Protein AF-A0A2E1M6Z7-F1 (afdb_monomer_lite)

Radius of gyration: 29.44 Å; chains: 1; bounding box: 86×69×82 Å

Foldseek 3Di:
DVVVVVVLVVLLVQLVDPVSLVVQLVVVLVVLCVPLVVLLVLLVVLVVQLVQQLVLQQPDFVVVVDPQLVCCQPPVWGDTPNDIFGHVVSNVCNVVQADPRRGGPCSNVSSCVRCVPSDDPVDQPVLSPDSVNSVVVSVVVSVLSNLCSVLVLVSLVVVLVVQLVVLLVVCVVVVNNLVSVLSNLLSVLLSLLVSLLSVLLVVLPDPDLLSVLLNVLSVVCVVVCLLVVLLNCLSVVLSVLLVPDDPPDQLLVSLVSSVVVLVVSLVVSLVVLLVVSLCVVVVCCVVVVVVVVVVPDPADPVSNVSSSVNSSVSSSVSSVVSSVVSSVVVSSVSLPDDAPPDPVRVVSSVCNCVPPVDDDDDDDDDDDPDDPVRVVVVQVVCCVVDPVQVVVVGDPD

Sequence (397 aa):
MTKLRDFWRWAERVQERFVVRVVLTVLSLAVIGGSLGQIALRAGSINQDRNAILEALTTTSLMAGDDVARSLKEKGTFEAGGREWGDISLRDASGAIFGSDGRVAIPLEVAEYCLRNEAPSWAPDWLVTQPQTARLGAVSISAFVLLVVMLRGFHELLLAGTLTIGAALLSRTLGLLDLGWALAGVGVLGWCFLLLLRAARTALAGRGGVRATAQLVLMEGARTGLPLVFIVVMLVALPLIPLSLDPDAPLRYRVQTFMSWSLGLSFWLAALMTLLLGCSTIATEIRDRQIWQVVTKPISRFRWLVGKWLGLAVLNFVLTATSCVSIFFFIQFLRSQPTADGLAGREDSFLLQETVLTARSGAYPTWDVLDNEQLRQRIAQIEETDPEIRARGGMGI

Secondary structure (DSSP, 8-state):
-HHHHHHHHHHHHHHHSHHHHHHHHHHHHHHHIIIIIHHHHHHHHHHHHHHHHHHHHHH-BTTTT-HHHHHHHHHSEEEETTEEEE-HHHHHTHHHHB-TTSBBS-HHHHHHHHHTTTS-TTS-HHHHS-HHHHHHHHHHHHHHHHHHHHTTTHHHHHHHHHHHHHHHHHHHHTT-HHHHHHHHHHHHHHHHHHHHHHHHHHHT-SSSHHHHHHHHHHHHHHHH-HHHHHHHHHHHHHHHHHHTS-TTS-HHHHHHHHHHHHHHHHHHHHHHHHHHHHHHHHHHHHHTTHHHHHHTSS--HHHHHHHHHHHHHHHHHHHHHHHHHHHHHHHHHHHTSPPSTTHHHHHHHHHHHHHTSSPPPP---------HHHHHHHHHHHHHH-HHHHHTTS---

pLDDT: mean 83.99, std 7.27, range [54.25, 97.31]

Structure (mmCIF, N/CA/C/O backbone):
data_AF-A0A2E1M6Z7-F1
#
_entry.id   AF-A0A2E1M6Z7-F1
#
loop_
_atom_site.group_PDB
_atom_site.id
_atom_site.type_symbol
_atom_site.label_atom_id
_atom_site.label_alt_id
_atom_site.label_comp_id
_atom_site.label_asym_id
_atom_site.label_entity_id
_atom_site.label_seq_id
_atom_site.pdbx_PDB_ins_code
_atom_site.Cartn_x
_atom_site.Cartn_y
_atom_site.Cartn_z
_atom_site.occupancy
_atom_site.B_iso_or_equiv
_atom_site.auth_seq_id
_atom_site.auth_comp_id
_atom_site.auth_asym_id
_atom_site.auth_atom_id
_atom_site.pdbx_PDB_model_num
ATOM 1 N N . MET A 1 1 ? -26.000 26.908 6.364 1.00 60.38 1 MET A N 1
ATOM 2 C CA . MET A 1 1 ? -25.544 25.729 7.145 1.00 60.38 1 MET A CA 1
ATOM 3 C C . MET A 1 1 ? -26.624 24.656 7.353 1.00 60.38 1 MET A C 1
ATOM 5 O O . MET A 1 1 ? -26.279 23.482 7.343 1.00 60.38 1 MET A O 1
ATOM 9 N N . THR A 1 2 ? -27.910 25.002 7.491 1.00 71.38 2 THR A N 1
ATOM 10 C CA . THR A 1 2 ? -29.024 24.038 7.672 1.00 71.38 2 THR A CA 1
ATOM 11 C C . THR A 1 2 ? -29.228 23.105 6.473 1.00 71.38 2 THR A C 1
ATOM 13 O O . THR A 1 2 ? -29.154 21.892 6.637 1.00 71.38 2 THR A O 1
ATOM 16 N N . LYS A 1 3 ? -29.312 23.650 5.249 1.00 79.12 3 LYS A N 1
ATOM 17 C CA . LYS A 1 3 ? -29.472 22.853 4.014 1.00 79.12 3 LYS A CA 1
ATOM 18 C C . LYS A 1 3 ? -28.373 21.800 3.795 1.00 79.12 3 LYS A C 1
ATOM 20 O O . LYS A 1 3 ? -28.668 20.713 3.314 1.00 79.12 3 LYS A O 1
ATOM 25 N N . LEU A 1 4 ? -27.126 22.092 4.186 1.00 73.31 4 LEU A N 1
ATOM 26 C CA . LEU A 1 4 ? -26.024 21.123 4.099 1.00 73.31 4 LEU A CA 1
ATOM 27 C C . LEU A 1 4 ? -26.234 19.957 5.076 1.00 73.31 4 LEU A C 1
ATOM 29 O O . LEU A 1 4 ? -26.134 18.804 4.678 1.00 73.31 4 LEU A O 1
ATOM 33 N N . ARG A 1 5 ? -26.565 20.236 6.346 1.00 75.12 5 ARG A N 1
ATOM 34 C CA . ARG A 1 5 ? -26.846 19.184 7.345 1.00 75.12 5 ARG A CA 1
ATOM 35 C C . ARG A 1 5 ? -28.038 18.316 6.946 1.00 75.12 5 ARG A C 1
ATOM 37 O O . ARG A 1 5 ? -28.005 17.110 7.181 1.00 75.12 5 ARG A O 1
ATOM 44 N N . ASP A 1 6 ? -29.061 18.909 6.340 1.00 79.38 6 ASP A N 1
ATOM 45 C CA . ASP A 1 6 ? -30.243 18.173 5.889 1.00 79.38 6 ASP A CA 1
ATOM 46 C C . ASP A 1 6 ? -29.933 17.280 4.684 1.00 79.38 6 ASP A C 1
ATOM 48 O O . ASP A 1 6 ? -30.374 16.128 4.655 1.00 79.38 6 ASP A O 1
ATOM 52 N N . PHE A 1 7 ? -29.099 17.758 3.755 1.00 78.12 7 PHE A N 1
ATOM 53 C CA . PHE A 1 7 ? -28.560 16.949 2.662 1.00 78.12 7 PHE A CA 1
ATOM 54 C C . PHE A 1 7 ? -27.745 15.756 3.184 1.00 78.12 7 PHE A C 1
ATOM 56 O O . PHE A 1 7 ? -27.979 14.625 2.764 1.00 78.12 7 PHE A O 1
ATOM 63 N N . TRP A 1 8 ? -26.859 15.972 4.163 1.00 72.56 8 TRP A N 1
ATOM 64 C CA . TRP A 1 8 ? -26.061 14.898 4.767 1.00 72.56 8 TRP A CA 1
ATOM 65 C C . TRP A 1 8 ? -26.919 13.825 5.438 1.00 72.56 8 TRP A C 1
ATOM 67 O O . TRP A 1 8 ? -26.744 12.635 5.182 1.00 72.56 8 TRP A O 1
ATOM 77 N N . ARG A 1 9 ? -27.905 14.237 6.242 1.00 77.44 9 ARG A N 1
ATOM 78 C CA . ARG A 1 9 ? -28.855 13.313 6.885 1.00 77.44 9 ARG A CA 1
ATOM 79 C C . ARG A 1 9 ? -29.714 12.573 5.867 1.00 77.44 9 ARG A C 1
ATOM 81 O O . ARG A 1 9 ? -30.105 11.431 6.090 1.00 77.44 9 ARG A O 1
ATOM 88 N N . TRP A 1 10 ? -30.067 13.226 4.763 1.00 82.00 10 TRP A N 1
ATOM 89 C CA . TRP A 1 10 ? -30.774 12.577 3.666 1.00 82.00 10 TRP A CA 1
ATOM 90 C C . TRP A 1 10 ? -29.911 11.500 3.001 1.00 82.00 10 TRP A C 1
ATOM 92 O O . TRP A 1 10 ? -30.370 10.365 2.903 1.00 82.00 10 TRP A O 1
ATOM 102 N N . ALA A 1 11 ? -28.662 11.811 2.642 1.00 74.00 11 ALA A N 1
ATOM 103 C CA . ALA A 1 11 ? -27.741 10.855 2.026 1.00 74.00 11 ALA A CA 1
ATOM 104 C C . ALA A 1 11 ? -27.507 9.625 2.922 1.00 74.00 11 ALA A C 1
ATOM 106 O O . ALA A 1 11 ? -27.546 8.488 2.449 1.00 74.00 11 ALA A O 1
ATOM 107 N N . GLU A 1 12 ? -27.354 9.839 4.230 1.00 74.19 12 GLU A N 1
ATOM 108 C CA . GLU A 1 12 ? -27.179 8.761 5.203 1.00 74.19 12 GLU A CA 1
ATOM 109 C C . GLU A 1 12 ? -28.402 7.830 5.267 1.00 74.19 12 GLU A C 1
ATOM 111 O O . GLU A 1 12 ? -28.258 6.611 5.163 1.00 74.19 12 GLU A O 1
ATOM 116 N N . ARG A 1 13 ? -29.617 8.393 5.334 1.00 78.44 13 ARG A N 1
ATOM 117 C CA . ARG A 1 13 ? -30.877 7.622 5.320 1.00 78.44 13 ARG A CA 1
ATOM 118 C C . ARG A 1 13 ? -31.095 6.858 4.016 1.00 78.44 13 ARG A C 1
ATOM 120 O O . ARG A 1 13 ? -31.697 5.787 4.013 1.00 78.44 13 ARG A O 1
ATOM 127 N N . VAL A 1 14 ? -30.638 7.408 2.894 1.00 79.19 14 VAL A N 1
ATOM 128 C CA . VAL A 1 14 ? -30.720 6.736 1.592 1.00 79.19 14 VAL A CA 1
ATOM 129 C C . VAL A 1 14 ? -29.789 5.522 1.566 1.00 79.19 14 VAL A C 1
ATOM 131 O O . VAL A 1 14 ? -30.219 4.444 1.155 1.00 79.19 14 VAL A O 1
ATOM 134 N N . GLN A 1 15 ? -28.565 5.650 2.085 1.00 76.62 15 GLN A N 1
ATOM 135 C CA . GLN A 1 15 ? -27.599 4.550 2.143 1.00 76.62 15 GLN A CA 1
ATOM 136 C C . GLN A 1 15 ? -27.972 3.447 3.154 1.00 76.62 15 GLN A C 1
ATOM 138 O O . GLN A 1 15 ? -27.513 2.313 3.026 1.00 76.62 15 GLN A O 1
ATOM 143 N N . GLU A 1 16 ? -28.832 3.721 4.139 1.00 78.19 16 GLU A N 1
ATOM 144 C CA . GLU A 1 16 ? -29.349 2.690 5.055 1.00 78.19 16 GLU A CA 1
ATOM 145 C C . GLU A 1 16 ? -30.168 1.610 4.347 1.00 78.19 16 GLU A C 1
ATOM 147 O O . GLU A 1 16 ? -30.173 0.440 4.754 1.00 78.19 16 GLU A O 1
ATOM 152 N N . ARG A 1 17 ? -30.838 1.979 3.253 1.00 84.94 17 ARG A N 1
ATOM 153 C CA . ARG A 1 17 ? -31.710 1.066 2.519 1.00 84.94 17 ARG A CA 1
ATOM 154 C C . ARG A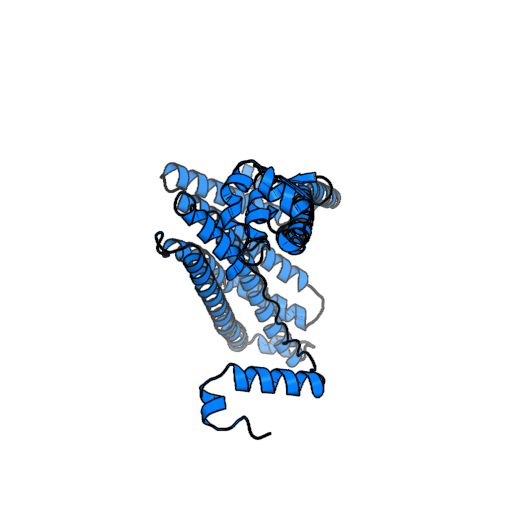 1 17 ? -30.885 -0.054 1.892 1.00 84.94 17 ARG A C 1
ATOM 156 O O . ARG A 1 17 ? -29.928 0.185 1.160 1.00 84.94 17 ARG A O 1
ATOM 163 N N . PHE A 1 18 ? -31.284 -1.298 2.153 1.00 81.94 18 PHE A N 1
ATOM 164 C CA . PHE A 1 18 ? -30.612 -2.487 1.619 1.00 81.94 18 PHE A CA 1
ATOM 165 C C . PHE A 1 18 ? -30.497 -2.454 0.087 1.00 81.94 18 PHE A C 1
ATOM 167 O O . PHE A 1 18 ? -29.414 -2.670 -0.446 1.00 81.94 18 PHE A O 1
ATOM 174 N N . VAL A 1 19 ? -31.579 -2.079 -0.605 1.00 85.62 19 VAL A N 1
ATOM 175 C CA . VAL A 1 19 ? -31.613 -1.978 -2.074 1.00 85.62 19 VAL A CA 1
ATOM 176 C C . VAL A 1 19 ? -30.570 -0.990 -2.594 1.00 85.62 19 VAL A C 1
ATOM 178 O O . VAL A 1 19 ? -29.825 -1.310 -3.512 1.00 85.62 19 VAL A O 1
ATOM 181 N N . VAL A 1 20 ? -30.459 0.186 -1.971 1.00 84.81 20 VAL A N 1
ATOM 182 C CA . VAL A 1 20 ? -29.487 1.211 -2.376 1.00 84.81 20 VAL A CA 1
ATOM 183 C C . VAL A 1 20 ? -28.057 0.704 -2.204 1.00 84.81 20 VAL A C 1
ATOM 185 O O . VAL A 1 20 ? -27.221 0.953 -3.065 1.00 84.81 20 VAL A O 1
ATOM 188 N N . ARG A 1 21 ? -27.772 -0.058 -1.139 1.00 81.31 21 ARG A N 1
ATOM 189 C CA . ARG A 1 21 ? -26.448 -0.665 -0.934 1.00 81.31 21 ARG A CA 1
ATOM 190 C C . ARG A 1 21 ? -26.106 -1.668 -2.024 1.00 81.31 21 ARG A C 1
ATOM 192 O O . ARG A 1 21 ? -25.021 -1.575 -2.581 1.00 81.31 21 ARG A O 1
ATOM 199 N N . VAL A 1 22 ? -27.027 -2.574 -2.352 1.00 85.19 22 VAL A N 1
ATOM 200 C CA . VAL A 1 22 ? -26.810 -3.564 -3.418 1.00 85.19 22 VAL A CA 1
ATOM 201 C C . VAL A 1 22 ? -26.577 -2.862 -4.757 1.00 85.19 22 VAL A C 1
ATOM 203 O O . VAL A 1 22 ? -25.594 -3.151 -5.437 1.00 85.19 22 VAL A O 1
ATOM 206 N N . VAL A 1 23 ? -27.402 -1.867 -5.094 1.00 87.94 23 VAL A N 1
ATOM 207 C CA . VAL A 1 23 ? -27.244 -1.080 -6.327 1.00 87.94 23 VAL A CA 1
ATOM 208 C C . VAL A 1 23 ? -25.896 -0.354 -6.356 1.00 87.94 23 VAL A C 1
ATOM 210 O O . VAL A 1 23 ? -25.178 -0.460 -7.346 1.00 87.94 23 VAL A O 1
ATOM 213 N N . LEU A 1 24 ? -25.502 0.319 -5.269 1.00 85.81 24 LEU A N 1
ATOM 214 C CA . LEU A 1 24 ? -24.200 0.987 -5.177 1.00 85.81 24 LEU A CA 1
ATOM 215 C C . LEU A 1 24 ? -23.033 0.004 -5.297 1.00 85.81 24 LEU A C 1
ATOM 217 O O . LEU A 1 24 ? -22.061 0.321 -5.978 1.00 85.81 24 LEU A O 1
ATOM 221 N N . THR A 1 25 ? -23.112 -1.180 -4.679 1.00 86.25 25 THR A N 1
ATOM 222 C CA . THR A 1 25 ? -22.059 -2.198 -4.816 1.00 86.25 25 THR A CA 1
ATOM 223 C C . THR A 1 25 ? -21.930 -2.693 -6.250 1.00 86.25 25 THR A C 1
ATOM 225 O O . THR A 1 25 ? -20.816 -2.745 -6.763 1.00 86.25 25 THR A O 1
ATOM 228 N N . VAL A 1 26 ? -23.047 -3.000 -6.917 1.00 88.44 26 VAL A N 1
ATOM 229 C CA . VAL A 1 26 ? -23.046 -3.498 -8.300 1.00 88.44 26 VAL A CA 1
ATOM 230 C C . VAL A 1 26 ? -22.526 -2.427 -9.252 1.00 88.44 26 VAL A C 1
ATOM 232 O O . VAL A 1 26 ? -21.658 -2.713 -10.070 1.00 88.44 26 VAL A O 1
ATOM 235 N N . LEU A 1 27 ? -22.988 -1.182 -9.106 1.00 90.38 27 LEU A N 1
ATOM 236 C CA . LEU A 1 27 ? -22.541 -0.068 -9.939 1.00 90.38 27 LEU A CA 1
ATOM 237 C C . LEU A 1 27 ? -21.051 0.224 -9.726 1.00 90.38 27 LEU A C 1
ATOM 239 O O . LEU A 1 27 ? -20.314 0.385 -10.693 1.00 90.38 27 LEU A O 1
ATOM 243 N N . SER A 1 28 ? -20.585 0.223 -8.475 1.00 86.44 28 SER A N 1
ATOM 244 C CA . SER A 1 28 ? -19.168 0.445 -8.165 1.00 86.44 28 SER A CA 1
ATOM 245 C C . SER A 1 28 ? -18.282 -0.664 -8.732 1.00 86.44 28 SER A C 1
ATOM 247 O O . SER A 1 28 ? -17.264 -0.373 -9.351 1.00 86.44 28 SER A O 1
ATOM 249 N N . LEU A 1 29 ? -18.680 -1.932 -8.576 1.00 87.94 29 LEU A N 1
ATOM 250 C CA . LEU A 1 29 ? -17.955 -3.067 -9.150 1.00 87.94 29 LEU A CA 1
ATOM 251 C C . LEU A 1 29 ? -17.969 -3.048 -10.682 1.00 87.94 29 LEU A C 1
ATOM 253 O O . LEU A 1 29 ? -16.954 -3.377 -11.285 1.00 87.94 29 LEU A O 1
ATOM 257 N N . ALA A 1 30 ? -19.066 -2.623 -11.314 1.00 89.00 30 ALA A N 1
ATOM 258 C CA . ALA A 1 30 ? -19.132 -2.471 -12.765 1.00 89.00 30 ALA A CA 1
ATOM 259 C C . ALA A 1 30 ? -18.172 -1.378 -13.267 1.00 89.00 30 ALA A C 1
ATOM 261 O O . ALA A 1 30 ? -17.431 -1.607 -14.220 1.00 89.00 30 ALA A O 1
ATOM 262 N N . VAL A 1 31 ? -18.122 -0.220 -12.596 1.00 88.50 31 VAL A N 1
ATOM 263 C CA . VAL A 1 31 ? -17.194 0.877 -12.934 1.00 88.50 31 VAL A CA 1
ATOM 264 C C . VAL A 1 31 ? -15.736 0.454 -12.735 1.00 88.50 31 VAL A C 1
ATOM 266 O O . VAL A 1 31 ? -14.888 0.707 -13.593 1.00 88.50 31 VAL A O 1
ATOM 269 N N . ILE A 1 32 ? -15.428 -0.223 -11.627 1.00 85.75 32 ILE A N 1
ATOM 270 C CA . ILE A 1 32 ? -14.072 -0.698 -11.328 1.00 85.75 32 ILE A CA 1
ATOM 271 C C . ILE A 1 32 ? -13.658 -1.812 -12.295 1.00 85.75 32 ILE A C 1
ATOM 273 O O . ILE A 1 32 ? -12.564 -1.766 -12.853 1.00 85.75 32 ILE A O 1
ATOM 277 N N . GLY A 1 33 ? -14.536 -2.784 -12.547 1.00 85.25 33 GLY A N 1
ATOM 278 C CA . GLY A 1 33 ? -14.290 -3.867 -13.496 1.00 85.25 33 GLY A CA 1
ATOM 279 C C . GLY A 1 33 ? -14.116 -3.357 -14.927 1.00 85.25 33 GLY A C 1
ATOM 280 O O . GLY A 1 33 ? -13.229 -3.819 -15.637 1.00 85.25 33 GLY A O 1
ATOM 281 N N . GLY A 1 34 ? -14.898 -2.353 -15.331 1.00 85.94 34 GLY A N 1
ATOM 282 C CA . GLY A 1 34 ? -14.771 -1.718 -16.641 1.00 85.94 34 GLY A CA 1
ATOM 283 C C . GLY A 1 34 ? -13.490 -0.897 -16.812 1.00 85.94 34 GLY A C 1
ATOM 284 O O . GLY A 1 34 ? -12.929 -0.885 -17.899 1.00 85.94 34 GLY A O 1
ATOM 285 N N . SER A 1 35 ? -12.996 -0.241 -15.759 1.00 84.19 35 SER A N 1
ATOM 286 C CA . SER A 1 35 ? -11.775 0.578 -15.830 1.00 84.19 35 SER A CA 1
ATOM 287 C C . SER A 1 35 ? -10.513 -0.234 -15.520 1.00 84.19 35 SER A C 1
ATOM 289 O O . SER A 1 35 ? -9.720 -0.542 -16.408 1.00 84.19 35 SER A O 1
ATOM 291 N N . LEU A 1 36 ? -10.336 -0.631 -14.259 1.00 84.25 36 LEU A N 1
ATOM 292 C CA . LEU A 1 36 ? -9.154 -1.344 -13.772 1.00 84.25 36 LEU A CA 1
ATOM 293 C C . LEU A 1 36 ? -9.083 -2.785 -14.279 1.00 84.25 36 LEU A C 1
ATOM 295 O O . LEU A 1 36 ? -7.988 -3.292 -14.509 1.00 84.25 36 LEU A O 1
ATOM 299 N N . GLY A 1 37 ? -10.227 -3.439 -14.495 1.00 84.62 37 GLY A N 1
ATOM 300 C CA . GLY A 1 37 ? -10.254 -4.776 -15.090 1.00 84.62 37 GLY A CA 1
ATOM 301 C C . GLY A 1 37 ? -9.716 -4.782 -16.522 1.00 84.62 37 GLY A C 1
ATOM 302 O O . GLY A 1 37 ? -8.922 -5.653 -16.865 1.00 84.62 37 GLY A O 1
ATOM 303 N N . GLN A 1 38 ? -10.049 -3.770 -17.330 1.00 85.62 38 GLN A N 1
ATOM 304 C CA . GLN A 1 38 ? -9.485 -3.620 -18.677 1.00 85.62 38 GLN A CA 1
ATOM 305 C C . GLN A 1 38 ? -7.973 -3.390 -18.636 1.00 85.62 38 GLN A C 1
ATOM 307 O O . GLN A 1 38 ? -7.244 -4.026 -19.394 1.00 85.62 38 GLN A O 1
ATOM 312 N N . ILE A 1 39 ? -7.485 -2.557 -17.709 1.00 86.06 39 ILE A N 1
ATOM 313 C CA . ILE A 1 39 ? -6.040 -2.362 -17.519 1.00 86.06 39 ILE A CA 1
ATOM 314 C C . ILE A 1 39 ? -5.362 -3.686 -17.149 1.00 86.06 39 ILE A C 1
ATOM 316 O O . ILE A 1 39 ? -4.354 -4.043 -17.747 1.00 86.06 39 ILE A O 1
ATOM 320 N N . ALA A 1 40 ? -5.927 -4.450 -16.211 1.00 86.75 40 ALA A N 1
ATOM 321 C CA . ALA A 1 40 ? -5.356 -5.723 -15.777 1.00 86.75 40 ALA A CA 1
ATOM 322 C C . ALA A 1 40 ? -5.341 -6.791 -16.886 1.00 86.75 40 ALA A C 1
ATOM 324 O O . ALA A 1 40 ? -4.416 -7.606 -16.940 1.00 86.75 40 ALA A O 1
ATOM 325 N N . LEU A 1 41 ? -6.339 -6.786 -17.775 1.00 86.50 41 LEU A N 1
ATOM 326 C CA . LEU A 1 41 ? -6.369 -7.650 -18.957 1.00 86.50 41 LEU A CA 1
ATOM 327 C C . LEU A 1 41 ? -5.300 -7.240 -19.976 1.00 86.50 41 LEU A C 1
ATOM 329 O O . LEU A 1 41 ? -4.556 -8.099 -20.441 1.00 86.50 41 LEU A O 1
ATOM 333 N N . ARG A 1 42 ? -5.172 -5.938 -20.266 1.00 87.12 42 ARG A N 1
ATOM 334 C CA . ARG A 1 42 ? -4.155 -5.402 -21.189 1.00 87.12 42 ARG A CA 1
ATOM 335 C C . ARG A 1 42 ? -2.730 -5.597 -20.680 1.00 87.12 42 ARG A C 1
ATOM 337 O O . ARG A 1 42 ? -1.866 -6.020 -21.434 1.00 87.12 42 ARG A O 1
ATOM 344 N N . ALA A 1 43 ? -2.498 -5.382 -19.390 1.00 87.19 43 ALA A N 1
ATOM 345 C CA . ALA A 1 43 ? -1.229 -5.710 -18.748 1.00 87.19 43 ALA A CA 1
ATOM 346 C C . ALA A 1 43 ? -0.905 -7.211 -18.882 1.00 87.19 43 ALA A C 1
ATOM 348 O O . ALA A 1 43 ? 0.243 -7.603 -19.075 1.00 87.19 43 ALA A O 1
ATOM 349 N N . GLY A 1 44 ? -1.933 -8.066 -18.808 1.00 86.44 44 GLY A N 1
ATOM 350 C CA . GLY A 1 44 ? -1.808 -9.502 -19.039 1.00 86.44 44 GLY A CA 1
ATOM 351 C C . GLY A 1 44 ? -1.378 -9.849 -20.464 1.00 86.44 44 GLY A C 1
ATOM 352 O O . GLY A 1 44 ? -0.458 -10.648 -20.612 1.00 86.44 44 GLY A O 1
ATOM 353 N N . SER A 1 45 ? -2.002 -9.244 -21.480 1.00 87.31 45 SER A N 1
ATOM 354 C CA . SER A 1 45 ? -1.646 -9.491 -22.884 1.00 87.31 45 SER A CA 1
ATOM 355 C C . SER A 1 45 ? -0.240 -8.989 -23.208 1.00 87.31 45 SER A C 1
ATOM 357 O O . SER A 1 45 ? 0.562 -9.748 -23.730 1.00 87.31 45 SER A O 1
ATOM 359 N N . ILE A 1 46 ? 0.111 -7.771 -22.780 1.00 86.44 46 ILE A N 1
ATOM 360 C CA . ILE A 1 46 ? 1.451 -7.199 -23.001 1.00 86.44 46 ILE A CA 1
ATOM 361 C C . ILE A 1 46 ? 2.533 -8.069 -22.356 1.00 86.44 46 ILE A C 1
ATOM 363 O O . ILE A 1 46 ? 3.595 -8.281 -22.932 1.00 86.44 46 ILE A O 1
ATOM 367 N N . ASN A 1 47 ? 2.273 -8.626 -21.170 1.00 87.44 47 ASN A N 1
ATOM 368 C CA . ASN A 1 47 ? 3.221 -9.538 -20.539 1.00 87.44 47 ASN A CA 1
ATOM 369 C C . ASN A 1 47 ? 3.332 -10.889 -21.269 1.00 87.44 47 ASN A C 1
ATOM 371 O O . ASN A 1 47 ? 4.397 -11.501 -21.237 1.00 87.44 47 ASN A O 1
ATOM 375 N N . GLN A 1 48 ? 2.253 -11.383 -21.881 1.00 88.56 48 GLN A N 1
ATOM 376 C CA . GLN A 1 48 ? 2.312 -12.583 -22.723 1.00 88.56 48 GLN A CA 1
ATOM 377 C C . GLN A 1 48 ? 3.164 -12.324 -23.967 1.00 88.56 48 GLN A C 1
ATOM 379 O O . GLN A 1 48 ? 4.065 -13.113 -24.243 1.00 88.56 48 GLN A O 1
ATOM 384 N N . ASP A 1 49 ? 2.954 -11.186 -24.631 1.00 88.44 49 ASP A N 1
ATOM 385 C CA . ASP A 1 49 ? 3.750 -10.757 -25.784 1.00 88.44 49 ASP A CA 1
ATOM 386 C C . ASP A 1 49 ? 5.226 -10.579 -25.398 1.00 88.44 49 ASP A C 1
ATOM 388 O O . ASP A 1 49 ? 6.115 -11.088 -26.078 1.00 88.44 49 ASP A O 1
ATOM 392 N N . ARG A 1 50 ? 5.502 -9.961 -24.238 1.00 87.69 50 ARG A N 1
ATOM 393 C CA . ARG A 1 50 ? 6.860 -9.841 -23.682 1.00 87.69 50 ARG A CA 1
ATOM 394 C C . ARG A 1 50 ? 7.538 -11.193 -23.517 1.00 87.69 50 ARG A C 1
ATOM 396 O O . ARG A 1 50 ? 8.687 -11.347 -23.914 1.00 87.69 50 ARG A O 1
ATOM 403 N N . ASN A 1 51 ? 6.844 -12.163 -22.928 1.00 88.44 51 ASN A N 1
ATOM 404 C CA . ASN A 1 51 ? 7.405 -13.491 -22.707 1.00 88.44 51 ASN A CA 1
ATOM 405 C C . ASN A 1 51 ? 7.665 -14.222 -24.031 1.00 88.44 51 ASN A C 1
ATOM 407 O O . ASN A 1 51 ? 8.706 -14.854 -24.157 1.00 88.44 51 ASN A O 1
ATOM 411 N N . ALA A 1 52 ? 6.772 -14.089 -25.017 1.00 87.06 52 ALA A N 1
ATOM 412 C CA . ALA A 1 52 ? 6.960 -14.673 -26.344 1.00 87.06 52 ALA A CA 1
ATOM 413 C C . ALA A 1 52 ? 8.163 -14.060 -27.083 1.00 87.06 52 ALA A C 1
ATOM 415 O O . ALA A 1 52 ? 8.936 -14.779 -27.712 1.00 87.06 52 ALA A O 1
ATOM 416 N N . ILE A 1 53 ? 8.353 -12.740 -26.973 1.00 86.62 53 ILE A N 1
ATOM 417 C CA . ILE A 1 53 ? 9.523 -12.045 -27.525 1.00 86.62 53 ILE A CA 1
ATOM 418 C C . ILE A 1 53 ? 10.807 -12.513 -26.832 1.00 86.62 53 ILE A C 1
ATOM 420 O O . ILE A 1 53 ? 11.782 -12.832 -27.504 1.00 86.62 53 ILE A O 1
ATOM 424 N N . LEU A 1 54 ? 10.819 -12.579 -25.498 1.00 86.56 54 LEU A N 1
ATOM 425 C CA . LEU A 1 54 ? 11.988 -13.029 -24.738 1.00 86.56 54 LEU A CA 1
ATOM 426 C C . LEU A 1 54 ? 12.350 -14.481 -25.048 1.00 86.56 54 LEU A C 1
ATOM 428 O O . LEU A 1 54 ? 13.528 -14.788 -25.215 1.00 86.56 54 LEU A O 1
ATOM 432 N N . GLU A 1 55 ? 11.362 -15.365 -25.154 1.00 86.75 55 GLU A N 1
ATOM 433 C CA . GLU A 1 55 ? 11.574 -16.757 -25.546 1.00 86.75 55 GLU A CA 1
ATOM 434 C C . GLU A 1 55 ? 12.211 -16.830 -26.937 1.00 86.75 55 GLU A C 1
ATOM 436 O O . GLU A 1 55 ? 13.282 -17.413 -27.076 1.00 86.75 55 GLU A O 1
ATOM 441 N N . ALA A 1 56 ? 11.650 -16.123 -27.925 1.00 83.50 56 ALA A N 1
ATOM 442 C CA . ALA A 1 56 ? 12.218 -16.058 -29.268 1.00 83.50 56 ALA A CA 1
ATOM 443 C C . ALA A 1 56 ? 13.657 -15.509 -29.267 1.00 83.50 56 ALA A C 1
ATOM 445 O O . ALA A 1 56 ? 14.542 -16.107 -29.874 1.00 83.50 56 ALA A O 1
ATOM 446 N N . LEU A 1 57 ? 13.933 -14.406 -28.564 1.00 83.38 57 LEU A N 1
ATOM 447 C CA . LEU A 1 57 ? 15.255 -13.765 -28.555 1.00 83.38 57 LEU A CA 1
ATOM 448 C C . LEU A 1 57 ? 16.317 -14.573 -27.796 1.00 83.38 57 LEU A C 1
ATOM 450 O O . LEU A 1 57 ? 17.480 -14.568 -28.193 1.00 83.38 57 LEU A O 1
ATOM 454 N N . THR A 1 58 ? 15.944 -15.272 -26.723 1.00 82.94 58 THR A N 1
ATOM 455 C CA . THR A 1 58 ? 16.888 -16.068 -25.915 1.00 82.94 58 THR A CA 1
ATOM 456 C C . THR A 1 58 ? 17.288 -17.375 -26.587 1.00 82.94 58 THR A C 1
ATOM 458 O O . THR A 1 58 ? 18.420 -17.828 -26.406 1.00 82.94 58 THR A O 1
ATOM 461 N N . THR A 1 59 ? 16.402 -17.969 -27.391 1.00 77.00 59 THR A N 1
ATOM 462 C CA . THR A 1 59 ? 16.718 -19.174 -28.169 1.00 77.00 59 THR A CA 1
ATOM 463 C C . THR A 1 59 ? 17.454 -18.870 -29.472 1.00 77.00 59 THR A C 1
ATOM 465 O O . THR A 1 59 ? 17.998 -19.785 -30.078 1.00 77.00 59 THR A O 1
ATOM 468 N N . THR A 1 60 ? 17.492 -17.603 -29.895 1.00 75.19 60 THR A N 1
ATOM 469 C CA . THR A 1 60 ? 18.029 -17.186 -31.194 1.00 75.19 60 THR A CA 1
ATOM 470 C C . THR A 1 60 ? 19.558 -17.109 -31.201 1.00 75.19 60 THR A C 1
ATOM 472 O O . THR A 1 60 ? 20.171 -16.396 -30.401 1.00 75.19 60 THR A O 1
ATOM 475 N N . SER A 1 61 ? 20.185 -17.778 -32.172 1.00 71.62 61 SER A N 1
ATOM 476 C CA . SER A 1 61 ? 21.626 -17.704 -32.428 1.00 71.62 61 SER A CA 1
ATOM 477 C C . SER A 1 61 ? 21.944 -17.485 -33.909 1.00 71.62 61 SER A C 1
ATOM 479 O O . SER A 1 61 ? 21.554 -18.266 -34.778 1.00 71.62 61 SER A O 1
ATOM 481 N N . LEU A 1 62 ? 22.757 -16.464 -34.207 1.00 67.81 62 LEU A N 1
ATOM 482 C CA . LEU A 1 62 ? 23.298 -16.228 -35.552 1.00 67.81 62 LEU A CA 1
ATOM 483 C C . LEU A 1 62 ? 24.196 -17.379 -36.027 1.00 67.81 62 LEU A C 1
ATOM 485 O O . LEU A 1 62 ? 24.248 -17.659 -37.222 1.00 67.81 62 LEU A O 1
ATOM 489 N N . MET A 1 63 ? 24.891 -18.046 -35.100 1.00 63.62 63 MET A N 1
ATOM 490 C CA . MET A 1 63 ? 25.784 -19.174 -35.394 1.00 63.62 63 MET A CA 1
ATOM 491 C C . MET A 1 63 ? 25.003 -20.457 -35.717 1.00 63.62 63 MET A C 1
ATOM 493 O O . MET A 1 63 ? 25.500 -21.301 -36.456 1.00 63.62 63 MET A O 1
ATOM 497 N N . ALA A 1 64 ? 23.783 -20.599 -35.180 1.00 71.25 64 ALA A N 1
ATOM 498 C CA . ALA A 1 64 ? 22.895 -21.731 -35.458 1.00 71.25 64 ALA A CA 1
ATOM 499 C C . ALA A 1 64 ? 22.134 -21.583 -36.791 1.00 71.25 64 ALA A C 1
ATOM 501 O O . ALA A 1 64 ? 21.599 -22.562 -37.304 1.00 71.25 64 ALA A O 1
ATOM 502 N N . GLY A 1 65 ? 22.132 -20.380 -37.379 1.00 64.50 65 GLY A N 1
ATOM 503 C CA . GLY A 1 65 ? 21.458 -20.100 -38.645 1.00 64.50 65 GLY A CA 1
ATOM 504 C C . GLY A 1 65 ? 19.952 -19.866 -38.517 1.00 64.50 65 GLY A C 1
ATOM 505 O O . GLY A 1 65 ? 19.256 -19.998 -39.523 1.00 64.50 65 GLY A O 1
ATOM 506 N N . ASP A 1 66 ? 19.471 -19.505 -37.323 1.00 78.94 66 ASP A N 1
ATOM 507 C CA . ASP A 1 66 ? 18.048 -19.289 -37.050 1.00 78.94 66 ASP A CA 1
ATOM 508 C C . ASP A 1 66 ? 17.459 -18.163 -37.911 1.00 78.94 66 ASP A C 1
ATOM 510 O O . ASP A 1 66 ? 18.036 -17.075 -38.046 1.00 78.94 66 ASP A O 1
ATOM 514 N N . ASP A 1 67 ? 16.260 -18.400 -38.445 1.00 77.19 67 ASP A N 1
ATOM 515 C CA . ASP A 1 67 ? 15.568 -17.445 -39.316 1.00 77.19 67 ASP A CA 1
ATOM 516 C C . ASP A 1 67 ? 15.228 -16.132 -38.592 1.00 77.19 67 ASP A C 1
ATOM 518 O O . ASP A 1 67 ? 15.313 -15.064 -39.196 1.00 77.19 67 ASP A O 1
ATOM 522 N N . VAL A 1 68 ? 14.959 -16.195 -37.282 1.00 78.62 68 VAL A N 1
ATOM 523 C CA . VAL A 1 68 ? 14.730 -15.036 -36.397 1.00 78.62 68 VAL A CA 1
ATOM 524 C C . VAL A 1 68 ? 15.992 -14.171 -36.269 1.00 78.62 68 VAL A C 1
ATOM 526 O O . VAL A 1 68 ? 15.921 -12.943 -36.319 1.00 78.62 68 VAL A O 1
ATOM 529 N N . ALA A 1 69 ? 17.174 -14.790 -36.159 1.00 76.31 69 ALA A N 1
ATOM 530 C CA . ALA A 1 69 ? 18.446 -14.068 -36.062 1.00 76.31 69 ALA A CA 1
ATOM 531 C C . ALA A 1 69 ? 18.761 -13.343 -37.373 1.00 76.31 69 ALA A C 1
ATOM 533 O O . ALA A 1 69 ? 19.202 -12.190 -37.382 1.00 76.31 69 ALA A O 1
ATOM 534 N N . ARG A 1 70 ? 18.521 -14.035 -38.495 1.00 79.94 70 ARG A N 1
ATOM 535 C CA . ARG A 1 70 ? 18.742 -13.502 -39.839 1.00 79.94 70 ARG A CA 1
ATOM 536 C C . ARG A 1 70 ? 17.767 -12.366 -40.141 1.00 79.94 70 ARG A C 1
ATOM 538 O O . ARG A 1 70 ? 18.204 -11.310 -40.594 1.00 79.94 70 ARG A O 1
ATOM 545 N N . SER A 1 71 ? 16.481 -12.534 -39.828 1.00 80.25 71 SER A N 1
ATOM 546 C CA . SER A 1 71 ? 15.468 -11.497 -40.043 1.00 80.25 71 SER A CA 1
ATOM 547 C C . SER A 1 71 ? 15.741 -10.255 -39.194 1.00 80.25 71 SER A C 1
ATOM 549 O O . SER A 1 71 ? 15.676 -9.137 -39.708 1.00 80.25 71 SER A O 1
ATOM 551 N N . LEU A 1 72 ? 16.147 -10.437 -37.934 1.00 81.75 72 LEU A N 1
ATOM 552 C CA . LEU A 1 72 ? 16.482 -9.327 -37.048 1.00 81.75 72 LEU A CA 1
ATOM 553 C C . LEU A 1 72 ? 17.700 -8.546 -37.559 1.00 81.75 72 LEU A C 1
ATOM 555 O O . LEU A 1 72 ? 17.696 -7.317 -37.546 1.00 81.75 72 LEU A O 1
ATOM 559 N N . LYS A 1 73 ? 18.722 -9.242 -38.068 1.00 81.62 73 LYS A N 1
ATOM 560 C CA . LYS A 1 73 ? 19.937 -8.616 -38.603 1.00 81.62 73 LYS A CA 1
ATOM 561 C C . LYS A 1 73 ? 19.717 -7.924 -39.952 1.00 81.62 73 LYS A C 1
ATOM 563 O O . LYS A 1 73 ? 20.261 -6.848 -40.179 1.00 81.62 73 LYS A O 1
ATOM 568 N N . GLU A 1 74 ? 18.949 -8.530 -40.855 1.00 82.31 74 GLU A N 1
ATOM 569 C CA . GLU A 1 74 ? 18.767 -8.026 -42.224 1.00 82.31 74 GLU A CA 1
ATOM 570 C C . GLU A 1 74 ? 17.632 -7.003 -42.334 1.00 82.31 74 GLU A C 1
ATOM 572 O O . GLU A 1 74 ? 17.766 -5.989 -43.024 1.00 82.31 74 GLU A O 1
ATOM 577 N N . LYS A 1 75 ? 16.510 -7.254 -41.651 1.00 78.94 75 LYS A N 1
ATOM 578 C CA . LYS A 1 75 ? 15.285 -6.450 -41.751 1.00 78.94 75 LYS A CA 1
ATOM 579 C C . LYS A 1 75 ? 15.018 -5.598 -40.510 1.00 78.94 75 LYS A C 1
ATOM 581 O O . LYS A 1 75 ? 14.301 -4.610 -40.622 1.00 78.94 75 LYS A O 1
ATOM 586 N N . GLY A 1 76 ? 15.598 -5.935 -39.355 1.00 78.88 76 GLY A N 1
ATOM 587 C CA . GLY A 1 76 ? 15.254 -5.297 -38.076 1.00 78.88 76 GLY A CA 1
ATOM 588 C C . GLY A 1 76 ? 13.922 -5.774 -37.498 1.00 78.88 76 GLY A C 1
ATOM 589 O O . GLY A 1 76 ? 13.447 -5.203 -36.519 1.00 78.88 76 GLY A O 1
ATOM 590 N N . THR A 1 77 ? 13.323 -6.806 -38.101 1.00 84.44 77 THR A N 1
ATOM 591 C CA . THR A 1 77 ? 12.043 -7.382 -37.690 1.00 84.44 77 THR A CA 1
ATOM 592 C C . THR A 1 77 ? 12.180 -8.867 -37.392 1.00 84.44 77 THR A C 1
ATOM 594 O O . THR A 1 77 ? 13.021 -9.570 -37.960 1.00 84.44 77 THR A O 1
ATOM 597 N N . PHE A 1 78 ? 11.351 -9.358 -36.482 1.00 83.81 78 PHE A N 1
ATOM 598 C CA . PHE A 1 78 ? 11.298 -10.759 -36.099 1.00 83.81 78 PHE A CA 1
ATOM 599 C C . PHE A 1 78 ? 9.869 -11.168 -35.754 1.00 83.81 78 PHE A C 1
ATOM 601 O O . PHE A 1 78 ? 9.073 -10.353 -35.293 1.00 83.81 78 PHE A O 1
ATOM 608 N N . GLU A 1 79 ? 9.533 -12.432 -35.985 1.00 84.50 79 GLU A N 1
ATOM 609 C CA . GLU A 1 79 ? 8.218 -12.968 -35.644 1.00 84.50 79 GLU A CA 1
ATOM 610 C C . GLU A 1 79 ? 8.258 -13.586 -34.243 1.00 84.50 79 GLU A C 1
ATOM 612 O O . GLU A 1 79 ? 9.092 -14.444 -33.954 1.00 84.50 79 GLU A O 1
ATOM 617 N N . ALA A 1 80 ? 7.359 -13.147 -33.362 1.00 82.75 80 ALA A N 1
ATOM 618 C CA . ALA A 1 80 ? 7.186 -13.727 -32.033 1.00 82.75 80 ALA A CA 1
ATOM 619 C C . ALA A 1 80 ? 5.707 -13.687 -31.632 1.00 82.75 80 ALA A C 1
ATOM 621 O O . ALA A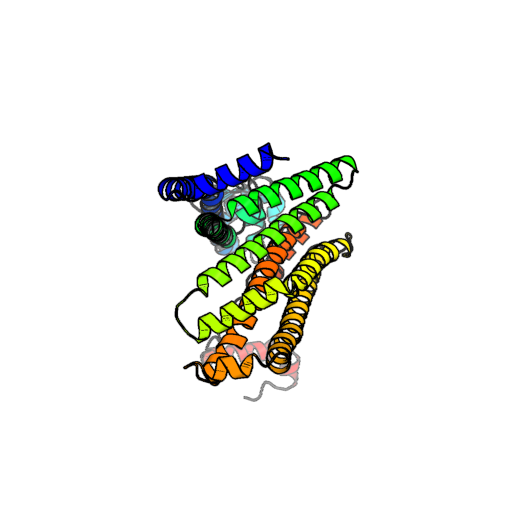 1 80 ? 5.029 -12.671 -31.797 1.00 82.75 80 ALA A O 1
ATOM 622 N N . GLY A 1 81 ? 5.184 -14.806 -31.123 1.00 75.25 81 GLY A N 1
ATOM 623 C CA . GLY A 1 81 ? 3.777 -14.901 -30.711 1.00 75.25 81 GLY A CA 1
ATOM 624 C C . GLY A 1 81 ? 2.762 -14.736 -31.855 1.00 75.25 81 GLY A C 1
ATOM 625 O O . GLY A 1 81 ? 1.630 -14.333 -31.603 1.00 75.25 81 GLY A O 1
ATOM 626 N N . GLY A 1 82 ? 3.152 -15.022 -33.105 1.00 79.19 82 GLY A N 1
ATOM 627 C CA . GLY A 1 82 ? 2.292 -14.885 -34.292 1.00 79.19 82 GLY A CA 1
ATOM 628 C C . GLY A 1 82 ? 2.103 -13.443 -34.780 1.00 79.19 82 GLY A C 1
ATOM 629 O O . GLY A 1 82 ? 1.144 -13.155 -35.498 1.00 79.19 82 GLY A O 1
ATOM 630 N N . ARG A 1 83 ? 2.987 -12.525 -34.366 1.00 84.56 83 ARG A N 1
ATOM 631 C CA . ARG A 1 83 ? 3.019 -11.123 -34.797 1.00 84.56 83 ARG A CA 1
ATOM 632 C C . ARG A 1 83 ? 4.455 -10.731 -35.148 1.00 84.56 83 ARG A C 1
ATOM 634 O O . ARG A 1 83 ? 5.398 -11.199 -34.511 1.00 84.56 83 ARG A O 1
ATOM 641 N N . GLU A 1 84 ? 4.619 -9.876 -36.154 1.00 85.00 84 GLU A N 1
ATOM 642 C CA . GLU A 1 84 ? 5.921 -9.287 -36.475 1.00 85.00 84 GLU A CA 1
ATOM 643 C C . GLU A 1 84 ? 6.214 -8.111 -35.540 1.00 85.00 84 GLU A C 1
ATOM 645 O O . GLU A 1 84 ? 5.397 -7.200 -35.383 1.00 85.00 84 GLU A O 1
ATOM 650 N N . TRP A 1 85 ? 7.399 -8.137 -34.940 1.00 85.31 85 TRP A N 1
ATOM 651 C CA . TRP A 1 85 ? 7.914 -7.123 -34.034 1.00 85.31 85 TRP A CA 1
ATOM 652 C C . TRP A 1 85 ? 9.192 -6.515 -34.595 1.00 85.31 85 TRP A C 1
ATOM 654 O O . TRP A 1 85 ? 9.990 -7.192 -35.241 1.00 85.31 85 TRP A O 1
ATOM 664 N N . GLY A 1 86 ? 9.403 -5.235 -34.310 1.00 81.69 86 GLY A N 1
ATOM 665 C CA . GLY A 1 86 ? 10.623 -4.519 -34.658 1.00 81.69 86 GLY A CA 1
ATOM 666 C C . GLY A 1 86 ? 10.433 -3.420 -35.697 1.00 81.69 86 GLY A C 1
ATOM 667 O O . GLY A 1 86 ? 9.329 -3.152 -36.164 1.00 81.69 86 GLY A O 1
ATOM 668 N N . ASP A 1 87 ? 11.530 -2.732 -35.988 1.00 83.44 87 ASP A N 1
ATOM 669 C CA . ASP A 1 87 ? 11.584 -1.576 -36.880 1.00 83.44 87 ASP A CA 1
ATOM 670 C C . ASP A 1 87 ? 13.021 -1.416 -37.404 1.00 83.44 87 ASP A C 1
ATOM 672 O O . ASP A 1 87 ? 13.966 -2.033 -36.901 1.00 83.44 87 ASP A O 1
ATOM 676 N N . ILE A 1 88 ? 13.213 -0.527 -38.371 1.00 80.62 88 ILE A N 1
ATOM 677 C CA . ILE A 1 88 ? 14.502 -0.209 -38.992 1.00 80.62 88 ILE A CA 1
ATOM 678 C C . ILE A 1 88 ? 15.549 0.199 -37.938 1.00 80.62 88 ILE A C 1
ATOM 680 O O . ILE A 1 88 ? 16.724 -0.130 -38.074 1.00 80.62 88 ILE A O 1
ATOM 684 N N . SER A 1 89 ? 15.135 0.830 -36.834 1.00 80.06 89 SER A N 1
ATOM 685 C CA . SER A 1 89 ? 16.037 1.196 -35.733 1.00 80.06 89 SER A CA 1
ATOM 686 C C . SER A 1 89 ? 16.726 -0.003 -35.066 1.00 80.06 89 SER A C 1
ATOM 688 O O . SER A 1 89 ? 17.866 0.128 -34.626 1.00 80.06 89 SER A O 1
ATOM 690 N N . LEU A 1 90 ? 16.079 -1.174 -35.008 1.00 79.62 90 LEU A N 1
ATOM 691 C CA . LEU A 1 90 ? 16.705 -2.391 -34.471 1.00 79.62 90 LEU A CA 1
ATOM 692 C C . LEU A 1 90 ? 17.741 -2.967 -35.437 1.00 79.62 90 LEU A C 1
ATOM 694 O O . LEU A 1 90 ? 18.750 -3.513 -34.998 1.00 79.62 90 LEU A O 1
ATOM 698 N N . ARG A 1 91 ? 17.534 -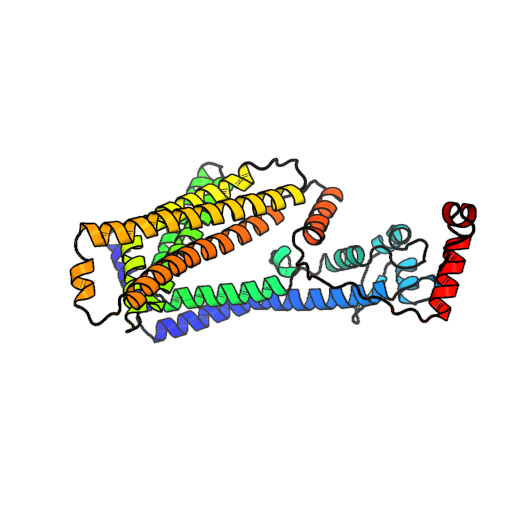2.799 -36.748 1.00 77.50 91 ARG A N 1
ATOM 699 C CA . ARG A 1 91 ? 18.527 -3.171 -37.762 1.00 77.50 91 ARG A CA 1
ATOM 700 C C . ARG A 1 91 ? 19.794 -2.336 -37.605 1.00 77.50 91 ARG A C 1
ATOM 702 O O . ARG A 1 91 ? 20.896 -2.880 -37.607 1.00 77.50 91 ARG A O 1
ATOM 709 N N . ASP A 1 92 ? 19.635 -1.027 -37.433 1.00 78.88 92 ASP A N 1
ATOM 710 C CA . ASP A 1 92 ? 20.762 -0.102 -37.296 1.00 78.88 92 ASP A CA 1
ATOM 711 C C . ASP A 1 92 ? 21.521 -0.332 -35.968 1.00 78.88 92 ASP A C 1
ATOM 713 O O . ASP A 1 92 ? 22.738 -0.170 -35.913 1.00 78.88 92 ASP A O 1
ATOM 717 N N . ALA A 1 93 ? 20.828 -0.813 -34.926 1.00 77.12 93 ALA A N 1
ATOM 718 C CA . ALA A 1 93 ? 21.414 -1.232 -33.649 1.00 77.12 93 ALA A CA 1
ATOM 719 C C . ALA A 1 93 ? 21.898 -2.700 -33.615 1.00 77.12 93 ALA A C 1
ATOM 721 O O . ALA A 1 93 ? 22.421 -3.146 -32.592 1.00 77.12 93 ALA A O 1
ATOM 722 N N . SER A 1 94 ? 21.771 -3.462 -34.709 1.00 68.12 94 SER A N 1
ATOM 723 C CA . SER A 1 94 ? 22.053 -4.910 -34.733 1.00 68.12 94 SER A CA 1
ATOM 724 C C . SER A 1 94 ? 23.464 -5.274 -34.257 1.00 68.12 94 SER A C 1
ATOM 726 O O . SER A 1 94 ? 23.638 -6.285 -33.582 1.00 68.12 94 SER A O 1
ATOM 728 N N . GLY A 1 95 ? 24.465 -4.430 -34.526 1.00 71.62 95 GLY A N 1
ATOM 729 C CA . GLY A 1 95 ? 25.845 -4.643 -34.074 1.00 71.62 95 GLY A CA 1
ATOM 730 C C . GLY A 1 95 ? 26.045 -4.567 -32.555 1.00 71.62 95 GLY A C 1
ATOM 731 O O . GLY A 1 95 ? 27.002 -5.146 -32.055 1.00 71.62 95 GLY A O 1
ATOM 732 N N . ALA A 1 96 ? 25.155 -3.884 -31.829 1.00 74.12 96 ALA A N 1
ATOM 733 C CA . ALA A 1 96 ? 25.166 -3.815 -30.365 1.00 74.12 96 ALA A CA 1
ATOM 734 C C . ALA A 1 96 ? 24.247 -4.868 -29.718 1.00 74.12 96 ALA A C 1
ATOM 736 O O . ALA A 1 96 ? 24.444 -5.236 -28.564 1.00 74.12 96 ALA A O 1
ATOM 737 N N . ILE A 1 97 ? 23.249 -5.357 -30.463 1.00 78.06 97 ILE A N 1
ATOM 738 C CA . ILE A 1 97 ? 22.270 -6.344 -29.987 1.00 78.06 97 ILE A CA 1
ATOM 739 C C . ILE A 1 97 ? 22.887 -7.748 -29.899 1.00 78.06 97 ILE A C 1
ATOM 741 O O . ILE A 1 97 ? 22.566 -8.502 -28.977 1.00 78.06 97 ILE A O 1
ATOM 745 N N . PHE A 1 98 ? 23.764 -8.111 -30.840 1.00 79.19 98 PHE A N 1
ATOM 746 C CA . PHE A 1 98 ? 24.407 -9.426 -30.873 1.00 79.19 98 PHE A CA 1
ATOM 747 C C . PHE A 1 98 ? 25.776 -9.415 -30.183 1.00 79.19 98 PHE A C 1
ATOM 749 O O . PHE A 1 98 ? 26.635 -8.590 -30.490 1.00 79.19 98 PHE A O 1
ATOM 756 N N . GLY A 1 99 ? 25.983 -10.363 -29.268 1.00 77.25 99 GLY A N 1
ATOM 757 C CA . GLY A 1 99 ? 27.261 -10.601 -28.607 1.00 77.25 99 GLY A CA 1
ATOM 758 C C . GLY A 1 99 ? 28.297 -11.243 -29.532 1.00 77.25 99 GLY A C 1
ATOM 759 O O . GLY A 1 99 ? 28.003 -11.673 -30.651 1.00 77.25 99 GLY A O 1
ATOM 760 N N . SER A 1 100 ? 29.535 -11.348 -29.047 1.00 73.81 100 SER A N 1
ATOM 761 C CA . SER A 1 100 ? 30.638 -12.016 -29.757 1.00 73.81 100 SER A CA 1
ATOM 762 C C . SER A 1 100 ? 30.397 -13.514 -29.999 1.00 73.81 100 SER A C 1
ATOM 764 O O . SER A 1 100 ? 31.024 -14.106 -30.874 1.00 73.81 100 SER A O 1
ATOM 766 N N . ASP A 1 101 ? 29.469 -14.114 -29.257 1.00 71.44 101 ASP A N 1
ATOM 767 C CA . ASP A 1 101 ? 28.983 -15.489 -29.382 1.00 71.44 101 ASP A CA 1
ATOM 768 C C . ASP A 1 101 ? 27.867 -15.654 -30.436 1.00 71.44 101 ASP A C 1
ATOM 770 O O . ASP A 1 101 ? 27.418 -16.771 -30.700 1.00 71.44 101 ASP A O 1
ATOM 774 N N . GLY A 1 102 ? 27.417 -14.557 -31.057 1.00 69.44 102 GLY A N 1
ATOM 775 C CA . GLY A 1 102 ? 26.337 -14.549 -32.043 1.00 69.44 102 GLY A CA 1
ATOM 776 C C . GLY A 1 102 ? 24.936 -14.692 -31.442 1.00 69.44 102 GLY A C 1
ATOM 777 O O . GLY A 1 102 ? 23.973 -14.822 -32.202 1.00 69.44 102 GLY A O 1
ATOM 778 N N . ARG A 1 103 ? 24.798 -14.664 -30.111 1.00 79.31 103 ARG A N 1
ATOM 779 C CA . ARG A 1 103 ? 23.504 -14.637 -29.414 1.00 79.31 103 ARG A CA 1
ATOM 780 C C . ARG A 1 103 ? 23.080 -13.203 -29.132 1.00 79.31 103 ARG A C 1
ATOM 782 O O . ARG A 1 103 ? 23.892 -12.281 -29.165 1.00 79.31 103 ARG A O 1
ATOM 789 N N . VAL A 1 104 ? 21.795 -13.004 -28.858 1.00 77.69 104 VAL A N 1
ATOM 790 C CA . VAL A 1 104 ? 21.283 -11.700 -28.426 1.00 77.69 104 VAL A CA 1
ATOM 791 C C . VAL A 1 104 ? 21.800 -11.423 -27.011 1.00 77.69 104 VAL A C 1
ATOM 793 O O . VAL A 1 104 ? 21.408 -12.100 -26.065 1.00 77.69 104 VAL A O 1
ATOM 796 N N . ALA A 1 105 ? 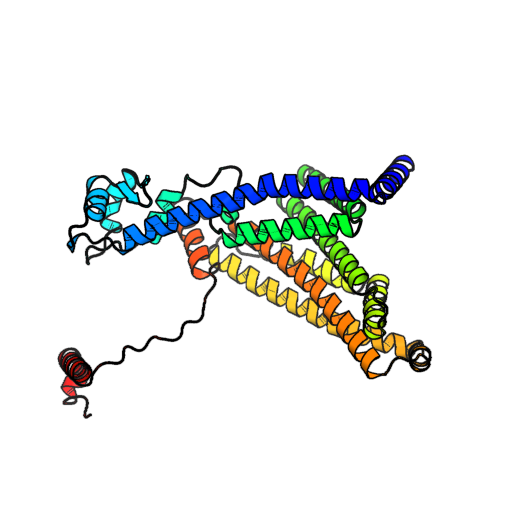22.690 -10.439 -26.863 1.00 77.50 105 ALA A N 1
ATOM 797 C CA . ALA A 1 105 ? 23.303 -10.093 -25.580 1.00 77.50 105 ALA A CA 1
ATOM 798 C C . ALA A 1 105 ? 22.322 -9.365 -24.648 1.00 77.50 105 ALA A C 1
ATOM 800 O O . ALA A 1 105 ? 22.430 -9.467 -23.427 1.00 77.50 105 ALA A O 1
ATOM 801 N N . ILE A 1 106 ? 21.352 -8.650 -25.229 1.00 79.62 106 ILE A N 1
ATOM 802 C CA . ILE A 1 106 ? 20.426 -7.781 -24.499 1.00 79.62 106 ILE A CA 1
ATOM 803 C C . ILE A 1 106 ? 18.961 -8.059 -24.900 1.00 79.62 106 ILE A C 1
ATOM 805 O O . ILE A 1 106 ? 18.281 -7.202 -25.467 1.00 79.62 106 ILE A O 1
ATOM 809 N N . PRO A 1 107 ? 18.433 -9.270 -24.639 1.00 81.38 107 PRO A N 1
ATOM 810 C CA . PRO A 1 107 ? 17.091 -9.650 -25.085 1.00 81.38 107 PRO A CA 1
ATOM 811 C C . PRO A 1 107 ? 15.985 -8.837 -24.394 1.00 81.38 107 PRO A C 1
ATOM 813 O O . PRO A 1 107 ? 14.940 -8.583 -24.989 1.00 81.38 107 PRO A O 1
ATOM 816 N N . LEU A 1 108 ? 16.222 -8.392 -23.155 1.00 80.75 108 LEU A N 1
ATOM 817 C CA . LEU A 1 108 ? 15.242 -7.650 -22.363 1.00 80.75 108 LEU A CA 1
ATOM 818 C C . LEU A 1 108 ? 15.026 -6.219 -22.868 1.00 80.75 108 LEU A C 1
ATOM 820 O O . LEU A 1 108 ? 13.880 -5.820 -23.062 1.00 80.75 108 LEU A O 1
ATOM 824 N N . GLU A 1 109 ? 16.095 -5.476 -23.162 1.00 78.69 109 GLU A N 1
ATOM 825 C CA . GLU A 1 109 ? 15.974 -4.106 -23.687 1.00 78.69 109 GLU A CA 1
ATOM 826 C C . GLU A 1 109 ? 15.311 -4.087 -25.071 1.00 78.69 109 GLU A C 1
ATOM 828 O O . GLU A 1 109 ? 14.487 -3.218 -25.360 1.00 78.69 109 GLU A O 1
ATOM 833 N N . VAL A 1 110 ? 15.605 -5.083 -25.916 1.00 81.25 110 VAL A N 1
ATOM 834 C CA . VAL A 1 110 ? 14.956 -5.230 -27.228 1.00 81.25 110 VAL A CA 1
ATOM 835 C C . VAL A 1 110 ? 13.459 -5.513 -27.070 1.00 81.25 110 VAL A C 1
ATOM 837 O O . VAL A 1 110 ? 12.645 -4.922 -27.787 1.00 81.25 110 VAL A O 1
ATOM 840 N N . ALA A 1 111 ? 13.073 -6.366 -26.115 1.00 83.56 111 ALA A N 1
ATOM 841 C CA . ALA A 1 111 ? 11.670 -6.649 -25.826 1.00 83.56 111 ALA A CA 1
ATOM 842 C C . ALA A 1 111 ? 10.918 -5.397 -25.344 1.00 83.56 111 ALA A C 1
ATOM 844 O O . ALA A 1 111 ? 9.830 -5.100 -25.842 1.00 83.56 111 ALA A O 1
ATOM 845 N N . GLU A 1 112 ? 11.503 -4.620 -24.428 1.00 79.69 112 GLU A N 1
ATOM 846 C CA . GLU A 1 112 ? 10.898 -3.370 -23.953 1.00 79.69 112 GLU A CA 1
ATOM 847 C C . GLU A 1 112 ? 10.791 -2.313 -25.058 1.00 79.69 112 GLU A C 1
ATOM 849 O O . GLU A 1 112 ? 9.758 -1.650 -25.189 1.00 79.69 112 GLU A O 1
ATOM 854 N N . TYR A 1 113 ? 11.807 -2.201 -25.918 1.00 80.94 113 TYR A N 1
ATOM 855 C CA . TYR A 1 113 ? 11.776 -1.292 -27.062 1.00 80.94 113 TYR A CA 1
ATOM 856 C C . TYR A 1 113 ? 10.626 -1.602 -28.034 1.00 80.94 113 TYR A C 1
ATOM 858 O O . TYR A 1 113 ? 10.003 -0.672 -28.564 1.00 80.94 113 TYR A O 1
ATOM 866 N N . CYS A 1 114 ? 10.332 -2.887 -28.260 1.00 82.19 114 CYS A N 1
ATOM 867 C CA . CYS A 1 114 ? 9.232 -3.330 -29.121 1.00 82.19 114 CYS A CA 1
ATOM 868 C C . CYS A 1 114 ? 7.859 -3.039 -28.501 1.00 82.19 114 CYS A C 1
ATOM 870 O O . CYS A 1 114 ? 6.938 -2.627 -29.204 1.00 82.19 114 CYS A O 1
ATOM 872 N N . LEU A 1 115 ? 7.729 -3.192 -27.182 1.00 82.19 115 LEU A N 1
ATOM 873 C CA . LEU A 1 115 ? 6.462 -3.017 -26.464 1.00 82.19 115 LEU A CA 1
ATOM 874 C C . LEU A 1 115 ? 6.131 -1.555 -26.124 1.00 82.19 115 LEU A C 1
ATOM 876 O O . LEU A 1 115 ? 5.025 -1.274 -25.659 1.00 82.19 115 LEU A O 1
ATOM 880 N N . ARG A 1 116 ? 7.041 -0.608 -26.391 1.00 76.31 116 ARG A N 1
ATOM 881 C CA . ARG A 1 116 ? 6.923 0.807 -25.985 1.00 76.31 116 ARG A CA 1
ATOM 882 C C . ARG A 1 116 ? 5.605 1.491 -26.372 1.00 76.31 116 ARG A C 1
ATOM 884 O O . ARG A 1 116 ? 5.143 2.377 -25.664 1.00 76.31 116 ARG A O 1
ATOM 891 N N . ASN A 1 117 ? 5.024 1.108 -27.509 1.00 79.50 117 ASN A N 1
ATOM 892 C CA . ASN A 1 117 ? 3.834 1.746 -28.081 1.00 79.50 117 ASN A CA 1
ATOM 893 C C . ASN A 1 117 ? 2.546 0.948 -27.832 1.00 79.50 117 ASN A C 1
ATOM 895 O O . ASN A 1 117 ? 1.469 1.401 -28.211 1.00 79.50 117 ASN A O 1
ATOM 899 N N . GLU A 1 118 ? 2.644 -0.234 -27.222 1.00 80.88 118 GLU A N 1
ATOM 900 C CA . GLU A 1 118 ? 1.487 -1.097 -26.955 1.00 80.88 118 GLU A CA 1
ATOM 901 C C . GLU A 1 118 ? 0.737 -0.670 -25.678 1.00 80.88 118 GLU A C 1
ATOM 903 O O . GLU A 1 118 ? -0.431 -1.019 -25.479 1.00 80.88 118 GLU A O 1
ATOM 908 N N . ALA A 1 119 ? 1.369 0.131 -24.811 1.00 77.25 119 ALA A N 1
ATOM 909 C CA . ALA A 1 119 ? 0.725 0.663 -23.618 1.00 77.25 119 ALA A CA 1
ATOM 910 C C . ALA A 1 119 ? -0.309 1.759 -23.973 1.00 77.25 119 ALA A C 1
ATOM 912 O O . ALA A 1 119 ? 0.009 2.723 -24.674 1.00 77.25 119 ALA A O 1
ATOM 913 N N . PRO A 1 120 ? -1.559 1.668 -23.477 1.00 79.50 120 PRO A N 1
ATOM 914 C CA . PRO A 1 120 ? -2.571 2.684 -23.738 1.00 79.50 120 PRO A CA 1
ATOM 915 C C . PRO A 1 120 ? -2.221 4.023 -23.075 1.00 79.50 120 PRO A C 1
ATOM 917 O O . PRO A 1 120 ? -1.933 4.076 -21.883 1.00 79.50 120 PRO A O 1
ATOM 920 N N . SER A 1 121 ? -2.365 5.123 -23.820 1.00 77.25 121 SER A N 1
ATOM 921 C CA . SER A 1 121 ? -1.974 6.481 -23.394 1.00 77.25 121 SER A CA 1
ATOM 922 C C . SER A 1 121 ? -2.687 7.019 -22.148 1.00 77.25 121 SER A C 1
ATOM 924 O O . SER A 1 121 ? -2.206 7.951 -21.510 1.00 77.25 121 SER A O 1
ATOM 926 N N . TRP A 1 122 ? -3.847 6.464 -21.801 1.00 77.88 122 TRP A N 1
ATOM 927 C CA . TRP A 1 122 ? -4.636 6.867 -20.636 1.00 77.88 122 TRP A CA 1
ATOM 928 C C . TRP A 1 122 ? -4.284 6.086 -19.363 1.00 77.88 122 TRP A C 1
ATOM 930 O O . TRP A 1 122 ? -4.712 6.479 -18.276 1.00 77.88 122 TRP A O 1
ATOM 940 N N . ALA A 1 123 ? -3.549 4.974 -19.474 1.00 79.50 123 ALA A N 1
ATOM 941 C CA . ALA A 1 123 ? -3.177 4.150 -18.333 1.00 79.50 123 ALA A CA 1
ATOM 942 C C . ALA A 1 123 ? -1.757 4.502 -17.858 1.00 79.50 123 ALA A C 1
ATOM 944 O O . ALA A 1 123 ? -0.871 4.707 -18.686 1.00 79.50 123 ALA A O 1
ATOM 945 N N . PRO A 1 124 ? -1.503 4.545 -16.539 1.00 80.94 124 PRO A N 1
ATOM 946 C CA . PRO A 1 124 ? -0.153 4.747 -16.036 1.00 80.94 124 PRO A CA 1
ATOM 947 C C . PRO A 1 124 ? 0.768 3.600 -16.462 1.00 80.94 124 PRO A C 1
ATOM 949 O O . PRO A 1 124 ? 0.441 2.433 -16.241 1.00 80.94 124 PRO A O 1
ATOM 952 N N . ASP A 1 125 ? 1.939 3.936 -16.997 1.00 79.19 125 ASP A N 1
ATOM 953 C CA . ASP A 1 125 ? 2.915 2.962 -17.504 1.00 79.19 125 ASP A CA 1
ATOM 954 C C . ASP A 1 125 ? 3.304 1.905 -16.452 1.00 79.19 125 ASP A C 1
ATOM 956 O O . ASP A 1 125 ? 3.297 0.697 -16.701 1.00 79.19 125 ASP A O 1
ATOM 960 N N . TRP A 1 126 ? 3.500 2.339 -15.204 1.00 80.06 126 TRP A N 1
ATOM 961 C CA . TRP A 1 126 ? 3.819 1.457 -14.079 1.00 80.06 126 TRP A CA 1
ATOM 962 C C . TRP A 1 126 ? 2.746 0.397 -13.785 1.00 80.06 126 TRP A C 1
ATOM 964 O O . TRP A 1 126 ? 3.060 -0.655 -13.227 1.00 80.06 126 TRP A O 1
ATOM 974 N N . LEU A 1 127 ? 1.486 0.669 -14.135 1.00 83.38 127 LEU A N 1
ATOM 975 C CA . LEU A 1 127 ? 0.362 -0.235 -13.909 1.00 83.38 127 LEU A CA 1
ATOM 976 C C . LEU A 1 127 ? 0.211 -1.236 -15.061 1.00 83.38 127 LEU A C 1
ATOM 978 O O . LEU A 1 127 ? -0.258 -2.347 -14.838 1.00 83.38 127 LEU A O 1
ATOM 982 N N . VAL A 1 128 ? 0.612 -0.861 -16.277 1.00 82.75 128 VAL A N 1
ATOM 983 C CA . VAL A 1 128 ? 0.507 -1.709 -17.474 1.00 82.75 128 VAL A CA 1
ATOM 984 C C . VAL A 1 128 ? 1.692 -2.670 -17.586 1.00 82.75 128 VAL A C 1
ATOM 986 O O . VAL A 1 128 ? 1.504 -3.843 -17.899 1.00 82.75 128 VAL A O 1
ATOM 989 N N . THR A 1 129 ? 2.899 -2.198 -17.269 1.00 77.12 129 THR A N 1
ATOM 990 C CA . THR A 1 129 ? 4.152 -2.975 -17.356 1.00 77.12 129 THR A CA 1
ATOM 991 C C . THR A 1 129 ? 4.209 -4.158 -16.382 1.00 77.12 129 THR A C 1
ATOM 993 O O . THR A 1 129 ? 4.889 -5.151 -16.642 1.00 77.12 129 THR A O 1
ATOM 996 N N . GLN A 1 130 ? 3.481 -4.089 -15.262 1.00 82.06 130 GLN A N 1
ATOM 997 C CA . GLN A 1 130 ? 3.475 -5.122 -14.224 1.00 82.06 130 GLN A CA 1
ATOM 998 C C . GLN A 1 130 ? 2.079 -5.755 -14.054 1.00 82.06 130 GLN A C 1
ATOM 1000 O O . GLN A 1 130 ? 1.231 -5.217 -13.331 1.00 82.06 130 GLN A O 1
ATOM 1005 N N . PRO A 1 131 ? 1.820 -6.951 -14.627 1.00 83.88 131 PRO A N 1
ATOM 1006 C CA . PRO A 1 131 ? 0.486 -7.559 -14.614 1.00 83.88 131 PRO A CA 1
ATOM 1007 C C . PRO A 1 131 ? 0.006 -7.943 -13.210 1.00 83.88 131 PRO A C 1
ATOM 1009 O O . PRO A 1 131 ? -1.190 -7.885 -12.918 1.00 83.88 131 PRO A O 1
ATOM 1012 N N . GLN A 1 132 ? 0.923 -8.335 -12.320 1.00 85.19 132 GLN A N 1
ATOM 1013 C CA . GLN A 1 132 ? 0.581 -8.680 -10.939 1.00 85.19 132 GLN A CA 1
ATOM 1014 C C . GLN A 1 132 ? 0.099 -7.448 -10.169 1.00 85.19 132 GLN A C 1
ATOM 1016 O O . GLN A 1 132 ? -0.943 -7.506 -9.516 1.00 85.19 132 GLN A O 1
ATOM 1021 N N . THR A 1 133 ? 0.801 -6.322 -10.314 1.00 86.25 133 THR A N 1
ATOM 1022 C CA . THR A 1 133 ? 0.439 -5.036 -9.707 1.00 86.25 133 THR A CA 1
ATOM 1023 C C . THR A 1 133 ? -0.931 -4.567 -10.197 1.00 86.25 133 THR A C 1
ATOM 1025 O O . THR A 1 133 ? -1.766 -4.179 -9.380 1.00 86.25 133 THR A O 1
ATOM 1028 N N . ALA A 1 134 ? -1.217 -4.698 -11.497 1.00 87.25 134 ALA A N 1
ATOM 1029 C CA . ALA A 1 134 ? -2.525 -4.369 -12.067 1.00 87.25 134 ALA A CA 1
ATOM 1030 C C . ALA A 1 134 ? -3.668 -5.190 -11.450 1.00 87.25 134 ALA A C 1
ATOM 1032 O O . ALA A 1 134 ? -4.680 -4.637 -11.014 1.00 87.25 134 ALA A O 1
ATOM 1033 N N . ARG A 1 135 ? -3.501 -6.518 -11.368 1.00 87.38 135 ARG A N 1
ATOM 1034 C CA . ARG A 1 135 ? -4.520 -7.427 -10.816 1.00 87.38 135 ARG A CA 1
ATOM 1035 C C . ARG A 1 135 ? -4.728 -7.207 -9.320 1.00 87.38 135 ARG A C 1
ATOM 1037 O O . ARG A 1 135 ? -5.866 -7.062 -8.877 1.00 87.38 135 ARG A O 1
ATOM 1044 N N . LEU A 1 136 ? -3.644 -7.151 -8.545 1.00 88.75 136 LEU A N 1
ATOM 1045 C CA . LEU A 1 136 ? -3.707 -6.926 -7.099 1.00 88.75 136 LEU A CA 1
ATOM 1046 C C . LEU A 1 136 ? -4.269 -5.541 -6.772 1.00 88.75 136 LEU A C 1
ATOM 1048 O O . LEU A 1 136 ? -5.073 -5.419 -5.849 1.00 88.75 136 LEU A O 1
ATOM 1052 N N . GLY A 1 137 ? -3.912 -4.518 -7.551 1.00 87.19 137 GLY A N 1
ATOM 1053 C CA . GLY A 1 137 ? -4.473 -3.175 -7.440 1.00 87.19 137 GLY A CA 1
ATOM 1054 C C . GLY A 1 137 ? -5.979 -3.160 -7.701 1.00 87.19 137 GLY A C 1
ATOM 1055 O O . GLY A 1 137 ? -6.734 -2.649 -6.876 1.00 87.19 137 GLY A O 1
ATOM 1056 N N . ALA A 1 138 ? -6.438 -3.793 -8.786 1.00 87.81 138 ALA A N 1
ATOM 1057 C CA . ALA A 1 138 ? -7.861 -3.899 -9.109 1.00 87.81 138 ALA A CA 1
ATOM 1058 C C . ALA A 1 138 ? -8.661 -4.613 -8.004 1.00 87.81 138 ALA A C 1
ATOM 1060 O O . ALA A 1 138 ? -9.718 -4.128 -7.592 1.00 87.81 138 ALA A O 1
ATOM 1061 N N . VAL A 1 139 ? -8.140 -5.726 -7.476 1.00 89.62 139 VAL A N 1
ATOM 1062 C CA . VAL A 1 139 ? -8.763 -6.465 -6.365 1.00 89.62 139 VAL A CA 1
ATOM 1063 C C . VAL A 1 139 ? -8.779 -5.625 -5.087 1.00 89.62 139 VAL A C 1
ATOM 1065 O O . VAL A 1 139 ? -9.817 -5.530 -4.435 1.00 89.62 139 VAL A O 1
ATOM 1068 N N . SER A 1 140 ? -7.667 -4.970 -4.748 1.00 89.38 140 SER A N 1
ATOM 1069 C CA . SER A 1 140 ? -7.546 -4.157 -3.531 1.00 89.38 140 SER A CA 1
ATOM 1070 C C . SER A 1 140 ? -8.470 -2.940 -3.564 1.00 89.38 140 SER A C 1
ATOM 1072 O O . SER A 1 140 ? -9.161 -2.673 -2.583 1.00 89.38 140 SER A O 1
ATOM 1074 N N . ILE A 1 141 ? -8.555 -2.239 -4.699 1.00 89.25 141 ILE A N 1
ATOM 1075 C CA . ILE A 1 141 ? -9.464 -1.098 -4.884 1.00 89.25 141 ILE A CA 1
ATOM 1076 C C . ILE A 1 141 ? -10.923 -1.567 -4.845 1.00 89.25 141 ILE A C 1
ATOM 1078 O O . ILE A 1 141 ? -11.744 -0.942 -4.176 1.00 89.25 141 ILE A O 1
ATOM 1082 N N . SER A 1 142 ? -11.246 -2.699 -5.479 1.00 89.12 142 SER A N 1
ATOM 1083 C CA . SER A 1 142 ? -12.589 -3.295 -5.405 1.00 89.12 142 SER A CA 1
ATOM 1084 C C . SER A 1 142 ? -12.976 -3.629 -3.964 1.00 89.12 142 SER A C 1
ATOM 1086 O O . SER A 1 142 ? -14.049 -3.240 -3.503 1.00 89.12 142 SER A O 1
ATOM 1088 N N . ALA A 1 143 ? -12.089 -4.299 -3.223 1.00 90.19 143 ALA A N 1
ATOM 1089 C CA . ALA A 1 143 ? -12.300 -4.641 -1.820 1.00 90.19 143 ALA A CA 1
ATOM 1090 C C . ALA A 1 143 ? -12.452 -3.390 -0.945 1.00 90.19 143 ALA A C 1
ATOM 1092 O O . ALA A 1 143 ? -13.335 -3.337 -0.089 1.00 90.19 143 ALA A O 1
ATOM 1093 N N . PHE A 1 144 ? -11.641 -2.362 -1.193 1.00 89.12 144 PHE A N 1
ATOM 1094 C CA . PHE A 1 144 ? -11.714 -1.093 -0.485 1.00 89.12 144 PHE A CA 1
ATOM 1095 C C . PHE A 1 144 ? -13.050 -0.381 -0.732 1.00 89.12 144 PHE A C 1
ATOM 1097 O O . PHE A 1 144 ? -13.714 0.023 0.218 1.00 89.12 144 PHE A O 1
ATOM 1104 N N . VAL A 1 145 ? -13.516 -0.299 -1.980 1.00 87.44 145 VAL A N 1
ATOM 1105 C CA . VAL A 1 145 ? -14.812 0.316 -2.305 1.00 87.44 145 VAL A CA 1
ATOM 1106 C C . VAL A 1 145 ? -15.980 -0.485 -1.725 1.00 87.44 145 VAL A C 1
ATOM 1108 O O . VAL A 1 145 ? -16.911 0.101 -1.168 1.00 87.44 145 VAL A O 1
ATOM 1111 N N . LEU A 1 146 ? -15.919 -1.818 -1.754 1.00 87.44 146 LEU A N 1
ATOM 1112 C CA . LEU A 1 146 ? -16.900 -2.657 -1.061 1.00 87.44 146 LEU A CA 1
ATOM 1113 C C . LEU A 1 146 ? -16.923 -2.367 0.443 1.00 87.44 146 LEU A C 1
ATOM 1115 O O . LEU A 1 146 ? -17.998 -2.230 1.027 1.00 87.44 146 LEU A O 1
ATOM 1119 N N . LEU A 1 147 ? -15.754 -2.208 1.060 1.00 88.19 147 LEU A N 1
ATOM 1120 C CA . LEU A 1 147 ? -15.620 -1.865 2.471 1.00 88.19 147 LEU A CA 1
ATOM 1121 C C . LEU A 1 147 ? -16.221 -0.481 2.783 1.00 88.19 147 LEU A C 1
ATOM 1123 O O . LEU A 1 147 ? -16.935 -0.345 3.777 1.00 88.19 147 LEU A O 1
ATOM 1127 N N . VAL A 1 148 ? -16.050 0.516 1.905 1.00 87.31 148 VAL A N 1
ATOM 1128 C CA . VAL A 1 148 ? -16.714 1.834 2.011 1.00 87.31 148 VAL A CA 1
ATOM 1129 C C . VAL A 1 148 ? -18.236 1.697 2.016 1.00 87.31 148 VAL A C 1
ATOM 1131 O O . VAL A 1 148 ? -18.912 2.294 2.863 1.00 87.31 148 VAL A O 1
ATOM 1134 N N . VAL A 1 149 ? -18.788 0.909 1.087 1.00 85.31 149 VAL A N 1
ATOM 1135 C CA . VAL A 1 149 ? -20.241 0.719 0.968 1.00 85.31 149 VAL A CA 1
ATOM 1136 C C . VAL A 1 149 ? -20.794 -0.053 2.170 1.00 85.31 149 VAL A C 1
ATOM 1138 O O . VAL A 1 149 ? -21.821 0.345 2.726 1.00 85.31 149 VAL A O 1
ATOM 1141 N N . MET A 1 150 ? -20.100 -1.105 2.614 1.00 84.19 150 MET A N 1
ATOM 1142 C CA . MET A 1 150 ? -20.490 -1.937 3.761 1.00 84.19 150 MET A CA 1
ATOM 1143 C C . MET A 1 150 ? -20.476 -1.164 5.084 1.00 84.19 150 MET A C 1
ATOM 1145 O O . MET A 1 150 ? -21.400 -1.299 5.886 1.00 84.19 150 MET A O 1
ATOM 1149 N N . LEU A 1 151 ? -19.463 -0.322 5.304 1.00 83.94 151 LEU A N 1
ATOM 1150 C CA . LEU A 1 151 ? -19.277 0.432 6.550 1.00 83.94 151 LEU A CA 1
ATOM 1151 C C . LEU A 1 151 ? -19.957 1.801 6.559 1.00 83.94 151 LEU A C 1
ATOM 1153 O O . LEU A 1 151 ? -19.730 2.590 7.478 1.00 83.94 151 LEU A O 1
ATOM 1157 N N . ARG A 1 152 ? -20.793 2.092 5.555 1.00 81.00 152 ARG A N 1
ATOM 1158 C CA . ARG A 1 152 ? -21.534 3.359 5.438 1.00 81.00 152 ARG A CA 1
ATOM 1159 C C . ARG A 1 152 ? -20.613 4.593 5.417 1.00 81.00 152 ARG A C 1
ATOM 1161 O O . ARG A 1 152 ? -21.001 5.678 5.845 1.00 81.00 152 ARG A O 1
ATOM 1168 N N . GLY A 1 153 ? -19.396 4.440 4.893 1.00 75.75 153 GLY A N 1
ATOM 1169 C CA . GLY A 1 153 ? -18.343 5.465 4.896 1.00 75.75 153 GLY A CA 1
ATOM 1170 C C . GLY A 1 153 ? -18.482 6.550 3.822 1.00 75.75 153 GLY A C 1
ATOM 1171 O O . GLY A 1 153 ? -17.583 7.372 3.674 1.00 75.75 153 GLY A O 1
ATOM 1172 N N . PHE A 1 154 ? -19.581 6.575 3.060 1.00 75.12 154 PHE A N 1
ATOM 1173 C CA . PHE A 1 154 ? -19.759 7.520 1.948 1.00 75.12 154 PHE A CA 1
ATOM 1174 C C . PHE A 1 154 ? -19.801 8.979 2.416 1.00 75.12 154 PHE A C 1
ATOM 1176 O O . PHE A 1 154 ? -19.294 9.866 1.738 1.00 75.12 154 PHE A O 1
ATOM 1183 N N . HIS A 1 155 ? -20.366 9.230 3.600 1.00 74.38 155 HIS A N 1
ATOM 1184 C CA . HIS A 1 155 ? -20.417 10.574 4.169 1.00 74.38 155 HIS A CA 1
ATOM 1185 C C . HIS A 1 155 ? -19.014 11.117 4.481 1.00 74.38 155 HIS A C 1
ATOM 1187 O O . HIS A 1 155 ? -18.687 12.247 4.128 1.00 74.38 155 HIS A O 1
ATOM 1193 N N . GLU A 1 156 ? -18.164 10.283 5.081 1.00 75.50 156 GLU A N 1
ATOM 1194 C CA . GLU A 1 156 ? -16.761 10.598 5.348 1.00 75.50 156 GLU A CA 1
ATOM 1195 C C . GLU A 1 156 ? -15.970 10.781 4.049 1.00 75.50 156 GLU A C 1
ATOM 1197 O O . GLU A 1 156 ? -15.158 11.697 3.974 1.00 75.50 156 GLU A O 1
ATOM 1202 N N . LEU A 1 157 ? -16.254 9.977 3.016 1.00 79.19 157 LEU A N 1
ATOM 1203 C CA . LEU A 1 157 ? -15.625 10.110 1.699 1.00 79.19 157 LEU A CA 1
ATOM 1204 C C . LEU A 1 157 ? -15.958 11.451 1.050 1.00 79.19 157 LEU A C 1
ATOM 1206 O O . LEU A 1 157 ? -15.069 12.133 0.554 1.00 79.19 157 LEU A O 1
ATOM 1210 N N . LEU A 1 158 ? -17.232 11.841 1.053 1.00 78.56 158 LEU A N 1
ATOM 1211 C CA . LEU A 1 158 ? -17.648 13.113 0.475 1.00 78.56 158 LEU A CA 1
ATOM 1212 C C . LEU A 1 158 ? -17.072 14.296 1.264 1.00 78.56 158 LEU A C 1
ATOM 1214 O O . LEU A 1 158 ? -16.620 15.256 0.651 1.00 78.56 158 LEU A O 1
ATOM 1218 N N . LEU A 1 159 ? -17.042 14.236 2.602 1.00 78.06 159 LEU A N 1
ATOM 1219 C CA . LEU A 1 159 ? -16.430 15.289 3.420 1.00 78.06 159 LEU A CA 1
ATOM 1220 C C . LEU A 1 159 ? -14.931 15.406 3.139 1.00 78.06 159 LEU A C 1
ATOM 1222 O O . LEU A 1 159 ? -14.457 16.499 2.827 1.00 78.06 159 LEU A O 1
ATOM 1226 N N . ALA A 1 160 ? -14.206 14.285 3.181 1.00 79.06 160 ALA A N 1
ATOM 1227 C CA . ALA A 1 160 ? -12.785 14.244 2.861 1.00 79.06 160 ALA A CA 1
ATOM 1228 C C . ALA A 1 160 ? -12.529 14.751 1.438 1.00 79.06 160 ALA A C 1
ATOM 1230 O O . ALA A 1 160 ? -11.679 15.612 1.256 1.00 79.06 160 ALA A O 1
ATOM 1231 N N . GLY A 1 161 ? -13.327 14.311 0.462 1.00 80.38 161 GLY A N 1
ATOM 1232 C CA . GLY A 1 161 ? -13.264 14.757 -0.928 1.00 80.38 161 GLY A CA 1
ATOM 1233 C C . GLY A 1 161 ? -13.500 16.259 -1.089 1.00 80.38 161 GLY A C 1
ATOM 1234 O O . GLY A 1 161 ? -12.745 16.932 -1.777 1.00 80.38 161 GLY A O 1
ATOM 1235 N N . THR A 1 162 ? -14.507 16.830 -0.423 1.00 79.81 162 THR A N 1
ATOM 1236 C CA . THR A 1 162 ? -14.736 18.286 -0.478 1.00 79.81 162 THR A CA 1
ATOM 1237 C C . THR A 1 162 ? -13.588 19.076 0.146 1.00 79.81 162 THR A C 1
ATOM 1239 O O . THR A 1 162 ? -13.224 20.132 -0.368 1.00 79.81 162 THR A O 1
ATOM 1242 N N . LEU A 1 163 ? -12.990 18.557 1.221 1.00 80.00 163 LEU A N 1
ATOM 1243 C CA . LEU A 1 163 ? -11.889 19.205 1.925 1.00 80.00 163 LEU A CA 1
ATOM 1244 C C . LEU A 1 163 ? -10.583 19.115 1.122 1.00 80.00 163 LEU A C 1
ATOM 1246 O O . LEU A 1 163 ? -9.871 20.112 1.012 1.00 80.00 163 LEU A O 1
ATOM 1250 N N . THR A 1 164 ? -10.305 17.971 0.491 1.00 80.12 164 THR A N 1
ATOM 1251 C CA . THR A 1 164 ? -9.144 17.793 -0.392 1.00 80.12 164 THR A CA 1
ATOM 1252 C C . THR A 1 164 ? -9.275 18.598 -1.675 1.00 80.12 164 THR A C 1
ATOM 1254 O O . THR A 1 164 ? -8.321 19.269 -2.054 1.00 80.12 164 THR A O 1
ATOM 1257 N N . ILE A 1 165 ? -10.451 18.611 -2.314 1.00 82.06 165 ILE A N 1
ATOM 1258 C CA . ILE A 1 165 ? -10.711 19.446 -3.496 1.00 82.06 165 ILE A CA 1
ATOM 1259 C C . ILE A 1 165 ? -10.568 20.926 -3.133 1.00 82.06 165 ILE A C 1
ATOM 1261 O O . ILE A 1 165 ? -9.922 21.667 -3.866 1.00 82.06 165 ILE A O 1
ATOM 1265 N N . GLY A 1 166 ? -11.109 21.357 -1.989 1.00 82.25 166 GLY A N 1
ATOM 1266 C CA . GLY A 1 166 ? -10.955 22.730 -1.505 1.00 82.25 166 GLY A CA 1
ATOM 1267 C C . GLY A 1 166 ? -9.489 23.119 -1.289 1.00 82.25 166 GLY A C 1
ATOM 1268 O O . GLY A 1 166 ? -9.058 24.176 -1.750 1.00 82.25 166 GLY A O 1
ATOM 1269 N N . ALA A 1 167 ? -8.702 22.245 -0.657 1.00 78.88 167 ALA A N 1
ATOM 1270 C CA . ALA A 1 167 ? -7.269 22.455 -0.450 1.00 78.88 167 ALA A CA 1
ATOM 1271 C C . ALA A 1 167 ? -6.472 22.465 -1.772 1.00 78.88 167 ALA A C 1
ATOM 1273 O O . ALA A 1 167 ? -5.582 23.299 -1.956 1.00 78.88 167 ALA A O 1
ATOM 1274 N N . ALA A 1 168 ? -6.813 21.589 -2.720 1.00 77.06 168 ALA A N 1
ATOM 1275 C CA . ALA A 1 168 ? -6.207 21.545 -4.051 1.00 77.06 168 ALA A CA 1
ATOM 1276 C C . ALA A 1 168 ? -6.529 22.807 -4.876 1.00 77.06 168 ALA A C 1
ATOM 1278 O O . ALA A 1 168 ? -5.682 23.333 -5.595 1.00 77.06 168 ALA A O 1
ATOM 1279 N N . LEU A 1 169 ? -7.746 23.337 -4.750 1.00 82.00 169 LEU A N 1
ATOM 1280 C CA . LEU A 1 169 ? -8.159 24.547 -5.458 1.00 82.00 169 LEU A CA 1
ATOM 1281 C C . LEU A 1 169 ? -7.469 25.789 -4.878 1.00 82.00 169 LEU A C 1
ATOM 1283 O O . LEU A 1 169 ? -6.980 26.628 -5.631 1.00 82.00 169 LEU A O 1
ATOM 1287 N N . LEU A 1 170 ? -7.344 25.860 -3.550 1.00 81.88 170 LEU A N 1
ATOM 1288 C CA . LEU A 1 170 ? -6.616 26.925 -2.859 1.00 81.88 170 LEU A CA 1
ATOM 1289 C C . LEU A 1 170 ? -5.116 26.916 -3.202 1.00 81.88 170 LEU A C 1
ATOM 1291 O O . LEU A 1 170 ? -4.545 27.950 -3.544 1.00 81.88 170 LEU A O 1
ATOM 1295 N N . SER A 1 171 ? -4.473 25.751 -3.171 1.00 81.88 171 SER A N 1
ATOM 1296 C CA . SER A 1 171 ? -3.055 25.619 -3.545 1.00 81.88 171 SER A CA 1
ATOM 1297 C C . SER A 1 171 ? -2.801 25.987 -5.009 1.00 81.88 171 SER A C 1
ATOM 1299 O O . SER A 1 171 ? -1.815 26.666 -5.299 1.00 81.88 171 SER A O 1
ATOM 1301 N N . ARG A 1 172 ? -3.732 25.662 -5.920 1.00 81.50 172 ARG A N 1
ATOM 1302 C CA . ARG A 1 172 ? -3.680 26.122 -7.316 1.00 81.50 172 ARG A CA 1
ATOM 1303 C C . ARG A 1 172 ? -3.730 27.646 -7.428 1.00 81.50 172 ARG A C 1
ATOM 1305 O O . ARG A 1 172 ? -2.986 28.204 -8.227 1.00 81.50 172 ARG A O 1
ATOM 1312 N N . THR A 1 173 ? -4.559 28.326 -6.630 1.00 82.62 173 THR A N 1
ATOM 1313 C CA . THR A 1 173 ? -4.604 29.804 -6.636 1.00 82.62 173 THR A CA 1
ATOM 1314 C C . THR A 1 173 ? -3.320 30.453 -6.117 1.00 82.62 173 THR A C 1
ATOM 1316 O O . THR A 1 173 ? -3.015 31.575 -6.504 1.00 82.62 173 THR A O 1
ATOM 1319 N N . LEU A 1 174 ? -2.548 29.743 -5.289 1.00 84.25 174 LEU A N 1
ATOM 1320 C CA . LEU A 1 174 ? -1.280 30.212 -4.720 1.00 84.25 174 LEU A CA 1
ATOM 1321 C C . LEU A 1 174 ? -0.050 29.819 -5.559 1.00 84.25 174 LEU A C 1
ATOM 1323 O O . LEU A 1 174 ? 1.069 30.141 -5.173 1.00 84.25 174 LEU A O 1
ATOM 1327 N N . GLY A 1 175 ? -0.231 29.112 -6.681 1.00 79.12 175 GLY A N 1
ATOM 1328 C CA . GLY A 1 175 ? 0.870 28.653 -7.538 1.00 79.12 175 GLY A CA 1
ATOM 1329 C C . GLY A 1 175 ? 1.699 27.495 -6.963 1.00 79.12 175 GLY A C 1
ATOM 1330 O O . GLY A 1 175 ? 2.704 27.117 -7.553 1.00 79.12 175 GLY A O 1
ATOM 1331 N N . LEU A 1 176 ? 1.278 26.899 -5.843 1.00 78.94 176 LEU A N 1
ATOM 1332 C CA . LEU A 1 176 ? 1.984 25.812 -5.156 1.00 78.94 176 LEU A CA 1
ATOM 1333 C C . LEU A 1 176 ? 1.377 24.453 -5.538 1.00 78.94 176 LEU A C 1
ATOM 1335 O O . LEU A 1 176 ? 0.700 23.812 -4.731 1.00 78.94 176 LEU A O 1
ATOM 1339 N N . LEU A 1 177 ? 1.584 24.024 -6.787 1.00 73.75 177 LEU A N 1
ATOM 1340 C CA . LEU A 1 177 ? 0.967 22.802 -7.328 1.00 73.75 177 LEU A CA 1
ATOM 1341 C C . LEU A 1 177 ? 1.388 21.531 -6.570 1.00 73.75 177 LEU A C 1
ATOM 1343 O O . LEU A 1 177 ? 0.538 20.684 -6.290 1.00 73.75 177 LEU A O 1
ATOM 1347 N N . ASP A 1 178 ? 2.652 21.436 -6.156 1.00 72.38 178 ASP A N 1
ATOM 1348 C CA . ASP A 1 178 ? 3.173 20.273 -5.420 1.00 72.38 178 ASP A CA 1
ATOM 1349 C C . ASP A 1 178 ? 2.546 20.142 -4.025 1.00 72.38 178 ASP A C 1
ATOM 1351 O O . ASP A 1 178 ? 2.210 19.045 -3.568 1.00 72.38 178 ASP A O 1
ATOM 1355 N N . LEU A 1 179 ? 2.289 21.280 -3.370 1.00 72.94 179 LEU A N 1
ATOM 1356 C CA . LEU A 1 179 ? 1.611 21.327 -2.075 1.00 72.94 179 LEU A CA 1
ATOM 1357 C C . LEU A 1 179 ? 0.158 20.837 -2.188 1.00 72.94 179 LEU A C 1
ATOM 1359 O O . LEU A 1 179 ? -0.350 20.175 -1.283 1.00 72.94 179 LEU A O 1
ATOM 1363 N N . GLY A 1 180 ? -0.514 21.136 -3.303 1.00 76.00 180 GLY A N 1
ATOM 1364 C CA . GLY A 1 180 ? -1.889 20.703 -3.554 1.00 76.00 180 GLY A CA 1
ATOM 1365 C C . GLY A 1 180 ? -2.037 19.188 -3.613 1.00 76.00 180 GLY A C 1
ATOM 1366 O O . GLY A 1 180 ? -2.931 18.630 -2.971 1.00 76.00 180 GLY A O 1
ATOM 1367 N N . TRP A 1 181 ? -1.126 18.514 -4.318 1.00 72.31 181 TRP A N 1
ATOM 1368 C CA . TRP A 1 181 ? -1.086 17.052 -4.382 1.00 72.31 181 TRP A CA 1
ATOM 1369 C C . TRP A 1 181 ? -0.776 16.422 -3.025 1.00 72.31 181 TRP A C 1
ATOM 1371 O O . TRP A 1 181 ? -1.444 15.461 -2.632 1.00 72.31 181 TRP A O 1
ATOM 1381 N N . ALA A 1 182 ? 0.165 16.998 -2.271 1.00 75.88 182 ALA A N 1
ATOM 1382 C CA . ALA A 1 182 ? 0.485 16.534 -0.925 1.00 75.88 182 ALA A CA 1
ATOM 1383 C C . ALA A 1 182 ? -0.729 16.635 0.018 1.00 75.88 182 ALA A C 1
ATOM 1385 O O . ALA A 1 182 ? -1.086 15.658 0.679 1.00 75.88 182 ALA A O 1
ATOM 1386 N N . LEU A 1 183 ? -1.423 17.779 0.037 1.00 77.56 183 LEU A N 1
ATOM 1387 C CA . LEU A 1 183 ? -2.610 17.991 0.875 1.00 77.56 183 LEU A CA 1
ATOM 1388 C C . LEU A 1 183 ? -3.780 17.080 0.482 1.00 77.56 183 LEU A C 1
ATOM 1390 O O . LEU A 1 183 ? -4.467 16.540 1.355 1.00 77.56 183 LEU A O 1
ATOM 1394 N N . ALA A 1 184 ? -3.995 16.873 -0.819 1.00 79.12 184 ALA A N 1
ATOM 1395 C CA . ALA A 1 184 ? -5.002 15.938 -1.307 1.00 79.12 184 ALA A CA 1
ATOM 1396 C C . ALA A 1 184 ? -4.696 14.499 -0.857 1.00 79.12 184 ALA A C 1
ATOM 1398 O O . ALA A 1 184 ? -5.588 13.808 -0.357 1.00 79.12 184 ALA A O 1
ATOM 1399 N N . GLY A 1 185 ? -3.430 14.078 -0.957 1.00 80.62 185 GLY A N 1
ATOM 1400 C CA . GLY A 1 185 ? -2.961 12.776 -0.483 1.00 80.62 185 GLY A CA 1
ATOM 1401 C C . GLY A 1 185 ? -3.196 12.578 1.015 1.00 80.62 185 GLY A C 1
ATOM 1402 O O . GLY A 1 185 ? -3.771 11.566 1.418 1.00 80.62 185 GLY A O 1
ATOM 1403 N N . VAL A 1 186 ? -2.846 13.570 1.841 1.00 83.75 186 VAL A N 1
ATOM 1404 C CA . VAL A 1 186 ? -3.064 13.532 3.300 1.00 83.75 186 VAL A CA 1
ATOM 1405 C C . VAL A 1 186 ? -4.542 13.345 3.641 1.00 83.75 186 VAL A C 1
ATOM 1407 O O . VAL A 1 186 ? -4.873 12.516 4.489 1.00 83.75 186 VAL A O 1
ATOM 1410 N N . GLY A 1 187 ? -5.448 14.065 2.974 1.00 84.38 187 GLY A N 1
ATOM 1411 C CA . GLY A 1 187 ? -6.881 13.933 3.241 1.00 84.38 187 GLY A CA 1
ATOM 1412 C C . GLY A 1 187 ? -7.444 12.563 2.850 1.00 84.38 187 GLY A C 1
ATOM 1413 O O . GLY A 1 187 ? -8.203 11.971 3.620 1.00 84.38 187 GLY A O 1
ATOM 1414 N N . VAL A 1 188 ? -7.034 12.016 1.699 1.00 84.69 188 VAL A N 1
ATOM 1415 C CA . VAL A 1 188 ? -7.462 10.676 1.253 1.00 84.69 188 VAL A CA 1
ATOM 1416 C C . VAL A 1 188 ? -6.913 9.584 2.174 1.00 84.69 188 VAL A C 1
ATOM 1418 O O . VAL A 1 188 ? -7.651 8.677 2.561 1.00 84.69 188 VAL A O 1
ATOM 1421 N N . LEU A 1 189 ? -5.645 9.673 2.576 1.00 88.62 189 LEU A N 1
ATOM 1422 C CA . LEU A 1 189 ? -5.024 8.697 3.473 1.00 88.62 189 LEU A CA 1
ATOM 1423 C C . LEU A 1 189 ? -5.573 8.786 4.900 1.00 88.62 189 LEU A C 1
ATOM 1425 O O . LEU A 1 189 ? -5.813 7.756 5.527 1.00 88.62 189 LEU A O 1
ATOM 1429 N N . GLY A 1 190 ? -5.838 9.995 5.397 1.00 88.12 190 GLY A N 1
ATOM 1430 C CA . GLY A 1 190 ? -6.515 10.201 6.676 1.00 88.12 190 GLY A CA 1
ATOM 1431 C C . GLY A 1 190 ? -7.918 9.593 6.672 1.00 88.12 190 GLY A C 1
ATOM 1432 O O . GLY A 1 190 ? -8.311 8.916 7.622 1.00 88.12 190 GLY A O 1
ATOM 1433 N N . TRP A 1 191 ? -8.651 9.747 5.569 1.00 88.94 191 TRP A N 1
ATOM 1434 C CA . TRP A 1 191 ? -9.939 9.085 5.388 1.00 88.94 191 TRP A CA 1
ATOM 1435 C C . TRP A 1 191 ? -9.812 7.554 5.331 1.00 88.94 191 TRP A C 1
ATOM 1437 O O . TRP A 1 191 ? -10.566 6.857 6.010 1.00 88.94 191 TRP A O 1
ATOM 1447 N N . CYS A 1 192 ? -8.826 7.026 4.602 1.00 90.00 192 CYS A N 1
ATOM 1448 C CA . CYS A 1 192 ? -8.525 5.593 4.564 1.00 90.00 192 CYS A CA 1
ATOM 1449 C C . CYS A 1 192 ? -8.246 5.035 5.972 1.00 90.00 192 CYS A C 1
ATOM 1451 O O . CYS A 1 192 ? -8.830 4.025 6.364 1.00 90.00 192 CYS A O 1
ATOM 1453 N N . PHE A 1 193 ? -7.442 5.736 6.777 1.00 91.50 193 PHE A N 1
ATOM 1454 C CA . PHE A 1 193 ? -7.163 5.363 8.164 1.00 91.50 193 PHE A CA 1
ATOM 1455 C C . PHE A 1 193 ? -8.434 5.296 9.018 1.00 91.50 193 PHE A C 1
ATOM 1457 O O . PHE A 1 193 ? -8.661 4.315 9.728 1.00 91.50 193 PHE A O 1
ATOM 1464 N N . LEU A 1 194 ? -9.286 6.324 8.948 1.00 89.62 194 LEU A N 1
ATOM 1465 C CA . LEU A 1 194 ? -10.542 6.361 9.703 1.00 89.62 194 LEU A CA 1
ATOM 1466 C C . LEU A 1 194 ? -11.487 5.232 9.280 1.00 89.62 194 LEU A C 1
ATOM 1468 O O . LEU A 1 194 ? -12.109 4.592 10.135 1.00 89.62 194 LEU A O 1
ATOM 1472 N N . LEU A 1 195 ? -11.544 4.946 7.979 1.00 90.81 195 LEU A N 1
ATOM 1473 C CA . LEU A 1 195 ? -12.327 3.852 7.427 1.00 90.81 195 LEU A CA 1
ATOM 1474 C C . LEU A 1 195 ? -11.818 2.490 7.928 1.00 90.81 195 LEU A C 1
ATOM 1476 O O . LEU A 1 195 ? -12.621 1.675 8.383 1.00 90.81 195 LEU A O 1
ATOM 1480 N N . LEU A 1 196 ? -10.503 2.256 7.915 1.00 92.31 196 LEU A N 1
ATOM 1481 C CA . LEU A 1 196 ? -9.882 1.038 8.447 1.00 92.31 196 LEU A CA 1
ATOM 1482 C C . LEU A 1 196 ? -10.087 0.902 9.959 1.00 92.31 196 LEU A C 1
ATOM 1484 O O . LEU A 1 196 ? -10.371 -0.190 10.451 1.00 92.31 196 LEU A O 1
ATOM 1488 N N . LEU A 1 197 ? -10.026 2.004 10.707 1.00 91.19 197 LEU A N 1
ATOM 1489 C CA . LEU A 1 197 ? -10.312 2.007 12.138 1.00 91.19 197 LEU A CA 1
ATOM 1490 C C . LEU A 1 197 ? -11.784 1.666 12.416 1.00 91.19 197 LEU A C 1
ATOM 1492 O O . LEU A 1 197 ? -12.078 0.908 13.344 1.00 91.19 197 LEU A O 1
ATOM 1496 N N . ARG A 1 198 ? -12.724 2.168 11.601 1.00 90.81 198 ARG A N 1
ATOM 1497 C CA . ARG A 1 198 ? -14.136 1.760 11.665 1.00 90.81 198 ARG A CA 1
ATOM 1498 C C . ARG A 1 198 ? -14.292 0.281 11.306 1.00 90.81 198 ARG A C 1
ATOM 1500 O O . ARG A 1 198 ? -14.984 -0.427 12.037 1.00 90.81 198 ARG A O 1
ATOM 1507 N N . ALA A 1 199 ? -13.624 -0.193 10.255 1.00 91.62 199 ALA A N 1
ATOM 1508 C CA . ALA A 1 199 ? -13.637 -1.597 9.845 1.00 91.62 199 ALA A CA 1
ATOM 1509 C C . ALA A 1 199 ? -13.182 -2.507 10.989 1.00 91.62 199 ALA A C 1
ATOM 1511 O O . ALA A 1 199 ? -13.894 -3.436 11.370 1.00 91.62 199 ALA A O 1
ATOM 1512 N N . ALA A 1 200 ? -12.055 -2.167 11.612 1.00 92.88 200 ALA A N 1
ATOM 1513 C CA . ALA A 1 200 ? -11.512 -2.869 12.761 1.00 92.88 200 ALA A CA 1
ATOM 1514 C C . ALA A 1 200 ? -12.508 -2.911 13.930 1.00 92.88 200 ALA A C 1
ATOM 1516 O O . ALA A 1 200 ? -12.787 -3.983 14.464 1.00 92.88 200 ALA A O 1
ATOM 1517 N N . ARG A 1 201 ? -13.133 -1.779 14.285 1.00 91.50 201 ARG A N 1
ATOM 1518 C CA . ARG A 1 201 ? -14.163 -1.749 15.340 1.00 91.50 201 ARG A CA 1
ATOM 1519 C C . ARG A 1 201 ? -15.344 -2.664 15.025 1.00 91.50 201 ARG A C 1
ATOM 1521 O O . ARG A 1 201 ? -15.810 -3.366 15.917 1.00 91.50 201 ARG A O 1
ATOM 1528 N N . THR A 1 202 ? -15.820 -2.676 13.779 1.00 89.88 202 THR A N 1
ATOM 1529 C CA . THR A 1 202 ? -16.931 -3.552 13.376 1.00 89.88 202 THR A CA 1
ATOM 1530 C C . THR A 1 202 ? -16.541 -5.028 13.363 1.00 89.88 202 THR A C 1
ATOM 1532 O O . THR A 1 202 ? -17.312 -5.859 13.835 1.00 89.88 202 THR A O 1
ATOM 1535 N N . ALA A 1 203 ? -15.327 -5.362 12.919 1.00 91.44 203 ALA A N 1
ATOM 1536 C CA . ALA A 1 203 ? -14.809 -6.728 12.940 1.00 91.44 203 ALA A CA 1
ATOM 1537 C C . ALA A 1 203 ? -14.665 -7.265 14.377 1.00 91.44 203 ALA A C 1
ATOM 1539 O O . ALA A 1 203 ? -14.869 -8.454 14.637 1.00 91.44 203 ALA A O 1
ATOM 1540 N N . LEU A 1 204 ? -14.363 -6.376 15.329 1.00 91.06 204 LEU A N 1
ATOM 1541 C CA . LEU A 1 204 ? -14.238 -6.701 16.747 1.00 91.06 204 LEU A CA 1
ATOM 1542 C C . LEU A 1 204 ? -15.571 -6.673 17.521 1.00 91.06 204 LEU A C 1
ATOM 1544 O O . LEU A 1 204 ? -15.578 -7.082 18.678 1.00 91.06 204 LEU A O 1
ATOM 1548 N N . ALA A 1 205 ? -16.706 -6.319 16.907 1.00 86.50 205 ALA A N 1
ATOM 1549 C CA . ALA A 1 205 ? -18.017 -6.205 17.571 1.00 86.50 205 ALA A CA 1
ATOM 1550 C C . ALA A 1 205 ? -18.662 -7.547 18.009 1.00 86.50 205 ALA A C 1
ATOM 1552 O O . ALA A 1 205 ? -19.865 -7.629 18.264 1.00 86.50 205 ALA A O 1
ATOM 1553 N N . GLY A 1 206 ? -17.886 -8.632 18.072 1.00 82.56 206 GLY A N 1
ATOM 1554 C CA . GLY A 1 206 ? -18.365 -9.969 18.423 1.00 82.56 206 GLY A CA 1
ATOM 1555 C C . GLY A 1 206 ? -18.608 -10.170 19.923 1.00 82.56 206 GLY A C 1
ATOM 1556 O O . GLY A 1 206 ? -17.979 -9.543 20.768 1.00 82.56 206 GLY A O 1
ATOM 1557 N N . ARG A 1 207 ? -19.461 -11.145 20.265 1.00 79.75 207 ARG A N 1
ATOM 1558 C CA . ARG A 1 207 ? -19.899 -11.466 21.643 1.00 79.75 207 ARG A CA 1
ATOM 1559 C C . ARG A 1 207 ? -18.835 -12.124 22.554 1.00 79.75 207 ARG A C 1
ATOM 1561 O O . ARG A 1 207 ? -19.173 -12.647 23.609 1.00 79.75 207 ARG A O 1
ATOM 1568 N N . GLY A 1 208 ? -17.558 -12.134 22.168 1.00 85.38 208 GLY A N 1
ATOM 1569 C CA . GLY A 1 208 ? -16.486 -12.799 22.923 1.00 85.38 208 GLY A CA 1
ATOM 1570 C C . GLY A 1 208 ? -15.739 -11.850 23.861 1.00 85.38 208 GLY A C 1
ATOM 1571 O O . GLY 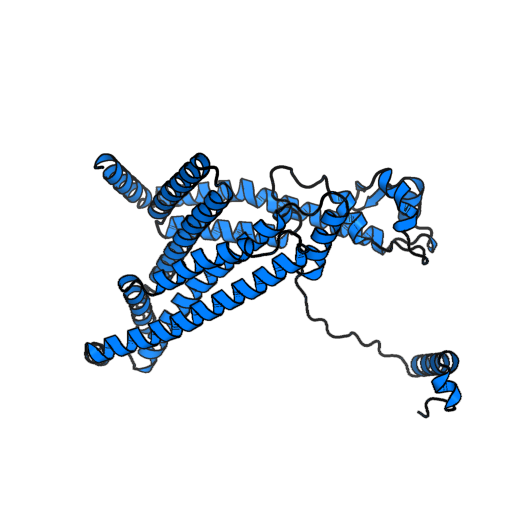A 1 208 ? -15.392 -10.747 23.453 1.00 85.38 208 GLY A O 1
ATOM 1572 N N . GLY A 1 209 ? -15.404 -12.297 25.079 1.00 85.81 209 GLY A N 1
ATOM 1573 C CA . GLY A 1 209 ? -14.701 -11.468 26.075 1.00 85.81 209 GLY A CA 1
ATOM 1574 C C . GLY A 1 209 ? -13.377 -10.867 25.577 1.00 85.81 209 GLY A C 1
ATOM 1575 O O . GLY A 1 209 ? -13.103 -9.704 25.838 1.00 85.81 209 GLY A O 1
ATOM 1576 N N . VAL A 1 210 ? -12.597 -11.615 24.785 1.00 91.44 210 VAL A N 1
ATOM 1577 C CA . VAL A 1 210 ? -11.346 -11.117 24.172 1.00 91.44 210 VAL A CA 1
ATOM 1578 C C . VAL A 1 210 ? -11.625 -9.986 23.176 1.00 91.44 210 VAL A C 1
ATOM 1580 O O . VAL A 1 210 ? -10.967 -8.950 23.216 1.00 91.44 210 VAL A O 1
ATOM 1583 N N . ARG A 1 211 ? -12.625 -10.164 22.300 1.00 91.62 211 ARG A N 1
ATOM 1584 C CA . ARG A 1 211 ? -13.000 -9.169 21.283 1.00 91.62 211 ARG A CA 1
ATOM 1585 C C . ARG A 1 211 ? -13.587 -7.911 21.917 1.00 91.62 211 ARG A C 1
ATOM 1587 O O . ARG A 1 211 ? -13.227 -6.819 21.501 1.00 91.62 211 ARG A O 1
ATOM 1594 N N . ALA A 1 212 ? -14.403 -8.062 22.959 1.00 89.06 212 ALA A N 1
ATOM 1595 C CA . ALA A 1 212 ? -14.965 -6.943 23.708 1.00 89.06 212 ALA A CA 1
ATOM 1596 C C . ALA A 1 212 ? -13.870 -6.084 24.365 1.00 89.06 212 ALA A C 1
ATOM 1598 O O . ALA A 1 212 ? -13.885 -4.863 24.230 1.00 89.06 212 ALA A O 1
ATOM 1599 N N . THR A 1 213 ? -12.880 -6.709 25.012 1.00 90.50 213 THR A N 1
ATOM 1600 C CA . THR A 1 213 ? -11.736 -5.984 25.592 1.00 90.50 213 THR A CA 1
ATOM 1601 C C . THR A 1 213 ? -10.877 -5.323 24.512 1.00 90.50 213 THR A C 1
ATOM 1603 O O . THR A 1 213 ? -10.452 -4.184 24.676 1.00 90.50 213 THR A O 1
ATOM 1606 N N . ALA A 1 214 ? -10.655 -5.992 23.379 1.00 93.88 214 ALA A N 1
ATOM 1607 C CA . ALA A 1 214 ? -9.921 -5.409 22.260 1.00 93.88 214 ALA A CA 1
ATOM 1608 C C . ALA A 1 214 ? -10.669 -4.206 21.648 1.00 93.88 214 ALA A C 1
ATOM 1610 O O . ALA A 1 214 ? -10.071 -3.163 21.393 1.00 93.88 214 ALA A O 1
ATOM 1611 N N . GLN A 1 215 ? -11.992 -4.305 21.482 1.00 92.38 215 GLN A N 1
ATOM 1612 C CA . GLN A 1 215 ? -12.833 -3.204 21.012 1.00 92.38 215 GLN A CA 1
ATOM 1613 C C . GLN A 1 215 ? -12.789 -2.016 21.979 1.00 92.38 215 GLN A C 1
ATOM 1615 O O . GLN A 1 215 ? -12.747 -0.871 21.527 1.00 92.38 215 GLN A O 1
ATOM 1620 N N . LEU A 1 216 ? -12.751 -2.275 23.289 1.00 90.25 216 LEU A N 1
ATOM 1621 C CA . LEU A 1 216 ? -12.607 -1.233 24.301 1.00 90.25 216 LEU A CA 1
ATOM 1622 C C . LEU A 1 216 ? -11.313 -0.433 24.103 1.00 90.25 216 LEU A C 1
ATOM 1624 O O . LEU A 1 216 ? -11.380 0.791 24.087 1.00 90.25 216 LEU A O 1
ATOM 1628 N N . VAL A 1 217 ? -10.176 -1.092 23.847 1.00 92.25 217 VAL A N 1
ATOM 1629 C CA . VAL A 1 217 ? -8.901 -0.408 23.540 1.00 92.25 217 VAL A CA 1
ATOM 1630 C C . VAL A 1 217 ? -9.028 0.490 22.312 1.00 92.25 217 VAL A C 1
ATOM 1632 O O . VAL A 1 217 ? -8.556 1.625 22.320 1.00 92.25 217 VAL A O 1
ATOM 1635 N N . LEU A 1 218 ? -9.700 0.017 21.257 1.00 91.69 218 LEU A N 1
ATOM 1636 C CA . LEU A 1 218 ? -9.927 0.819 20.052 1.00 91.69 218 LEU A CA 1
ATOM 1637 C C . LEU A 1 218 ? -10.803 2.047 20.335 1.00 91.69 218 LEU A C 1
ATOM 1639 O O . LEU A 1 218 ? -10.568 3.108 19.758 1.00 91.69 218 LEU A O 1
ATOM 1643 N N . MET A 1 219 ? -11.828 1.913 21.180 1.00 88.75 219 MET A N 1
ATOM 1644 C CA . MET A 1 219 ? -12.713 3.020 21.562 1.00 88.75 219 MET A CA 1
ATOM 1645 C C . MET A 1 219 ? -12.007 4.018 22.481 1.00 88.75 219 MET A C 1
ATOM 1647 O O . MET A 1 219 ? -12.173 5.225 22.319 1.00 88.75 219 MET A O 1
ATOM 1651 N N . GLU A 1 220 ? -11.190 3.524 23.405 1.00 88.25 220 GLU A N 1
ATOM 1652 C CA . GLU A 1 220 ? -10.366 4.336 24.292 1.00 88.25 220 GLU A CA 1
ATOM 1653 C C . GLU A 1 220 ? -9.330 5.135 23.497 1.00 88.25 220 GLU A C 1
ATOM 1655 O O . GLU A 1 220 ? -9.293 6.359 23.603 1.00 88.25 220 GLU A O 1
ATOM 1660 N N . GLY A 1 221 ? -8.574 4.476 22.613 1.00 85.50 221 GLY A N 1
ATOM 1661 C CA . GLY A 1 221 ? -7.614 5.138 21.729 1.00 85.50 221 GLY A CA 1
ATOM 1662 C C . GLY A 1 221 ? -8.276 6.179 20.824 1.00 85.50 221 GLY A C 1
ATOM 1663 O O . GLY A 1 221 ? -7.764 7.280 20.647 1.00 85.50 221 GLY A O 1
ATOM 1664 N N . ALA A 1 222 ? -9.462 5.878 20.294 1.00 84.12 222 ALA A N 1
ATOM 1665 C CA . ALA A 1 222 ? -10.223 6.832 19.493 1.00 84.12 222 ALA A CA 1
ATOM 1666 C C . ALA A 1 222 ? -10.670 8.069 20.274 1.00 84.12 222 ALA A C 1
ATOM 1668 O O . ALA A 1 222 ? -10.716 9.161 19.715 1.00 84.12 222 ALA A O 1
ATOM 1669 N N . ARG A 1 223 ? -11.025 7.889 21.549 1.00 85.25 223 ARG A N 1
ATOM 1670 C CA . ARG A 1 223 ? -11.484 8.965 22.426 1.00 85.25 223 ARG A CA 1
ATOM 1671 C C . ARG A 1 223 ? -10.331 9.851 22.885 1.00 85.25 223 ARG A C 1
ATOM 1673 O O . ARG A 1 223 ? -10.510 11.059 22.970 1.00 85.25 223 ARG A O 1
ATOM 1680 N N . THR A 1 224 ? -9.176 9.264 23.194 1.00 86.19 224 THR A N 1
ATOM 1681 C CA . THR A 1 224 ? -7.979 10.019 23.597 1.00 86.19 224 THR A CA 1
ATOM 1682 C C . THR A 1 224 ? -7.305 10.706 22.415 1.00 86.19 224 THR A C 1
ATOM 1684 O O . THR A 1 224 ? -6.527 11.631 22.614 1.00 86.19 224 THR A O 1
ATOM 1687 N N . GLY A 1 225 ? -7.587 10.260 21.186 1.00 86.19 225 GLY A N 1
ATOM 1688 C CA . GLY A 1 225 ? -6.972 10.795 19.975 1.00 86.19 225 GLY A CA 1
ATOM 1689 C C . GLY A 1 225 ? -5.497 10.419 19.829 1.00 86.19 225 GLY A C 1
ATOM 1690 O O . GLY A 1 225 ? -4.858 10.859 18.880 1.00 86.19 225 GLY A O 1
ATOM 1691 N N . LEU A 1 226 ? -4.940 9.581 20.710 1.00 87.88 226 LEU A N 1
ATOM 1692 C CA . LEU A 1 226 ? -3.519 9.235 20.669 1.00 87.88 226 LEU A CA 1
ATOM 1693 C C . LEU A 1 226 ? -3.113 8.548 19.345 1.00 87.88 226 LEU A C 1
ATOM 1695 O O . LEU A 1 226 ? -2.157 9.009 18.727 1.00 87.88 226 LEU A O 1
ATOM 1699 N N . PRO A 1 227 ? -3.847 7.541 18.817 1.00 88.00 227 PRO A N 1
ATOM 1700 C CA . PRO A 1 227 ? -3.564 6.976 17.494 1.00 88.00 227 PRO A CA 1
ATOM 1701 C C . PRO A 1 227 ? -3.689 8.002 16.358 1.00 88.00 227 PRO A C 1
ATOM 1703 O O . PRO A 1 227 ? -2.990 7.884 15.354 1.00 88.00 227 PRO A O 1
ATOM 1706 N N . LEU A 1 228 ? -4.558 9.014 16.516 1.00 89.56 228 LEU A N 1
ATOM 1707 C CA . LEU A 1 228 ? -4.725 10.083 15.528 1.00 89.56 228 LEU A CA 1
ATOM 1708 C C . LEU A 1 228 ? -3.450 10.933 15.420 1.00 89.56 228 LEU A C 1
ATOM 1710 O O . LEU A 1 228 ? -3.057 11.303 14.321 1.00 89.56 228 LEU A O 1
ATOM 1714 N N . VAL A 1 229 ? -2.771 11.198 16.540 1.00 92.44 229 VAL A N 1
ATOM 1715 C CA . VAL A 1 229 ? -1.491 11.924 16.538 1.00 92.44 229 VAL A CA 1
ATOM 1716 C C . VAL A 1 229 ? -0.450 11.173 15.710 1.00 92.44 229 VAL A C 1
ATOM 1718 O O . VAL A 1 229 ? 0.182 11.770 14.845 1.00 92.44 229 VAL A O 1
ATOM 1721 N N . PHE A 1 230 ? -0.311 9.859 15.910 1.00 93.88 230 PHE A N 1
ATOM 1722 C CA . PHE A 1 230 ? 0.663 9.051 15.170 1.00 93.88 230 PHE A CA 1
ATOM 1723 C C . PHE A 1 230 ? 0.401 9.027 13.667 1.00 93.88 230 PHE A C 1
ATOM 1725 O O . PHE A 1 230 ? 1.342 9.186 12.891 1.00 93.88 230 PHE A O 1
ATOM 1732 N N . ILE A 1 231 ? -0.858 8.868 13.242 1.00 92.44 231 ILE A N 1
ATOM 1733 C CA . ILE A 1 231 ? -1.171 8.916 11.811 1.00 92.44 231 ILE A CA 1
ATOM 1734 C C . ILE A 1 231 ? -0.974 10.324 11.242 1.00 92.44 231 ILE A C 1
ATOM 1736 O O . ILE A 1 231 ? -0.457 10.446 10.143 1.00 92.44 231 ILE A O 1
ATOM 1740 N N . VAL A 1 232 ? -1.304 11.394 11.970 1.00 91.50 232 VAL A N 1
ATOM 1741 C CA . VAL A 1 232 ? -1.059 12.768 11.495 1.00 91.50 232 VAL A CA 1
ATOM 1742 C C . VAL A 1 232 ? 0.437 13.015 11.315 1.00 91.50 232 VAL A C 1
ATOM 1744 O O . VAL A 1 232 ? 0.847 13.488 10.258 1.00 91.50 232 VAL A O 1
ATOM 1747 N N . VAL A 1 233 ? 1.259 12.635 12.297 1.00 94.06 233 VAL A N 1
ATOM 1748 C CA . VAL A 1 233 ? 2.722 12.731 12.190 1.00 94.06 233 VAL A CA 1
ATOM 1749 C C . VAL A 1 233 ? 3.228 11.919 10.999 1.00 94.06 233 VAL A C 1
ATOM 1751 O O . VAL A 1 233 ? 4.007 12.441 10.210 1.00 94.06 233 VAL A O 1
ATOM 1754 N N . MET A 1 234 ? 2.741 10.688 10.813 1.00 92.69 234 MET A N 1
ATOM 1755 C CA . MET A 1 234 ? 3.081 9.859 9.652 1.00 92.69 234 MET A CA 1
ATOM 1756 C C . MET A 1 234 ? 2.730 10.557 8.331 1.00 92.69 234 MET A C 1
ATOM 1758 O O . MET A 1 234 ? 3.567 10.634 7.437 1.00 92.69 234 MET A O 1
ATOM 1762 N N . LEU A 1 235 ? 1.503 11.068 8.200 1.00 88.50 235 LEU A N 1
ATOM 1763 C CA . LEU A 1 235 ? 1.000 11.673 6.966 1.00 88.50 235 LEU A CA 1
ATOM 1764 C C . LEU A 1 235 ? 1.674 13.001 6.630 1.00 88.50 235 LEU A C 1
ATOM 1766 O O . LEU A 1 235 ? 1.716 13.360 5.462 1.00 88.50 235 LEU A O 1
ATOM 1770 N N . VAL A 1 236 ? 2.207 13.713 7.621 1.00 88.25 236 VAL A N 1
ATOM 1771 C CA . VAL A 1 236 ? 3.015 14.918 7.397 1.00 88.25 236 VAL A CA 1
ATOM 1772 C C . VAL A 1 236 ? 4.463 14.552 7.086 1.00 88.25 236 VAL A C 1
ATOM 1774 O O . VAL A 1 236 ? 5.056 15.122 6.180 1.00 88.25 236 VAL A O 1
ATOM 1777 N N . ALA A 1 237 ? 5.042 13.586 7.795 1.00 91.19 237 ALA A N 1
ATOM 1778 C CA . ALA A 1 237 ? 6.439 13.216 7.613 1.00 91.19 237 ALA A CA 1
ATOM 1779 C C . ALA A 1 237 ? 6.697 12.503 6.274 1.00 91.19 237 ALA A C 1
ATOM 1781 O O . ALA A 1 237 ? 7.730 12.741 5.656 1.00 91.19 237 ALA A O 1
ATOM 1782 N N . LEU A 1 238 ? 5.767 11.670 5.789 1.00 89.81 238 LEU A N 1
ATOM 1783 C CA . LEU A 1 238 ? 5.972 10.913 4.548 1.00 89.81 238 LEU A CA 1
ATOM 1784 C C . LEU A 1 238 ? 6.159 11.800 3.303 1.00 89.81 238 LEU A C 1
ATOM 1786 O O . LEU A 1 238 ? 7.113 11.548 2.574 1.00 89.81 238 LEU A O 1
ATOM 1790 N N . PRO A 1 239 ? 5.324 12.833 3.055 1.00 85.88 239 PRO A N 1
ATOM 1791 C CA . PRO A 1 239 ? 5.534 13.787 1.964 1.00 85.88 239 PRO A CA 1
ATOM 1792 C C . PRO A 1 239 ? 6.786 14.655 2.128 1.00 85.88 239 PRO A C 1
ATOM 1794 O O . PRO A 1 239 ? 7.301 15.155 1.134 1.00 85.88 239 PRO A O 1
ATOM 1797 N N . LEU A 1 240 ? 7.292 14.839 3.352 1.00 87.50 240 LEU A N 1
ATOM 1798 C CA . LEU A 1 240 ? 8.514 15.610 3.600 1.00 87.50 240 LEU A CA 1
ATOM 1799 C C . LEU A 1 240 ? 9.774 14.874 3.124 1.00 87.50 240 LEU A C 1
ATOM 1801 O O . LEU A 1 240 ? 10.707 15.523 2.661 1.00 87.50 240 LEU A O 1
ATOM 1805 N N . ILE A 1 241 ? 9.789 13.538 3.192 1.00 89.06 241 ILE A N 1
ATOM 1806 C CA . ILE A 1 241 ? 10.929 12.723 2.744 1.00 89.06 241 ILE A CA 1
ATOM 1807 C C . ILE A 1 241 ? 11.278 12.977 1.267 1.00 89.06 241 ILE A C 1
ATOM 1809 O O . ILE A 1 241 ? 12.420 13.331 1.001 1.00 89.06 241 ILE A O 1
ATOM 1813 N N . PRO A 1 242 ? 10.366 12.821 0.285 1.00 84.19 242 PRO A N 1
ATOM 1814 C CA . PRO A 1 242 ? 10.720 13.000 -1.119 1.00 84.19 242 PRO A CA 1
ATOM 1815 C C . PRO A 1 242 ? 11.096 14.441 -1.466 1.00 84.19 242 PRO A C 1
ATOM 1817 O O . PRO A 1 242 ? 11.874 14.642 -2.393 1.00 84.19 242 PRO A O 1
ATOM 1820 N N . LEU A 1 243 ? 10.586 15.424 -0.715 1.00 82.69 243 LEU A N 1
ATOM 1821 C CA . LEU A 1 243 ? 10.943 16.836 -0.869 1.00 82.69 243 LEU A CA 1
ATOM 1822 C C . LEU A 1 243 ? 12.355 17.153 -0.361 1.00 82.69 243 LEU A C 1
ATOM 1824 O O . LEU A 1 243 ? 12.934 18.147 -0.784 1.00 82.69 243 LEU A O 1
ATOM 1828 N N . SER A 1 244 ? 12.913 16.335 0.537 1.00 86.31 244 SER A N 1
ATOM 1829 C CA . SER A 1 244 ? 14.284 16.502 1.026 1.00 86.31 244 SER A CA 1
ATOM 1830 C C . SER A 1 244 ? 15.315 15.696 0.233 1.00 86.31 244 SER A C 1
ATOM 1832 O O . SER A 1 244 ? 16.489 15.705 0.597 1.00 86.31 244 SER A O 1
ATOM 1834 N N . LEU A 1 245 ? 14.893 14.928 -0.776 1.00 87.00 245 LEU A N 1
ATOM 1835 C CA . LEU A 1 245 ? 15.809 14.184 -1.637 1.00 87.00 245 LEU A CA 1
ATOM 1836 C C . LEU A 1 245 ? 16.422 15.120 -2.674 1.00 87.00 245 LEU A C 1
ATOM 1838 O O . LEU A 1 245 ? 15.722 15.941 -3.262 1.00 87.00 245 LEU A O 1
ATOM 1842 N N . ASP A 1 246 ? 17.712 14.933 -2.928 1.00 86.25 246 ASP A N 1
ATOM 1843 C CA . ASP A 1 246 ? 18.429 15.645 -3.980 1.00 86.25 246 ASP A CA 1
ATOM 1844 C C . ASP A 1 246 ? 17.805 15.325 -5.357 1.00 86.25 246 ASP A C 1
ATOM 1846 O O . ASP A 1 246 ? 17.689 14.138 -5.701 1.00 86.25 246 ASP A O 1
ATOM 1850 N N . PRO A 1 247 ? 17.338 16.333 -6.122 1.00 81.75 247 PRO A N 1
ATOM 1851 C CA . PRO A 1 247 ? 16.763 16.117 -7.445 1.00 81.75 247 PRO A CA 1
ATOM 1852 C C . PRO A 1 247 ? 17.791 15.631 -8.475 1.00 81.75 247 PRO A C 1
ATOM 1854 O O . PRO A 1 247 ? 17.390 14.943 -9.413 1.00 81.75 247 PRO A O 1
ATOM 1857 N N . ASP A 1 248 ? 19.082 15.922 -8.281 1.00 84.69 248 ASP A N 1
ATOM 1858 C CA . ASP A 1 248 ? 20.149 15.566 -9.226 1.00 84.69 248 ASP A CA 1
ATOM 1859 C C . ASP A 1 248 ? 20.660 14.130 -9.021 1.00 84.69 248 ASP A C 1
ATOM 1861 O O . ASP A 1 248 ? 21.382 13.573 -9.853 1.00 84.69 248 ASP A O 1
ATOM 1865 N N . ALA A 1 249 ? 20.279 13.495 -7.909 1.00 86.06 249 ALA A N 1
ATOM 1866 C CA . ALA A 1 249 ? 20.638 12.114 -7.636 1.00 86.06 249 ALA A CA 1
ATOM 1867 C C . ALA A 1 249 ? 19.879 11.144 -8.566 1.00 86.06 249 ALA A C 1
ATOM 1869 O O . ALA A 1 249 ? 18.676 11.319 -8.789 1.00 86.06 249 ALA A O 1
ATOM 1870 N N . PRO A 1 250 ? 20.524 10.052 -9.026 1.00 87.31 250 PRO A N 1
ATOM 1871 C CA . PRO A 1 250 ? 19.846 9.026 -9.813 1.00 87.31 250 PRO A CA 1
ATOM 1872 C C . PRO A 1 250 ? 18.585 8.495 -9.117 1.00 87.31 250 PRO A C 1
ATOM 1874 O O . PRO A 1 250 ? 18.566 8.262 -7.898 1.00 87.31 250 PRO A O 1
ATOM 1877 N N . LEU A 1 251 ? 17.535 8.266 -9.901 1.00 87.81 251 LEU A N 1
ATOM 1878 C CA . LEU A 1 251 ? 16.195 7.887 -9.465 1.00 87.81 251 LEU A CA 1
ATOM 1879 C C . LEU A 1 251 ? 16.219 6.650 -8.563 1.00 87.81 251 LEU A C 1
ATOM 1881 O O . LEU A 1 251 ? 15.519 6.612 -7.545 1.00 87.81 251 LEU A O 1
ATOM 1885 N N . ARG A 1 252 ? 17.077 5.667 -8.871 1.00 88.38 252 ARG A N 1
ATOM 1886 C CA . ARG A 1 252 ? 17.260 4.468 -8.034 1.00 88.38 252 ARG A CA 1
ATOM 1887 C C . ARG A 1 252 ? 17.601 4.798 -6.580 1.00 88.38 252 ARG A C 1
ATOM 1889 O O . ARG A 1 252 ? 17.012 4.223 -5.664 1.00 88.38 252 ARG A O 1
ATOM 1896 N N . TYR A 1 253 ? 18.506 5.752 -6.352 1.00 89.56 253 TYR A N 1
ATOM 1897 C CA . TYR A 1 253 ? 18.954 6.113 -5.009 1.00 89.56 253 TYR A CA 1
ATOM 1898 C C . TYR A 1 253 ? 17.869 6.881 -4.263 1.00 89.56 253 TYR A C 1
ATOM 1900 O O . TYR A 1 253 ? 17.671 6.661 -3.067 1.00 89.56 253 TYR A O 1
ATOM 1908 N N . ARG A 1 254 ? 17.121 7.729 -4.974 1.00 91.00 254 ARG A N 1
ATOM 1909 C CA . ARG A 1 254 ? 15.988 8.483 -4.424 1.00 91.00 254 ARG A CA 1
ATOM 1910 C C . ARG A 1 254 ? 14.890 7.537 -3.933 1.00 91.00 254 ARG A C 1
ATOM 1912 O O . ARG A 1 254 ? 14.463 7.638 -2.783 1.00 91.00 254 ARG A O 1
ATOM 1919 N N . VAL A 1 255 ? 14.500 6.557 -4.753 1.00 92.31 255 VAL A N 1
ATOM 1920 C CA . VAL A 1 255 ? 13.496 5.545 -4.381 1.00 92.31 255 VAL A CA 1
ATOM 1921 C C . VAL A 1 255 ? 13.990 4.655 -3.240 1.00 92.31 255 VAL A C 1
ATOM 1923 O O . VAL A 1 255 ? 13.250 4.435 -2.283 1.00 92.31 255 VAL A O 1
ATOM 1926 N N . GLN A 1 256 ? 15.239 4.181 -3.283 1.00 92.25 256 GLN A N 1
ATOM 1927 C CA . GLN A 1 256 ? 15.799 3.330 -2.228 1.00 92.25 256 GLN A CA 1
ATOM 1928 C C . GLN A 1 256 ? 15.890 4.061 -0.879 1.00 92.25 256 GLN A C 1
ATOM 1930 O O . GLN A 1 256 ? 15.525 3.501 0.159 1.00 92.25 256 GLN A O 1
ATOM 1935 N N . THR A 1 257 ? 16.325 5.324 -0.892 1.00 93.44 257 THR A N 1
ATOM 1936 C CA . THR A 1 257 ? 16.386 6.173 0.307 1.00 93.44 257 THR A CA 1
ATOM 1937 C C . THR A 1 257 ? 14.987 6.414 0.861 1.00 93.44 257 THR A C 1
ATOM 1939 O O . THR A 1 257 ? 14.757 6.189 2.051 1.00 93.44 257 THR A O 1
ATOM 1942 N N . PHE A 1 258 ? 14.024 6.769 -0.000 1.00 93.62 258 PHE A N 1
ATOM 1943 C CA . PHE A 1 258 ? 12.626 6.925 0.395 1.00 93.62 258 PHE A CA 1
ATOM 1944 C C . PHE A 1 258 ? 12.073 5.648 1.036 1.00 93.62 258 PHE A C 1
ATOM 1946 O O . PHE A 1 258 ? 11.470 5.706 2.107 1.00 93.62 258 PHE A O 1
ATOM 1953 N N . MET A 1 259 ? 12.298 4.486 0.419 1.00 93.81 259 MET A N 1
ATOM 1954 C CA . MET A 1 259 ? 11.801 3.202 0.912 1.00 93.81 259 MET A CA 1
ATOM 1955 C C . MET A 1 259 ? 12.397 2.865 2.287 1.00 93.81 259 MET A C 1
ATOM 1957 O O . MET A 1 259 ? 11.658 2.524 3.207 1.00 93.81 259 MET A O 1
ATOM 1961 N N . SER A 1 260 ? 13.708 3.048 2.464 1.00 94.62 260 SER A N 1
ATOM 1962 C CA . SER A 1 260 ? 14.391 2.828 3.745 1.00 94.62 260 SER A CA 1
ATOM 1963 C C . SER A 1 260 ? 13.868 3.754 4.852 1.00 94.62 260 SER A C 1
ATOM 1965 O O . SER A 1 260 ? 13.452 3.290 5.918 1.00 94.62 260 SER A O 1
ATOM 1967 N N . TRP A 1 261 ? 13.817 5.065 4.595 1.00 95.88 261 TRP A N 1
ATOM 1968 C CA . TRP A 1 261 ? 13.408 6.052 5.598 1.00 95.88 261 TRP A CA 1
ATOM 1969 C C . TRP A 1 261 ? 11.924 5.947 5.947 1.00 95.88 261 TRP A C 1
ATOM 1971 O O . TRP A 1 261 ? 11.564 6.022 7.120 1.00 95.88 261 TRP A O 1
ATOM 1981 N N . SER A 1 262 ? 11.058 5.728 4.957 1.00 95.19 262 SER A N 1
ATOM 1982 C CA . SER A 1 262 ? 9.613 5.608 5.174 1.00 95.19 262 SER A CA 1
ATOM 1983 C C . SER A 1 262 ? 9.228 4.336 5.938 1.00 95.19 262 SER A C 1
ATOM 1985 O O . SER A 1 262 ? 8.371 4.390 6.829 1.00 95.19 262 SER A O 1
ATOM 1987 N N . LEU A 1 263 ? 9.886 3.204 5.658 1.00 95.62 263 LEU A N 1
ATOM 1988 C CA . LEU A 1 263 ? 9.710 1.962 6.416 1.00 95.62 263 LEU A CA 1
ATOM 1989 C C . LEU A 1 263 ? 10.238 2.107 7.848 1.00 95.62 263 LEU A C 1
ATOM 1991 O O . LEU A 1 263 ? 9.539 1.733 8.792 1.00 95.62 263 LEU A O 1
ATOM 1995 N N . GLY A 1 264 ? 11.422 2.704 8.023 1.00 96.56 264 GLY A N 1
ATOM 1996 C CA . GLY A 1 264 ? 11.997 2.979 9.341 1.00 96.56 264 GLY A CA 1
ATOM 1997 C C . GLY A 1 264 ? 11.111 3.896 10.187 1.00 96.56 264 GLY A C 1
ATOM 1998 O O . GLY A 1 264 ? 10.805 3.579 11.336 1.00 96.56 264 GLY A O 1
ATOM 1999 N N . LEU A 1 265 ? 10.620 4.992 9.605 1.00 96.12 265 LEU A N 1
ATOM 2000 C CA . LEU A 1 265 ? 9.669 5.899 10.247 1.00 96.12 265 LEU A CA 1
ATOM 2001 C C . LEU A 1 265 ? 8.381 5.169 10.649 1.00 96.12 265 LEU A C 1
ATOM 2003 O O . LEU A 1 265 ? 7.897 5.334 11.770 1.00 96.12 265 LEU A O 1
ATOM 2007 N N . SER A 1 266 ? 7.843 4.336 9.754 1.00 95.69 266 SER A N 1
ATOM 2008 C CA . SER A 1 266 ? 6.622 3.578 10.029 1.00 95.69 266 SER A CA 1
ATOM 2009 C C . SER A 1 266 ? 6.798 2.602 11.188 1.00 95.69 266 SER A C 1
ATOM 2011 O O . SER A 1 266 ? 5.921 2.503 12.048 1.00 95.69 266 SER A O 1
ATOM 2013 N N . PHE A 1 267 ? 7.947 1.927 11.241 1.00 96.19 267 PHE A N 1
ATOM 2014 C CA . PHE A 1 267 ? 8.318 1.055 12.348 1.00 96.19 267 PHE A CA 1
ATOM 2015 C C . PHE A 1 267 ? 8.409 1.827 13.670 1.00 96.19 267 PHE A C 1
ATOM 2017 O O . PHE A 1 267 ? 7.770 1.435 14.647 1.00 96.19 267 PHE A O 1
ATOM 2024 N N . TRP A 1 268 ? 9.135 2.949 13.700 1.00 97.31 268 TRP A N 1
ATOM 2025 C CA . TRP A 1 268 ? 9.299 3.759 14.911 1.00 97.31 268 TRP A CA 1
ATOM 2026 C C . TRP A 1 268 ? 7.972 4.300 15.444 1.00 97.31 268 TRP A C 1
ATOM 2028 O O . TRP A 1 268 ? 7.719 4.228 16.647 1.00 97.31 268 TRP A O 1
ATOM 2038 N N . LEU A 1 269 ? 7.097 4.795 14.565 1.00 96.19 269 LEU A N 1
ATOM 2039 C CA . LEU A 1 269 ? 5.785 5.305 14.965 1.00 96.19 269 LEU A CA 1
ATOM 2040 C C . LEU A 1 269 ? 4.871 4.190 15.492 1.00 96.19 269 LEU A C 1
ATOM 2042 O O . LEU A 1 269 ? 4.203 4.393 16.506 1.00 96.19 269 LEU A O 1
ATOM 2046 N N . ALA A 1 270 ? 4.873 3.005 14.875 1.00 95.44 270 ALA A N 1
ATOM 2047 C CA . ALA A 1 270 ? 4.125 1.851 15.380 1.00 95.44 270 ALA A CA 1
ATOM 2048 C C . ALA A 1 270 ? 4.669 1.357 16.736 1.00 95.44 270 ALA A C 1
ATOM 2050 O O . ALA A 1 270 ? 3.904 1.098 17.670 1.00 95.44 270 ALA A O 1
ATOM 2051 N N . ALA A 1 271 ? 5.993 1.290 16.895 1.00 96.88 271 ALA A N 1
ATOM 2052 C CA . ALA A 1 271 ? 6.630 0.913 18.154 1.00 96.88 271 ALA A CA 1
ATOM 2053 C C . ALA A 1 271 ? 6.290 1.904 19.280 1.00 96.88 271 ALA A C 1
ATOM 2055 O O . ALA A 1 271 ? 5.861 1.493 20.363 1.00 96.88 271 ALA A O 1
ATOM 2056 N N . LEU A 1 272 ? 6.398 3.210 19.012 1.00 96.62 272 LEU A N 1
ATOM 2057 C CA . LEU A 1 272 ? 6.072 4.252 19.982 1.00 96.62 272 LEU A CA 1
ATOM 2058 C C . LEU A 1 272 ? 4.575 4.263 20.319 1.00 96.62 272 LEU A C 1
ATOM 2060 O O . LEU A 1 272 ? 4.218 4.381 21.490 1.00 96.62 272 LEU A O 1
ATOM 2064 N N . MET A 1 273 ? 3.696 4.059 19.332 1.00 94.56 273 MET A N 1
ATOM 2065 C CA . MET A 1 273 ? 2.260 3.912 19.581 1.00 94.56 273 MET A CA 1
ATOM 2066 C C . MET A 1 273 ? 1.977 2.718 20.493 1.00 94.56 273 MET A C 1
ATOM 2068 O O . MET A 1 273 ? 1.220 2.851 21.453 1.00 94.56 273 MET A O 1
ATOM 2072 N N . THR A 1 274 ? 2.610 1.572 20.237 1.00 94.81 274 THR A N 1
ATOM 2073 C CA . THR A 1 274 ? 2.466 0.367 21.067 1.00 94.81 274 THR A CA 1
ATOM 2074 C C . THR A 1 274 ? 2.887 0.631 22.507 1.00 94.81 274 THR A C 1
ATOM 2076 O O . THR A 1 274 ? 2.151 0.291 23.432 1.00 94.81 274 THR A O 1
ATOM 2079 N N . LEU A 1 275 ? 4.048 1.260 22.697 1.00 95.75 275 LEU A N 1
ATOM 2080 C CA . LEU A 1 275 ? 4.600 1.552 24.014 1.00 95.75 275 LEU A CA 1
ATOM 2081 C C . LEU A 1 275 ? 3.718 2.541 24.788 1.00 95.75 275 LEU A C 1
ATOM 2083 O O . LEU A 1 275 ? 3.297 2.251 25.909 1.00 95.75 275 LEU A O 1
ATOM 2087 N N . LEU A 1 276 ? 3.412 3.695 24.185 1.00 94.06 276 LEU A N 1
ATOM 2088 C CA . LEU A 1 276 ? 2.665 4.761 24.853 1.00 94.06 276 LEU A CA 1
ATOM 2089 C C . LEU A 1 276 ? 1.215 4.355 25.113 1.00 94.06 276 LEU A C 1
ATOM 2091 O O . LEU A 1 276 ? 0.723 4.535 26.225 1.00 94.06 276 LEU A O 1
ATOM 2095 N N . LEU A 1 277 ? 0.532 3.772 24.124 1.00 91.94 277 LEU A N 1
ATOM 2096 C CA . LEU A 1 277 ? -0.861 3.358 24.279 1.00 91.94 277 LEU A CA 1
ATOM 2097 C C . LEU A 1 277 ? -0.979 2.113 25.168 1.00 91.94 277 LEU A C 1
ATOM 2099 O O . LEU A 1 277 ? -1.893 2.029 25.987 1.00 91.94 277 LEU A O 1
ATOM 2103 N N . GLY A 1 278 ? -0.041 1.170 25.070 1.00 92.62 278 GLY A N 1
ATOM 2104 C CA . GLY A 1 278 ? 0.002 0.005 25.952 1.00 92.62 278 GLY A CA 1
ATOM 2105 C C . GLY A 1 278 ? 0.166 0.403 27.417 1.00 92.62 278 GLY A C 1
ATOM 2106 O O . GLY A 1 278 ? -0.621 -0.023 28.260 1.00 92.62 278 GLY A O 1
ATOM 2107 N N . CYS A 1 279 ? 1.116 1.294 27.715 1.00 92.69 279 CYS A N 1
ATOM 2108 C CA . CYS A 1 279 ? 1.298 1.827 29.064 1.00 92.69 279 CYS A CA 1
ATOM 2109 C C . CYS A 1 279 ? 0.078 2.644 29.519 1.00 92.69 279 CYS A C 1
ATOM 2111 O O . CYS A 1 279 ? -0.451 2.418 30.607 1.00 92.69 279 CYS A O 1
ATOM 2113 N N . SER A 1 280 ? -0.422 3.545 28.666 1.00 91.06 280 SER A N 1
ATOM 2114 C CA . SER A 1 280 ? -1.548 4.427 28.987 1.00 91.06 280 SER A CA 1
ATOM 2115 C C . SER A 1 280 ? -2.827 3.653 29.314 1.00 91.06 280 SER A C 1
ATOM 2117 O O . SER A 1 280 ? -3.440 3.912 30.347 1.00 91.06 280 SER A O 1
ATOM 2119 N N . THR A 1 281 ? -3.206 2.672 28.493 1.00 90.19 281 THR A N 1
ATOM 2120 C CA . THR A 1 281 ? -4.455 1.905 28.673 1.00 90.19 281 THR A CA 1
ATOM 2121 C C . THR A 1 281 ? -4.442 1.018 29.917 1.00 90.19 281 THR A C 1
ATOM 2123 O O . THR A 1 281 ? -5.494 0.736 30.482 1.00 90.19 281 THR A O 1
ATOM 2126 N N . ILE A 1 282 ? -3.270 0.556 30.361 1.00 90.19 282 ILE A N 1
ATOM 2127 C CA . ILE A 1 282 ? -3.145 -0.236 31.592 1.00 90.19 282 ILE A CA 1
ATOM 2128 C C . ILE A 1 282 ? -3.088 0.693 32.809 1.00 90.19 282 ILE A C 1
ATOM 2130 O O . ILE A 1 282 ? -3.798 0.477 33.789 1.00 90.19 282 ILE A O 1
ATOM 2134 N N . ALA A 1 283 ? -2.272 1.748 32.752 1.00 90.56 283 ALA A N 1
ATOM 2135 C CA . ALA A 1 283 ? -2.093 2.674 33.865 1.00 90.56 283 ALA A CA 1
ATOM 2136 C C . ALA A 1 283 ? -3.390 3.415 34.222 1.00 90.56 283 ALA A C 1
ATOM 2138 O O . ALA A 1 283 ? -3.697 3.581 35.402 1.00 90.56 283 ALA A O 1
ATOM 2139 N N . THR A 1 284 ? -4.168 3.832 33.220 1.00 88.06 284 THR A N 1
ATOM 2140 C CA . THR A 1 284 ? -5.466 4.496 33.424 1.00 88.06 284 THR A CA 1
ATOM 2141 C C . THR A 1 284 ? -6.490 3.553 34.049 1.00 88.06 284 THR A C 1
ATOM 2143 O O . THR A 1 284 ? -7.130 3.930 35.028 1.00 88.06 284 THR A O 1
ATOM 2146 N N . GLU A 1 285 ? -6.580 2.303 33.588 1.00 89.00 285 GLU A N 1
ATOM 2147 C CA . GLU A 1 285 ? -7.474 1.306 34.187 1.00 89.00 285 GLU A CA 1
ATOM 2148 C C . GLU A 1 285 ? -7.116 0.986 35.651 1.00 89.00 285 GLU A C 1
ATOM 2150 O O . GLU A 1 285 ? -8.022 0.812 36.476 1.00 89.00 285 GLU A O 1
ATOM 2155 N N . ILE A 1 286 ? -5.818 0.932 35.992 1.00 89.81 286 ILE A N 1
ATOM 2156 C CA . ILE A 1 286 ? -5.344 0.758 37.378 1.00 89.81 286 ILE A CA 1
ATOM 2157 C C . ILE A 1 286 ? -5.720 1.979 38.222 1.00 89.81 286 ILE A C 1
ATOM 2159 O O . ILE A 1 286 ? -6.334 1.833 39.283 1.00 89.81 286 ILE A O 1
ATOM 2163 N N . ARG A 1 287 ? -5.362 3.180 37.753 1.00 91.69 287 ARG A N 1
ATOM 2164 C CA . ARG A 1 287 ? -5.584 4.447 38.462 1.00 91.69 287 ARG A CA 1
ATOM 2165 C C . ARG A 1 287 ? -7.066 4.682 38.745 1.00 91.69 287 ARG A C 1
ATOM 2167 O O . ARG A 1 287 ? -7.428 5.022 39.869 1.00 91.69 287 ARG A O 1
ATOM 2174 N N . ASP A 1 288 ? -7.915 4.435 37.754 1.00 90.19 288 ASP A N 1
ATOM 2175 C CA . ASP A 1 288 ? -9.349 4.724 37.814 1.00 90.19 288 ASP A CA 1
ATOM 2176 C C . ASP A 1 288 ? -10.149 3.555 38.428 1.00 90.19 288 ASP A C 1
ATOM 2178 O O . ASP A 1 288 ? -11.380 3.564 38.435 1.00 90.19 288 ASP A O 1
ATOM 2182 N N . ARG A 1 289 ? -9.459 2.531 38.960 1.00 87.56 289 ARG A N 1
ATOM 2183 C CA . ARG A 1 289 ? -10.033 1.339 39.613 1.00 87.56 289 ARG A CA 1
ATOM 2184 C C . ARG A 1 289 ? -11.009 0.541 38.733 1.00 87.56 289 ARG A C 1
ATOM 2186 O O . ARG A 1 289 ? -11.764 -0.287 39.245 1.00 87.56 289 ARG A O 1
ATOM 2193 N N . GLN A 1 290 ? -10.955 0.712 37.414 1.00 83.56 290 GLN A N 1
ATOM 2194 C CA . GLN A 1 290 ? -11.820 0.001 36.467 1.00 83.56 290 GLN A CA 1
ATOM 2195 C C . GLN A 1 290 ? -11.510 -1.501 36.424 1.00 83.56 290 GLN A C 1
ATOM 2197 O O . GLN A 1 290 ? -12.415 -2.314 36.234 1.00 83.56 290 GLN A O 1
ATOM 2202 N N . ILE A 1 291 ? -10.260 -1.894 36.704 1.00 80.06 291 ILE A N 1
ATOM 2203 C CA . ILE A 1 291 ? -9.843 -3.307 36.760 1.00 80.06 291 ILE A CA 1
ATOM 2204 C C . ILE A 1 291 ? -10.681 -4.104 37.765 1.00 80.06 291 ILE A C 1
ATOM 2206 O O . ILE A 1 291 ? -11.075 -5.233 37.475 1.00 80.06 291 ILE A O 1
ATOM 2210 N N . TRP A 1 292 ? -11.033 -3.516 38.911 1.00 80.56 292 TRP A N 1
ATOM 2211 C CA . TRP A 1 292 ? -11.831 -4.193 39.939 1.00 80.56 292 TRP A CA 1
ATOM 2212 C C . TRP A 1 292 ? -13.246 -4.534 39.453 1.00 80.56 292 TRP A C 1
ATOM 2214 O O . TRP A 1 292 ? -13.795 -5.559 39.846 1.00 80.56 292 TRP A O 1
ATOM 2224 N N . GLN A 1 293 ? -13.810 -3.736 38.538 1.00 80.44 293 GLN A N 1
ATOM 2225 C CA . GLN A 1 293 ? -15.101 -4.013 37.895 1.00 80.44 293 GLN A CA 1
ATOM 2226 C C . GLN A 1 293 ? -15.000 -5.041 36.759 1.00 80.44 293 GLN A C 1
ATOM 2228 O O . GLN A 1 293 ? -16.001 -5.644 36.372 1.00 80.44 293 GLN A O 1
ATOM 2233 N N . VAL A 1 294 ? -13.811 -5.232 36.186 1.00 73.75 294 VAL A N 1
ATOM 2234 C CA . VAL A 1 294 ? -13.563 -6.260 35.166 1.00 73.75 294 VAL A CA 1
ATOM 2235 C C . VAL A 1 294 ? -13.343 -7.622 35.821 1.00 73.75 294 VAL A C 1
ATOM 2237 O O . VAL A 1 294 ? -13.848 -8.619 35.312 1.00 73.75 294 VAL A O 1
ATOM 2240 N N . VAL A 1 295 ? -12.661 -7.669 36.970 1.00 69.94 295 VAL A N 1
ATOM 2241 C CA . VAL A 1 295 ? -12.392 -8.910 37.723 1.00 69.94 295 VAL A CA 1
ATOM 2242 C C . VAL A 1 295 ? -13.673 -9.558 38.265 1.00 69.94 295 VAL A C 1
ATOM 2244 O O . VAL A 1 295 ? -13.710 -10.774 38.426 1.00 69.94 295 VAL A O 1
ATOM 2247 N N . THR A 1 296 ? -14.738 -8.786 38.504 1.00 79.00 296 THR A N 1
ATOM 2248 C CA . THR A 1 296 ? -16.048 -9.321 38.922 1.00 79.00 296 THR A CA 1
ATOM 2249 C C . THR A 1 296 ? -16.878 -9.884 37.764 1.00 79.00 296 THR A C 1
ATOM 2251 O O . THR A 1 296 ? -17.863 -10.582 38.001 1.00 79.00 296 THR A O 1
ATOM 2254 N N . LYS A 1 297 ? -16.496 -9.620 36.507 1.00 79.50 297 LYS A N 1
ATOM 2255 C CA . LYS A 1 297 ? -17.132 -10.216 35.323 1.00 79.50 297 LYS A CA 1
ATOM 2256 C C . LYS A 1 297 ? -16.520 -11.594 35.039 1.00 79.50 297 LYS A C 1
ATOM 2258 O O . LYS A 1 297 ? -15.344 -11.800 35.330 1.00 79.50 297 LYS A O 1
ATOM 2263 N N . PRO A 1 298 ? -17.256 -12.531 34.407 1.00 77.81 298 PRO A N 1
ATOM 2264 C CA . PRO A 1 298 ? -16.761 -13.873 34.077 1.00 77.81 298 PRO A CA 1
ATOM 2265 C C . PRO A 1 298 ? -15.764 -13.859 32.896 1.00 77.81 298 PRO A C 1
ATOM 2267 O O . PRO A 1 298 ? -15.944 -14.533 31.882 1.00 77.81 298 PRO A O 1
ATOM 2270 N N . ILE A 1 299 ? -14.699 -13.061 33.000 1.00 80.06 299 ILE A N 1
ATOM 2271 C CA . ILE A 1 299 ? -13.606 -12.957 32.033 1.00 80.06 299 ILE A CA 1
ATOM 2272 C C . ILE A 1 299 ? -12.321 -13.348 32.762 1.00 80.06 299 ILE A C 1
ATOM 2274 O O . ILE A 1 299 ? -11.945 -12.733 33.755 1.00 80.06 299 ILE A O 1
ATOM 2278 N N . SER A 1 300 ? -11.625 -14.379 32.277 1.00 86.00 300 SER A N 1
ATOM 2279 C CA . SER A 1 300 ? -10.341 -14.767 32.865 1.00 86.00 300 SER A CA 1
ATOM 2280 C C . SER A 1 300 ? -9.282 -13.680 32.647 1.00 86.00 300 SER A C 1
ATOM 2282 O O . SER A 1 300 ? -9.271 -13.001 31.617 1.00 86.00 300 SER A O 1
ATOM 2284 N N . ARG A 1 301 ? -8.338 -13.555 33.588 1.00 87.31 301 ARG A N 1
ATOM 2285 C CA . ARG A 1 301 ? -7.241 -12.567 33.524 1.00 87.31 301 ARG A CA 1
ATOM 2286 C C . ARG A 1 301 ? -6.431 -12.677 32.227 1.00 87.31 301 ARG A C 1
ATOM 2288 O O . ARG A 1 301 ? -6.099 -11.668 31.614 1.00 87.31 301 ARG A O 1
ATOM 2295 N N . PHE A 1 302 ? -6.189 -13.904 31.762 1.00 88.75 302 PHE A N 1
ATOM 2296 C CA . PHE A 1 302 ? -5.494 -14.149 30.498 1.00 88.75 302 PHE A CA 1
ATOM 2297 C C . PHE A 1 302 ? -6.300 -13.666 29.282 1.00 88.75 302 PHE A C 1
ATOM 2299 O O . PHE A 1 302 ? -5.745 -13.014 28.405 1.00 88.75 302 PHE A O 1
ATOM 2306 N N . ARG A 1 303 ? -7.621 -13.906 29.239 1.00 90.00 303 ARG A N 1
ATOM 2307 C CA . ARG A 1 303 ? -8.482 -13.400 28.150 1.00 90.00 303 ARG A CA 1
ATOM 2308 C C . ARG A 1 303 ? -8.524 -11.872 28.115 1.00 90.00 303 ARG A C 1
ATOM 2310 O O . ARG A 1 303 ? -8.601 -11.303 27.030 1.00 90.00 303 ARG A O 1
ATOM 2317 N N . TRP A 1 304 ? -8.459 -11.215 29.273 1.00 89.38 304 TRP A N 1
ATOM 2318 C CA . TRP A 1 304 ? -8.323 -9.759 29.348 1.00 89.38 304 TRP A CA 1
ATOM 2319 C C . TRP A 1 304 ? -6.985 -9.287 28.757 1.00 89.38 304 TRP A C 1
ATOM 2321 O O . TRP A 1 304 ? -6.995 -8.428 27.876 1.00 89.38 304 TRP A O 1
ATOM 2331 N N . LEU A 1 305 ? -5.862 -9.909 29.140 1.00 91.62 305 LEU A N 1
ATOM 2332 C CA . LEU A 1 305 ? -4.534 -9.553 28.625 1.00 91.62 305 LEU A CA 1
ATOM 2333 C C . LEU A 1 305 ? -4.421 -9.776 27.109 1.00 91.62 305 LEU A C 1
ATOM 2335 O O . LEU A 1 305 ? -3.974 -8.889 26.385 1.00 91.62 305 LEU A O 1
ATOM 2339 N N . VAL A 1 306 ? -4.894 -10.925 26.613 1.00 94.38 306 VAL A N 1
ATOM 2340 C CA . VAL A 1 306 ? -4.941 -11.224 25.172 1.00 94.38 306 VAL A CA 1
ATOM 2341 C C . VAL A 1 306 ? -5.832 -10.226 24.435 1.00 94.38 306 VAL A C 1
ATOM 2343 O O . VAL A 1 306 ? -5.499 -9.815 23.330 1.00 94.38 306 VAL A O 1
ATOM 2346 N N . GLY A 1 307 ? -6.942 -9.794 25.040 1.00 93.06 307 GLY A N 1
ATOM 2347 C CA . GLY A 1 307 ? -7.802 -8.757 24.471 1.00 93.06 307 GLY A CA 1
ATOM 2348 C C . GLY A 1 307 ? -7.098 -7.405 24.355 1.00 93.06 307 GLY A C 1
ATOM 2349 O O . GLY A 1 307 ? -7.164 -6.774 23.303 1.00 93.06 307 GLY A O 1
ATOM 2350 N N . LYS A 1 308 ? -6.370 -6.979 25.395 1.00 93.06 308 LYS A N 1
ATOM 2351 C CA . LYS A 1 308 ? -5.559 -5.750 25.365 1.00 93.06 308 LYS A CA 1
ATOM 2352 C C . LYS A 1 308 ? -4.473 -5.820 24.288 1.00 93.06 308 LYS A C 1
ATOM 2354 O O . LYS A 1 308 ? -4.372 -4.911 23.465 1.00 93.06 308 LYS A O 1
ATOM 2359 N N . TRP A 1 309 ? -3.726 -6.924 24.244 1.00 95.44 309 TRP A N 1
ATOM 2360 C CA . TRP A 1 309 ? -2.712 -7.172 23.218 1.00 95.44 309 TRP A CA 1
ATOM 2361 C C . TRP A 1 309 ? -3.309 -7.158 21.805 1.00 95.44 309 TRP A C 1
ATOM 2363 O O . TRP A 1 309 ? -2.790 -6.469 20.932 1.00 95.44 309 TRP A O 1
ATOM 2373 N N . LEU A 1 310 ? -4.441 -7.839 21.591 1.00 96.19 310 LEU A N 1
ATOM 2374 C CA . LEU A 1 310 ? -5.133 -7.866 20.302 1.00 96.19 310 LEU A CA 1
ATOM 2375 C C . LEU A 1 310 ? -5.604 -6.467 19.884 1.00 96.19 310 LEU A C 1
ATOM 2377 O O . LEU A 1 310 ? -5.455 -6.101 18.724 1.00 96.19 310 LEU A O 1
ATOM 2381 N N . GLY A 1 311 ? -6.141 -5.668 20.811 1.00 94.75 311 GLY A N 1
ATOM 2382 C CA . GLY A 1 311 ? -6.540 -4.285 20.537 1.00 94.75 311 GLY A CA 1
ATOM 2383 C C . GLY A 1 311 ? -5.367 -3.419 20.067 1.00 94.75 311 GLY A C 1
ATOM 2384 O O . GLY A 1 311 ? -5.486 -2.712 19.066 1.00 94.75 311 GLY A O 1
ATOM 2385 N N . LEU A 1 312 ? -4.212 -3.525 20.734 1.00 95.44 312 LEU A N 1
ATOM 2386 C CA . LEU A 1 312 ? -2.980 -2.838 20.327 1.00 95.44 312 LEU A CA 1
ATOM 2387 C C . LEU A 1 312 ? -2.458 -3.345 18.976 1.00 95.44 312 LEU A C 1
ATOM 2389 O O . LEU A 1 312 ? -2.101 -2.542 18.117 1.00 95.44 312 LEU A O 1
ATOM 2393 N N . ALA A 1 313 ? -2.448 -4.662 18.758 1.00 96.69 313 ALA A N 1
ATOM 2394 C CA . ALA A 1 313 ? -2.024 -5.265 17.497 1.00 96.69 313 ALA A CA 1
ATOM 2395 C C . ALA A 1 313 ? -2.902 -4.804 16.324 1.00 96.69 313 ALA A C 1
ATOM 2397 O O . ALA A 1 313 ? -2.384 -4.462 15.266 1.00 96.69 313 ALA A O 1
ATOM 2398 N N . VAL A 1 314 ? -4.221 -4.718 16.522 1.00 96.44 314 VAL A N 1
ATOM 2399 C CA . VAL A 1 314 ? -5.164 -4.218 15.512 1.00 96.44 314 VAL A CA 1
ATOM 2400 C C . VAL A 1 314 ? -4.942 -2.733 15.220 1.00 96.44 314 VAL A C 1
ATOM 2402 O O . VAL A 1 314 ? -4.974 -2.338 14.057 1.00 96.44 314 VAL A O 1
ATOM 2405 N N . LEU A 1 315 ? -4.683 -1.900 16.233 1.00 94.50 315 LEU A N 1
ATOM 2406 C CA . LEU A 1 315 ? -4.359 -0.487 16.009 1.00 94.50 315 LEU A CA 1
ATOM 2407 C C . LEU A 1 315 ? -3.059 -0.320 15.214 1.00 94.50 315 LEU A C 1
ATOM 2409 O O . LEU A 1 315 ? -3.029 0.464 14.267 1.00 94.50 315 LEU A O 1
ATOM 2413 N N . ASN A 1 316 ? -2.016 -1.088 15.547 1.00 95.69 316 ASN A N 1
ATOM 2414 C CA . ASN A 1 316 ? -0.778 -1.112 14.766 1.00 95.69 316 ASN A CA 1
ATOM 2415 C C . ASN A 1 316 ? -1.016 -1.590 13.342 1.00 95.69 316 ASN A C 1
ATOM 2417 O O . ASN A 1 316 ? -0.529 -0.967 12.410 1.00 95.69 316 ASN A O 1
ATOM 2421 N N . PHE A 1 317 ? -1.812 -2.644 13.159 1.00 96.31 317 PHE A N 1
ATOM 2422 C CA . PHE A 1 317 ? -2.164 -3.130 11.834 1.00 96.31 317 PHE A CA 1
ATOM 2423 C C . PHE A 1 317 ? -2.843 -2.042 10.996 1.00 96.31 317 PHE A C 1
ATOM 2425 O O . PHE A 1 317 ? -2.474 -1.852 9.845 1.00 96.31 317 PHE A O 1
ATOM 2432 N N . VAL A 1 318 ? -3.784 -1.281 11.568 1.00 95.31 318 VAL A N 1
ATOM 2433 C CA . VAL A 1 318 ? -4.439 -0.161 10.869 1.00 95.31 318 VAL A CA 1
ATOM 2434 C C . VAL A 1 318 ? -3.434 0.934 10.494 1.00 95.31 318 VAL A C 1
ATOM 2436 O O . VAL A 1 318 ? -3.461 1.425 9.362 1.00 95.31 318 VAL A O 1
ATOM 2439 N N . LEU A 1 319 ? -2.530 1.300 11.410 1.00 94.56 319 LEU A N 1
ATOM 2440 C CA . LEU A 1 319 ? -1.476 2.282 11.147 1.00 94.56 319 LEU A CA 1
ATOM 2441 C C . LEU A 1 319 ? -0.547 1.802 10.022 1.00 94.56 319 LEU A C 1
ATOM 2443 O O . LEU A 1 319 ? -0.394 2.496 9.021 1.00 94.56 319 LEU A O 1
ATOM 2447 N N . THR A 1 320 ? 0.002 0.592 10.137 1.00 95.25 320 THR A N 1
ATOM 2448 C CA . THR A 1 320 ? 0.924 0.005 9.156 1.00 95.25 320 THR A CA 1
ATOM 2449 C C . THR A 1 320 ? 0.255 -0.253 7.808 1.00 95.25 320 THR A C 1
ATOM 2451 O O . THR A 1 320 ? 0.881 -0.020 6.780 1.00 95.25 320 THR A O 1
ATOM 2454 N N . ALA A 1 321 ? -1.011 -0.677 7.770 1.00 94.56 321 ALA A N 1
ATOM 2455 C CA . ALA A 1 321 ? -1.757 -0.839 6.522 1.00 94.56 321 ALA A CA 1
ATOM 2456 C C . ALA A 1 321 ? -1.927 0.504 5.801 1.00 94.56 321 ALA A C 1
ATOM 2458 O O . ALA A 1 321 ? -1.712 0.591 4.593 1.00 94.56 321 ALA A O 1
ATOM 2459 N N . THR A 1 322 ? -2.237 1.569 6.547 1.00 93.94 322 THR A N 1
ATOM 2460 C CA . THR A 1 322 ? -2.322 2.921 5.979 1.00 93.94 322 THR A CA 1
ATOM 2461 C C . THR A 1 322 ? -0.956 3.395 5.480 1.00 93.94 322 THR A C 1
ATOM 2463 O O . THR A 1 322 ? -0.857 3.926 4.373 1.00 93.94 322 THR A O 1
ATOM 2466 N N . SER A 1 323 ? 0.114 3.157 6.245 1.00 93.81 323 SER A N 1
ATOM 2467 C CA . SER A 1 323 ? 1.484 3.463 5.823 1.00 93.81 323 SER A CA 1
ATOM 2468 C C . SER A 1 323 ? 1.893 2.691 4.577 1.00 93.81 323 SER A C 1
ATOM 2470 O O . SER A 1 323 ? 2.478 3.277 3.680 1.00 93.81 323 SER A O 1
ATOM 2472 N N . CYS A 1 324 ? 1.552 1.406 4.479 1.00 94.06 324 CYS A N 1
ATOM 2473 C CA . CYS A 1 324 ? 1.849 0.576 3.315 1.00 94.06 324 CYS A CA 1
ATOM 2474 C C . CYS A 1 324 ? 1.216 1.157 2.045 1.00 94.06 324 CYS A C 1
ATOM 2476 O O . CYS A 1 324 ? 1.911 1.355 1.050 1.00 94.06 324 CYS A O 1
ATOM 2478 N N . VAL A 1 325 ? -0.072 1.510 2.111 1.00 92.06 325 VAL A N 1
ATOM 2479 C CA . VAL A 1 325 ? -0.791 2.161 1.006 1.00 92.06 325 VAL A CA 1
ATOM 2480 C C . VAL A 1 325 ? -0.118 3.485 0.639 1.00 92.06 325 VAL A C 1
ATOM 2482 O O . VAL A 1 325 ? 0.159 3.732 -0.531 1.00 92.06 325 VAL A O 1
ATOM 2485 N N . SER A 1 326 ? 0.194 4.313 1.637 1.00 91.38 326 SER A N 1
ATOM 2486 C CA . SER A 1 326 ? 0.847 5.606 1.430 1.00 91.38 326 SER A CA 1
ATOM 2487 C C . SER A 1 326 ? 2.216 5.463 0.754 1.00 91.38 326 SER A C 1
ATOM 2489 O O . SER A 1 326 ? 2.443 6.035 -0.309 1.00 91.38 326 SER A O 1
ATOM 2491 N N . ILE A 1 327 ? 3.108 4.643 1.320 1.00 93.12 327 ILE A N 1
ATOM 2492 C CA . ILE A 1 327 ? 4.459 4.386 0.802 1.00 93.12 327 ILE A CA 1
ATOM 2493 C C . ILE A 1 327 ? 4.388 3.858 -0.629 1.00 93.12 327 ILE A C 1
ATOM 2495 O O . ILE A 1 327 ? 5.120 4.344 -1.486 1.00 93.12 327 ILE A O 1
ATOM 2499 N N . PHE A 1 328 ? 3.484 2.916 -0.909 1.00 91.06 328 PHE A N 1
ATOM 2500 C CA . PHE A 1 328 ? 3.295 2.388 -2.256 1.00 91.06 328 PHE A CA 1
ATOM 2501 C C . PHE A 1 328 ? 2.955 3.498 -3.259 1.00 91.06 328 PHE A C 1
ATOM 2503 O O . PHE A 1 328 ? 3.621 3.612 -4.286 1.00 91.06 328 PHE A O 1
ATOM 2510 N N . PHE A 1 329 ? 1.970 4.352 -2.9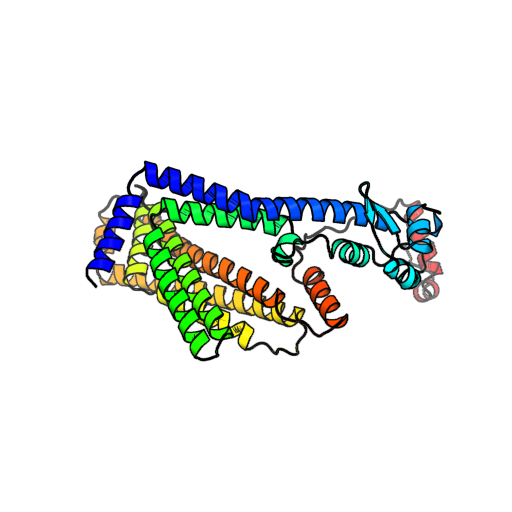58 1.00 88.12 329 PHE A N 1
ATOM 2511 C CA . PHE A 1 329 ? 1.600 5.453 -3.851 1.00 88.12 329 PHE A CA 1
ATOM 2512 C C . PHE A 1 329 ? 2.714 6.491 -4.008 1.00 88.12 329 PHE A C 1
ATOM 2514 O O . PHE A 1 329 ? 2.929 6.969 -5.120 1.00 88.12 329 PHE A O 1
ATOM 2521 N N . PHE A 1 330 ? 3.461 6.803 -2.947 1.00 88.38 330 PHE A N 1
ATOM 2522 C CA . PHE A 1 330 ? 4.614 7.700 -3.050 1.00 88.38 330 PHE A CA 1
ATOM 2523 C C . PHE A 1 330 ? 5.752 7.107 -3.890 1.00 88.38 330 PHE A C 1
ATOM 2525 O O . PHE A 1 330 ? 6.373 7.844 -4.648 1.00 88.38 330 PHE A O 1
ATOM 2532 N N . ILE A 1 331 ? 5.990 5.792 -3.838 1.00 90.75 331 ILE A N 1
ATOM 2533 C CA . ILE A 1 331 ? 6.946 5.125 -4.739 1.00 90.75 331 ILE A CA 1
ATOM 2534 C C . ILE A 1 331 ? 6.490 5.262 -6.195 1.00 90.75 331 ILE A C 1
ATOM 2536 O O . ILE A 1 331 ? 7.301 5.615 -7.049 1.00 90.75 331 ILE A O 1
ATOM 2540 N N . GLN A 1 332 ? 5.201 5.042 -6.487 1.00 87.62 332 GLN A N 1
ATOM 2541 C CA . GLN A 1 332 ? 4.683 5.226 -7.850 1.00 87.62 332 GLN A CA 1
ATOM 2542 C C . GLN A 1 332 ? 4.766 6.689 -8.303 1.00 87.62 332 GLN A C 1
ATOM 2544 O O . GLN A 1 332 ? 5.087 6.959 -9.458 1.00 87.62 332 GLN A O 1
ATOM 2549 N N . PHE A 1 333 ? 4.537 7.639 -7.393 1.00 84.44 333 PHE A N 1
ATOM 2550 C CA . PHE A 1 333 ? 4.728 9.059 -7.667 1.00 84.44 333 PHE A CA 1
ATOM 2551 C C . PHE A 1 333 ? 6.192 9.376 -8.000 1.00 84.44 333 PHE A C 1
ATOM 2553 O O . PHE A 1 333 ? 6.445 10.012 -9.018 1.00 84.44 333 PHE A O 1
ATOM 2560 N N . LEU A 1 334 ? 7.158 8.875 -7.220 1.00 85.75 334 LEU A N 1
ATOM 2561 C CA . LEU A 1 334 ? 8.588 9.053 -7.504 1.00 85.75 334 LEU A CA 1
ATOM 2562 C C . LEU A 1 334 ? 8.974 8.443 -8.852 1.00 85.75 334 LEU A C 1
ATOM 2564 O O . LEU A 1 334 ? 9.698 9.076 -9.611 1.00 85.75 334 LEU A O 1
ATOM 2568 N N . ARG A 1 335 ? 8.440 7.262 -9.185 1.00 85.00 335 ARG A N 1
ATOM 2569 C CA . ARG A 1 335 ? 8.658 6.609 -10.487 1.00 85.00 335 ARG A CA 1
ATOM 2570 C C . ARG A 1 335 ? 8.146 7.443 -11.666 1.00 85.00 335 ARG A C 1
ATOM 2572 O O . ARG A 1 335 ? 8.679 7.319 -12.759 1.00 85.00 335 ARG A O 1
ATOM 2579 N N . SER A 1 336 ? 7.116 8.265 -11.458 1.00 78.88 336 SER A N 1
ATOM 2580 C CA . SER A 1 336 ? 6.540 9.127 -12.500 1.00 78.88 336 SER A CA 1
ATOM 2581 C C . SER A 1 336 ? 7.256 10.469 -12.679 1.00 78.88 336 SER A C 1
ATOM 2583 O O . SER A 1 336 ? 6.894 11.233 -13.572 1.00 78.88 336 SER A O 1
ATOM 2585 N N . GLN A 1 337 ? 8.234 10.787 -11.826 1.00 77.94 337 GLN A N 1
ATOM 2586 C CA . GLN A 1 337 ? 8.971 12.042 -11.938 1.00 77.94 337 GLN A CA 1
ATOM 2587 C C . GLN A 1 337 ? 9.899 12.030 -13.158 1.00 77.94 337 GLN A C 1
ATOM 2589 O O . GLN A 1 337 ? 10.444 10.977 -13.496 1.00 77.94 337 GLN A O 1
ATOM 2594 N N . PRO A 1 338 ? 10.092 13.188 -13.815 1.00 67.56 338 PRO A N 1
ATOM 2595 C CA . PRO A 1 338 ? 10.975 13.281 -14.965 1.00 67.56 338 PRO A CA 1
ATOM 2596 C C . PRO A 1 338 ? 12.402 12.895 -14.563 1.00 67.56 338 PRO A C 1
ATOM 2598 O O . PRO A 1 338 ? 12.971 13.440 -13.618 1.00 67.56 338 PRO A O 1
ATOM 2601 N N . THR A 1 339 ? 12.955 11.923 -15.278 1.00 72.88 339 THR A N 1
ATOM 2602 C CA . THR A 1 339 ? 14.381 11.584 -15.264 1.00 72.88 339 THR A CA 1
ATOM 2603 C C . THR A 1 339 ? 15.153 12.535 -16.181 1.00 72.88 339 THR A C 1
ATOM 2605 O O . THR A 1 339 ? 14.539 13.272 -16.951 1.00 72.88 339 THR A O 1
ATOM 2608 N N . ALA A 1 340 ? 16.489 12.491 -16.148 1.00 73.62 340 ALA A N 1
ATOM 2609 C CA . ALA A 1 340 ? 17.328 13.229 -17.095 1.00 73.62 340 ALA A CA 1
ATOM 2610 C C . ALA A 1 340 ? 16.879 13.015 -18.556 1.00 73.62 340 ALA A C 1
ATOM 2612 O O . ALA A 1 340 ? 16.476 11.912 -18.936 1.00 73.62 340 ALA A O 1
ATOM 2613 N N . ASP A 1 341 ? 16.952 14.061 -19.379 1.00 69.88 341 ASP A N 1
ATOM 2614 C CA . ASP A 1 341 ? 16.488 14.000 -20.764 1.00 69.88 341 ASP A CA 1
ATOM 2615 C C . ASP A 1 341 ? 17.302 12.996 -21.605 1.00 69.88 341 ASP A C 1
ATOM 2617 O O . ASP A 1 341 ? 18.526 12.895 -21.506 1.00 69.88 341 ASP A O 1
ATOM 2621 N N . GLY A 1 342 ? 16.613 12.264 -22.485 1.00 71.25 342 GLY A N 1
ATOM 2622 C CA . GLY A 1 342 ? 17.234 11.359 -23.456 1.00 71.25 342 GLY A CA 1
ATOM 2623 C C . GLY A 1 342 ? 17.417 9.913 -22.976 1.00 71.25 342 GLY A C 1
ATOM 2624 O O . GLY A 1 342 ? 16.604 9.375 -22.227 1.00 71.25 342 GLY A O 1
ATOM 2625 N N . LEU A 1 343 ? 18.456 9.245 -23.490 1.00 68.25 343 LEU A N 1
ATOM 2626 C CA . LEU A 1 343 ? 18.754 7.832 -23.205 1.00 68.25 343 LEU A CA 1
ATOM 2627 C C . LEU A 1 343 ? 19.134 7.592 -21.736 1.00 68.25 343 LEU A C 1
ATOM 2629 O O . LEU A 1 343 ? 18.691 6.604 -21.159 1.00 68.25 343 LEU A O 1
ATOM 2633 N N . ALA A 1 344 ? 19.868 8.522 -21.119 1.00 71.69 344 ALA A N 1
ATOM 2634 C CA . ALA A 1 344 ? 20.355 8.386 -19.746 1.00 71.69 344 ALA A CA 1
ATOM 2635 C C . ALA A 1 344 ? 19.219 8.273 -18.709 1.00 71.69 344 ALA A C 1
ATOM 2637 O O . ALA A 1 344 ? 19.300 7.468 -17.785 1.00 71.69 344 ALA A O 1
ATOM 2638 N N . GLY A 1 345 ? 18.127 9.031 -18.869 1.00 74.75 345 GLY A N 1
ATOM 2639 C CA . GLY A 1 345 ? 16.977 8.913 -17.968 1.00 74.75 345 GLY A CA 1
ATOM 2640 C C . GLY A 1 345 ? 16.207 7.603 -18.125 1.00 74.75 345 GLY A C 1
ATOM 2641 O O . GLY A 1 345 ? 15.728 7.038 -17.142 1.00 74.75 345 GLY A O 1
ATOM 2642 N N . ARG A 1 346 ? 16.133 7.075 -19.354 1.00 74.00 346 ARG A N 1
ATOM 2643 C CA . ARG A 1 346 ? 15.503 5.773 -19.616 1.00 74.00 346 ARG A CA 1
ATOM 2644 C C . ARG A 1 346 ? 16.294 4.644 -18.978 1.00 74.00 346 ARG A C 1
ATOM 2646 O O . ARG A 1 346 ? 15.692 3.803 -18.316 1.00 74.00 346 ARG A O 1
ATOM 2653 N N . GLU A 1 347 ? 17.615 4.677 -19.112 1.00 77.12 347 GLU A N 1
ATOM 2654 C CA . GLU A 1 347 ? 18.513 3.716 -18.474 1.00 77.12 347 GLU A CA 1
ATOM 2655 C C . GLU A 1 347 ? 18.335 3.713 -16.949 1.00 77.12 347 GLU A C 1
ATOM 2657 O O . GLU A 1 347 ? 18.162 2.656 -16.351 1.00 77.12 347 GLU A O 1
ATOM 2662 N N . ASP A 1 348 ? 18.256 4.882 -16.307 1.00 81.44 348 ASP A N 1
ATOM 2663 C CA . ASP A 1 348 ? 18.024 4.969 -14.858 1.00 81.44 348 ASP A CA 1
ATOM 2664 C C . ASP A 1 348 ? 16.653 4.393 -14.443 1.00 81.44 348 ASP A C 1
ATOM 2666 O O . ASP A 1 348 ? 16.541 3.660 -13.456 1.00 81.44 348 ASP A O 1
ATOM 2670 N N . SER A 1 349 ? 15.602 4.647 -15.233 1.00 79.75 349 SER A N 1
ATOM 2671 C CA . SER A 1 349 ? 14.268 4.077 -14.991 1.00 79.75 349 SER A CA 1
ATOM 2672 C C . SER A 1 349 ? 14.219 2.553 -15.169 1.00 79.75 349 SER A C 1
ATOM 2674 O O . SER A 1 349 ? 13.515 1.872 -14.419 1.00 79.75 349 SER A O 1
ATOM 2676 N N . PHE A 1 350 ? 14.989 2.019 -16.118 1.00 80.69 350 PHE A N 1
ATOM 2677 C CA . PHE A 1 350 ? 15.144 0.587 -16.358 1.00 80.69 350 PHE A CA 1
ATOM 2678 C C . PHE A 1 350 ? 15.924 -0.068 -15.214 1.00 80.69 350 PHE A C 1
ATOM 2680 O O . PHE A 1 350 ? 15.447 -1.013 -14.585 1.00 80.69 350 PHE A O 1
ATOM 2687 N N . LEU A 1 351 ? 17.065 0.515 -14.834 1.00 83.19 351 LEU A N 1
ATOM 2688 C CA . LEU A 1 351 ? 17.869 0.055 -13.704 1.00 83.19 351 LEU A CA 1
ATOM 2689 C C . LEU A 1 351 ? 17.074 0.059 -12.397 1.00 83.19 351 LEU A C 1
ATOM 2691 O O . LEU A 1 351 ? 17.219 -0.864 -11.597 1.00 83.19 351 LEU A O 1
ATOM 2695 N N . LEU A 1 352 ? 16.213 1.052 -12.158 1.00 87.50 352 LEU A N 1
ATOM 2696 C CA . LEU A 1 352 ? 15.310 1.056 -11.005 1.00 87.50 352 LEU A CA 1
ATOM 2697 C C . LEU A 1 352 ? 14.387 -0.174 -11.001 1.00 87.50 352 LEU A C 1
ATOM 2699 O O . LEU A 1 352 ? 14.204 -0.794 -9.948 1.00 87.50 352 LEU A O 1
ATOM 2703 N N . GLN A 1 353 ? 13.790 -0.507 -12.148 1.00 83.81 353 GLN A N 1
ATOM 2704 C CA . GLN A 1 353 ? 12.860 -1.631 -12.278 1.00 83.81 353 GLN A CA 1
ATOM 2705 C C . GLN A 1 353 ? 13.559 -2.967 -12.038 1.00 83.81 353 GLN A C 1
ATOM 2707 O O . GLN A 1 353 ? 13.083 -3.768 -11.235 1.00 83.81 353 GLN A O 1
ATOM 2712 N N . GLU A 1 354 ? 14.726 -3.151 -12.647 1.00 83.31 354 GLU A N 1
ATOM 2713 C CA . GLU A 1 354 ? 15.493 -4.391 -12.551 1.00 83.31 354 GLU A CA 1
ATOM 2714 C C . GLU A 1 354 ? 16.160 -4.578 -11.184 1.00 83.31 354 GLU A C 1
ATOM 2716 O O . GLU A 1 354 ? 16.176 -5.678 -10.628 1.00 83.31 354 GLU A O 1
ATOM 2721 N N . THR A 1 355 ? 16.687 -3.506 -10.586 1.00 85.25 355 THR A N 1
ATOM 2722 C CA . THR A 1 355 ? 17.487 -3.630 -9.357 1.00 85.25 355 THR A CA 1
ATOM 2723 C C . THR A 1 355 ? 16.682 -3.436 -8.076 1.00 85.25 355 THR A C 1
ATOM 2725 O O . THR A 1 355 ? 16.907 -4.176 -7.112 1.00 85.25 355 THR A O 1
ATOM 2728 N N . VAL A 1 356 ? 15.758 -2.468 -8.029 1.00 87.56 356 VAL A N 1
ATOM 2729 C CA . VAL A 1 356 ? 15.050 -2.068 -6.797 1.00 87.56 356 VAL A CA 1
ATOM 2730 C C . VAL A 1 356 ? 13.613 -2.580 -6.777 1.00 87.56 356 VAL A C 1
ATOM 2732 O O . VAL A 1 356 ? 13.185 -3.137 -5.768 1.00 87.56 356 VAL A O 1
ATOM 2735 N N . LEU A 1 357 ? 12.861 -2.411 -7.869 1.00 86.12 357 LEU A N 1
ATOM 2736 C CA . LEU A 1 357 ? 11.431 -2.754 -7.944 1.00 86.12 357 LEU A CA 1
ATOM 2737 C C . LEU A 1 357 ? 11.170 -4.178 -8.455 1.00 86.12 357 LEU A C 1
ATOM 2739 O O . LEU A 1 357 ? 10.088 -4.466 -8.969 1.00 86.12 357 LEU A O 1
ATOM 2743 N N . THR A 1 358 ? 12.140 -5.069 -8.264 1.00 85.06 358 THR A N 1
ATOM 2744 C CA . THR A 1 358 ? 12.045 -6.481 -8.626 1.00 85.06 358 THR A CA 1
ATOM 2745 C C . THR A 1 358 ? 11.880 -7.345 -7.383 1.00 85.06 358 THR A C 1
ATOM 2747 O O . THR A 1 358 ? 12.586 -7.197 -6.381 1.00 85.06 358 THR A O 1
ATOM 2750 N N . ALA A 1 359 ? 10.934 -8.281 -7.448 1.00 79.00 359 ALA A N 1
ATOM 2751 C CA . ALA A 1 359 ? 10.776 -9.297 -6.420 1.00 79.00 359 ALA A CA 1
ATOM 2752 C C . ALA A 1 359 ? 11.919 -10.310 -6.541 1.00 79.00 359 ALA A C 1
ATOM 2754 O O . ALA A 1 359 ? 12.061 -10.989 -7.556 1.00 79.00 359 ALA A O 1
ATOM 2755 N N . ARG A 1 360 ? 12.735 -10.430 -5.494 1.00 80.88 360 ARG A N 1
ATOM 2756 C CA . ARG A 1 360 ? 13.825 -11.408 -5.453 1.00 80.88 360 ARG A CA 1
ATOM 2757 C C . ARG A 1 360 ? 13.323 -12.689 -4.803 1.00 80.88 360 ARG A C 1
ATOM 2759 O O . ARG A 1 360 ? 12.843 -12.658 -3.671 1.00 80.88 360 ARG A O 1
ATOM 2766 N N . SER A 1 361 ? 13.448 -13.807 -5.509 1.00 84.31 361 SER A N 1
ATOM 2767 C CA . SER A 1 361 ? 13.276 -15.132 -4.914 1.00 84.31 361 SER A CA 1
ATOM 2768 C C . SER A 1 361 ? 14.650 -15.694 -4.560 1.00 84.31 361 SER A C 1
ATOM 2770 O O . SER A 1 361 ? 15.594 -15.584 -5.341 1.00 84.31 361 SER A O 1
ATOM 2772 N N . GLY A 1 362 ? 14.787 -16.230 -3.348 1.00 82.81 362 GLY A N 1
ATOM 2773 C CA . GLY A 1 362 ? 15.995 -16.954 -2.973 1.00 82.81 362 GLY A CA 1
ATOM 2774 C C . GLY A 1 362 ? 16.017 -18.286 -3.711 1.00 82.81 362 GLY A C 1
ATOM 2775 O O . GLY A 1 362 ? 15.100 -19.086 -3.539 1.00 82.81 362 GLY A O 1
ATOM 2776 N N . ALA A 1 363 ? 17.046 -18.517 -4.519 1.00 85.31 363 ALA A N 1
ATOM 2777 C CA . ALA A 1 363 ? 17.301 -19.806 -5.142 1.00 85.31 363 ALA A CA 1
ATOM 2778 C C . ALA A 1 363 ? 18.507 -20.454 -4.463 1.00 85.31 363 ALA A C 1
ATOM 2780 O O . ALA A 1 363 ? 19.506 -19.790 -4.179 1.00 85.31 363 ALA A O 1
ATOM 2781 N N . TYR A 1 364 ? 18.410 -21.753 -4.196 1.00 83.94 364 TYR A N 1
ATOM 2782 C CA . TYR A 1 364 ? 19.586 -22.523 -3.819 1.00 83.94 364 TYR A CA 1
ATOM 2783 C C . TYR A 1 364 ? 20.445 -22.761 -5.064 1.00 83.94 364 TYR A C 1
ATOM 2785 O O . TYR A 1 364 ? 19.884 -22.972 -6.142 1.00 83.94 364 TYR A O 1
ATOM 2793 N N . PRO A 1 365 ? 21.783 -22.738 -4.940 1.00 84.88 365 PRO A N 1
ATOM 2794 C CA . PRO A 1 365 ? 22.649 -23.107 -6.049 1.00 84.88 365 PRO A CA 1
ATOM 2795 C C . PRO A 1 365 ? 22.334 -24.543 -6.479 1.00 84.88 365 PRO A C 1
ATOM 2797 O O . PRO A 1 365 ? 22.310 -25.459 -5.653 1.00 84.88 365 PRO A O 1
ATOM 2800 N N . THR A 1 366 ? 22.074 -24.735 -7.770 1.00 84.62 366 THR A N 1
ATOM 2801 C CA . THR A 1 366 ? 22.011 -26.063 -8.378 1.00 84.62 366 THR A CA 1
ATOM 2802 C C . THR A 1 366 ? 23.437 -26.536 -8.594 1.00 84.62 366 THR A C 1
ATOM 2804 O O . THR A 1 366 ? 24.176 -25.958 -9.390 1.00 84.62 366 THR A O 1
ATOM 2807 N N . TRP A 1 367 ? 23.844 -27.555 -7.847 1.00 81.38 367 TRP A N 1
ATOM 2808 C CA . TRP A 1 367 ? 25.132 -28.198 -8.054 1.00 81.38 367 TRP A CA 1
ATOM 2809 C C . TRP A 1 367 ? 24.976 -29.236 -9.156 1.00 81.38 367 TRP A C 1
ATOM 2811 O O . TRP A 1 367 ? 24.213 -30.190 -8.993 1.00 81.38 367 TRP A O 1
ATOM 2821 N N . ASP A 1 368 ? 25.704 -29.066 -10.255 1.00 80.62 368 ASP A N 1
ATOM 2822 C CA . ASP A 1 368 ? 25.884 -30.159 -11.201 1.00 80.62 368 ASP A CA 1
ATOM 2823 C C . ASP A 1 368 ? 26.712 -31.241 -10.506 1.00 80.62 368 ASP A C 1
ATOM 2825 O O . ASP A 1 368 ? 27.832 -30.993 -10.048 1.00 80.62 368 ASP A O 1
ATOM 2829 N N . VAL A 1 369 ? 26.153 -32.443 -10.383 1.00 80.12 369 VAL A N 1
ATOM 2830 C CA . VAL A 1 369 ? 26.909 -33.601 -9.906 1.00 80.12 369 VAL A CA 1
ATOM 2831 C C . VAL A 1 369 ? 27.790 -34.049 -11.066 1.00 80.12 369 VAL A C 1
ATOM 2833 O O . VAL A 1 369 ? 27.299 -34.652 -12.017 1.00 80.12 369 VAL A O 1
ATOM 2836 N N . LEU A 1 370 ? 29.079 -33.710 -11.013 1.00 80.94 370 LEU A N 1
ATOM 2837 C CA . LEU A 1 370 ? 30.045 -34.213 -11.985 1.00 80.94 370 LEU A CA 1
ATOM 2838 C C . LEU A 1 370 ? 30.305 -35.693 -11.711 1.00 80.94 370 LEU A C 1
ATOM 2840 O O . LEU A 1 370 ? 30.559 -36.083 -10.570 1.00 80.94 370 LEU A O 1
ATOM 2844 N N . ASP A 1 371 ? 30.298 -36.500 -12.769 1.00 86.44 371 ASP A N 1
ATOM 2845 C CA . ASP A 1 371 ? 30.836 -37.854 -12.687 1.00 86.44 371 ASP A CA 1
ATOM 2846 C C . ASP A 1 371 ? 32.352 -37.802 -12.419 1.00 86.44 371 ASP A C 1
ATOM 2848 O O . ASP A 1 371 ? 33.027 -36.825 -12.756 1.00 86.44 371 ASP A O 1
ATOM 2852 N N . ASN A 1 372 ? 32.914 -38.858 -11.833 1.00 84.19 372 ASN A N 1
ATOM 2853 C CA . ASN A 1 372 ? 34.336 -38.927 -11.489 1.00 84.19 372 ASN A CA 1
ATOM 2854 C C . ASN A 1 372 ? 35.243 -38.685 -12.705 1.00 84.19 372 ASN A C 1
ATOM 2856 O O . ASN A 1 372 ? 36.313 -38.091 -12.572 1.00 84.19 372 ASN A O 1
ATOM 2860 N N . GLU A 1 373 ? 34.825 -39.124 -13.893 1.00 84.62 373 GLU A N 1
ATOM 2861 C CA . GLU A 1 373 ? 35.575 -38.906 -15.130 1.00 84.62 373 GLU A CA 1
ATOM 2862 C C . GLU A 1 373 ? 35.542 -37.436 -15.572 1.00 84.62 373 GLU A C 1
ATOM 2864 O O . GLU A 1 373 ? 36.586 -36.854 -15.870 1.00 84.62 373 GLU A O 1
ATOM 2869 N N . GLN A 1 374 ? 34.371 -36.796 -15.510 1.00 84.50 374 GLN A N 1
ATOM 2870 C CA . GLN A 1 374 ? 34.209 -35.368 -15.805 1.00 84.50 374 GLN A CA 1
ATOM 2871 C C . GLN A 1 374 ? 34.959 -34.493 -14.795 1.00 84.50 374 GLN A C 1
ATOM 2873 O O . GLN A 1 374 ? 35.562 -33.486 -15.166 1.00 84.50 374 GLN A O 1
ATOM 2878 N N . LEU A 1 375 ? 34.960 -34.892 -13.520 1.00 84.06 375 LEU A N 1
ATOM 2879 C CA . LEU A 1 375 ? 35.696 -34.214 -12.461 1.00 84.06 375 LEU A CA 1
ATOM 2880 C C . LEU A 1 375 ? 37.202 -34.249 -12.744 1.00 84.06 375 LEU A C 1
ATOM 2882 O O . LEU A 1 375 ? 37.846 -33.202 -12.718 1.00 84.06 375 LEU A O 1
ATOM 2886 N N . ARG A 1 376 ? 37.751 -35.421 -13.092 1.00 83.25 376 ARG A N 1
ATOM 2887 C CA . ARG A 1 376 ? 39.168 -35.578 -13.468 1.00 83.25 376 ARG A CA 1
ATOM 2888 C C . ARG A 1 376 ? 39.543 -34.748 -14.692 1.00 83.25 376 ARG A C 1
ATOM 2890 O O . ARG A 1 376 ? 40.582 -34.098 -14.677 1.00 83.25 376 ARG A O 1
ATOM 2897 N N . GLN A 1 377 ? 38.699 -34.733 -15.723 1.00 85.50 377 GLN A N 1
ATOM 2898 C CA . GLN A 1 377 ? 38.926 -33.907 -16.913 1.00 85.50 377 GLN A CA 1
ATOM 2899 C C . GLN A 1 377 ? 38.955 -32.415 -16.568 1.00 85.50 377 GLN A C 1
ATOM 2901 O O . GLN A 1 377 ? 39.829 -31.690 -17.038 1.00 85.50 377 GLN A O 1
ATOM 2906 N N . ARG A 1 378 ? 38.040 -31.956 -15.707 1.00 82.75 378 ARG A N 1
ATOM 2907 C CA . ARG A 1 378 ? 37.976 -30.552 -15.287 1.00 82.75 378 ARG A CA 1
ATOM 2908 C C . ARG A 1 378 ? 39.160 -30.160 -14.403 1.00 82.75 378 ARG A C 1
ATOM 2910 O O . ARG A 1 378 ? 39.688 -29.068 -14.565 1.00 82.75 378 ARG A O 1
ATOM 2917 N N . ILE A 1 379 ? 39.608 -31.054 -13.518 1.00 83.62 379 ILE A N 1
ATOM 2918 C CA . ILE A 1 379 ? 40.839 -30.880 -12.732 1.00 83.62 379 ILE A CA 1
ATOM 2919 C C . ILE A 1 379 ? 42.043 -30.737 -13.665 1.00 83.62 379 ILE A C 1
ATOM 2921 O O . ILE A 1 379 ? 42.772 -29.759 -13.544 1.00 83.62 379 ILE A O 1
ATOM 2925 N N . ALA A 1 380 ? 42.208 -31.643 -14.633 1.00 82.44 380 ALA A N 1
ATOM 2926 C CA . ALA A 1 380 ? 43.314 -31.589 -15.587 1.00 82.44 380 ALA A CA 1
ATOM 2927 C C . ALA A 1 380 ? 43.301 -30.292 -16.419 1.00 82.44 380 ALA A C 1
ATOM 2929 O O . ALA A 1 380 ? 44.338 -29.657 -16.594 1.00 82.44 380 ALA A O 1
ATOM 2930 N N . GLN A 1 381 ? 42.121 -29.843 -16.867 1.00 83.88 381 GLN A N 1
ATOM 2931 C CA . GLN A 1 381 ? 41.968 -28.553 -17.554 1.00 83.88 381 GLN A CA 1
ATOM 2932 C C . GLN A 1 381 ? 42.366 -27.366 -16.670 1.00 83.88 381 GLN A C 1
ATOM 2934 O O . GLN A 1 381 ? 43.000 -26.426 -17.150 1.00 83.88 381 GLN A O 1
ATOM 2939 N N . ILE A 1 382 ? 42.003 -27.388 -15.385 1.00 83.06 382 ILE A N 1
ATOM 2940 C CA . ILE A 1 382 ? 42.365 -26.332 -14.432 1.00 83.06 382 ILE A CA 1
ATOM 2941 C C . ILE A 1 382 ? 43.878 -26.339 -14.175 1.00 83.06 382 ILE A C 1
ATOM 2943 O O . ILE A 1 382 ? 44.486 -25.275 -14.203 1.00 83.06 382 ILE A O 1
ATOM 2947 N N . GLU A 1 383 ? 44.506 -27.506 -14.006 1.00 80.88 383 GLU A N 1
ATOM 2948 C CA . GLU A 1 383 ? 45.967 -27.630 -13.865 1.00 80.88 383 GLU A CA 1
ATOM 2949 C C . GLU A 1 383 ? 46.730 -27.131 -15.102 1.00 80.88 383 GLU A C 1
ATOM 2951 O O . GLU A 1 383 ? 47.852 -26.628 -14.995 1.00 80.88 383 GLU A O 1
ATOM 2956 N N . GLU A 1 384 ? 46.133 -27.252 -16.288 1.00 79.81 384 GLU A N 1
ATOM 2957 C CA . GLU A 1 384 ? 46.717 -26.747 -17.527 1.00 79.81 384 GLU A CA 1
ATOM 2958 C C . GLU A 1 384 ? 46.476 -25.241 -17.735 1.00 79.81 384 GLU A C 1
ATOM 2960 O O . GLU A 1 384 ? 47.311 -24.540 -18.312 1.00 79.81 384 GLU A O 1
ATOM 2965 N N . THR A 1 385 ? 45.357 -24.713 -17.254 1.00 83.88 385 THR A N 1
ATOM 2966 C CA . THR A 1 385 ? 45.000 -23.303 -17.467 1.00 83.88 385 THR A CA 1
ATOM 2967 C C . THR A 1 385 ? 45.595 -22.392 -16.392 1.00 83.88 385 THR A C 1
ATOM 2969 O O . THR A 1 385 ? 45.958 -21.255 -16.691 1.00 83.88 385 THR A O 1
ATOM 2972 N N . ASP A 1 386 ? 45.727 -22.880 -15.156 1.00 80.44 386 ASP A N 1
ATOM 2973 C CA . ASP A 1 386 ? 46.174 -22.088 -14.012 1.00 80.44 386 ASP A CA 1
ATOM 2974 C C . ASP A 1 386 ? 47.704 -22.180 -13.802 1.00 80.44 386 ASP A C 1
ATOM 2976 O O . ASP A 1 386 ? 48.235 -23.238 -13.431 1.00 80.44 386 ASP A O 1
ATOM 2980 N N . PRO A 1 387 ? 48.452 -21.079 -14.009 1.00 77.12 387 PRO A N 1
ATOM 2981 C CA . PRO A 1 387 ? 49.904 -21.072 -13.866 1.00 77.12 387 PRO A CA 1
ATOM 2982 C C . PRO A 1 387 ? 50.378 -21.306 -12.422 1.00 77.12 387 PRO A C 1
ATOM 2984 O O . PRO A 1 387 ? 51.479 -21.831 -12.237 1.00 77.12 387 PRO A O 1
ATOM 2987 N N . GLU A 1 388 ? 49.584 -20.964 -11.400 1.00 77.88 388 GLU A N 1
ATOM 2988 C CA . GLU A 1 388 ? 49.978 -21.149 -9.996 1.00 77.88 388 GLU A CA 1
ATOM 2989 C C . GLU A 1 388 ? 49.893 -22.616 -9.561 1.00 77.88 388 GLU A C 1
ATOM 2991 O O . GLU A 1 388 ? 50.763 -23.107 -8.836 1.00 77.88 388 GLU A O 1
ATOM 2996 N N . ILE A 1 389 ? 48.871 -23.336 -10.027 1.00 73.50 389 ILE A N 1
ATOM 2997 C CA . ILE A 1 389 ? 48.668 -24.757 -9.715 1.00 73.50 389 ILE A CA 1
ATOM 2998 C C . ILE A 1 389 ? 49.723 -25.610 -10.425 1.00 73.50 389 ILE A C 1
ATOM 3000 O O . ILE A 1 389 ? 50.326 -26.498 -9.815 1.00 73.50 389 ILE A O 1
ATOM 3004 N N . ARG A 1 390 ? 50.032 -25.278 -11.683 1.00 69.69 390 ARG A N 1
ATOM 3005 C CA . ARG A 1 390 ? 51.118 -25.911 -12.439 1.00 69.69 390 ARG A CA 1
ATOM 3006 C C . ARG A 1 390 ? 52.472 -25.749 -11.743 1.00 69.69 390 ARG A C 1
ATOM 3008 O O . ARG A 1 390 ? 53.238 -26.707 -11.665 1.00 69.69 390 ARG A O 1
ATOM 3015 N N . ALA A 1 391 ? 52.758 -24.564 -11.197 1.00 71.94 391 ALA A N 1
ATOM 3016 C CA . ALA A 1 391 ? 54.002 -24.297 -10.472 1.00 71.94 391 ALA A CA 1
ATOM 3017 C C . ALA A 1 391 ? 54.135 -25.109 -9.167 1.00 71.94 391 ALA A C 1
ATOM 3019 O O . ALA A 1 391 ? 55.251 -25.354 -8.710 1.00 71.94 391 ALA A O 1
ATOM 3020 N N . ARG A 1 392 ? 53.016 -25.553 -8.580 1.00 71.56 392 ARG A N 1
ATOM 3021 C CA . ARG A 1 392 ? 52.978 -26.395 -7.371 1.00 71.56 392 ARG A CA 1
ATOM 3022 C C . ARG A 1 392 ? 53.029 -27.901 -7.657 1.00 71.56 392 ARG A C 1
ATOM 3024 O O . ARG A 1 392 ? 53.102 -28.673 -6.707 1.00 71.56 392 ARG A O 1
ATOM 3031 N N . GLY A 1 393 ? 53.039 -28.316 -8.927 1.00 69.31 393 GLY A N 1
ATOM 3032 C CA . GLY A 1 393 ? 53.079 -29.730 -9.315 1.00 69.31 393 GLY A CA 1
ATOM 3033 C C . GLY A 1 393 ? 51.719 -30.439 -9.293 1.00 69.31 393 GLY A C 1
ATOM 3034 O O . GLY A 1 393 ? 51.697 -31.663 -9.200 1.00 69.31 393 GLY A O 1
ATOM 3035 N N . GLY A 1 394 ? 50.614 -29.688 -9.390 1.00 65.31 394 GLY A N 1
ATOM 3036 C CA . GLY A 1 394 ? 49.243 -30.213 -9.416 1.00 65.31 394 GLY A CA 1
ATOM 3037 C C . GLY A 1 394 ? 48.482 -30.034 -8.098 1.00 65.31 394 GLY A C 1
ATOM 3038 O O . GLY A 1 394 ? 49.051 -29.697 -7.056 1.00 65.31 394 GLY A O 1
ATOM 3039 N N . MET A 1 395 ? 47.166 -30.242 -8.139 1.00 61.03 395 MET A N 1
ATOM 3040 C CA . MET A 1 395 ? 46.339 -30.358 -6.938 1.00 61.03 395 MET A CA 1
ATOM 3041 C C . MET A 1 395 ? 46.462 -31.800 -6.456 1.00 61.03 395 MET A C 1
ATOM 3043 O O . MET A 1 395 ? 45.842 -32.684 -7.025 1.00 61.03 395 MET A O 1
ATOM 3047 N N . GLY A 1 396 ? 47.297 -32.074 -5.452 1.00 60.75 396 GLY A N 1
ATOM 3048 C CA . GLY A 1 396 ? 47.382 -33.414 -4.865 1.00 60.75 396 GLY A CA 1
ATOM 3049 C C . GLY A 1 396 ? 46.032 -33.826 -4.268 1.00 60.75 396 GLY A C 1
ATOM 3050 O O . GLY A 1 396 ? 45.685 -33.354 -3.185 1.00 60.75 396 GLY A O 1
ATOM 3051 N N . ILE A 1 397 ? 45.282 -34.666 -4.984 1.00 54.25 397 ILE A N 1
ATOM 3052 C CA . ILE A 1 397 ? 43.990 -35.241 -4.574 1.00 54.25 397 ILE A CA 1
ATOM 3053 C C . ILE A 1 397 ? 44.093 -36.753 -4.471 1.00 54.25 397 ILE A C 1
ATOM 3055 O O . ILE A 1 397 ? 44.711 -37.361 -5.376 1.00 54.25 397 ILE A O 1
#